Protein AF-A0A962IDZ0-F1 (afdb_monomer)

Solvent-accessible surface area (backbone atoms only — not comparable to full-atom values): 33903 Å² total; per-residue (Å²): 144,82,85,82,88,82,87,82,82,86,80,88,83,82,87,84,87,79,91,77,91,77,86,87,82,84,91,79,94,72,95,72,86,82,79,80,76,78,70,80,76,73,77,50,44,31,42,40,38,37,38,32,39,68,72,47,79,56,89,67,95,55,53,49,39,35,34,40,35,39,35,33,53,33,34,67,37,97,53,77,42,66,61,39,45,39,39,42,41,52,28,91,78,30,26,43,43,61,92,41,74,44,62,25,67,76,51,48,64,31,33,7,67,64,73,59,76,54,75,33,80,59,82,59,87,58,55,32,22,15,40,36,40,38,26,64,43,38,30,48,54,37,37,43,47,45,41,60,40,47,58,41,53,77,53,71,41,72,48,63,69,94,37,30,27,27,22,40,20,61,28,70,85,59,35,40,32,31,43,24,23,48,81,85,66,31,27,37,36,39,36,29,50,93,73,74,37,58,32,89,82,53,48,38,74,78,83,58,64,32,13,81,39,35,31,39,46,43,57,56,49,29,40,33,35,32,31,15,15,46,105,74,37,63,30,13,72,71,15,34,44,36,33,32,28,70,79,77,74,41,78,65,48,50,30,66,72,41,74,84,6,39,29,38,66,43,79,46,94,79,25,35,37,30,39,25,53,88,14,26,41,38,49,26,21,66,88,61,54,29,34,67,34,85,96,65,70,70,38,74,62,86,52,53,45,64,79,64,79,45,84,92,65,48,49,16,24,34,67,35,76,54,83,62,31,39,37,33,33,22,34,83,35,34,37,29,48,34,26,70,84,77,72,38,67,42,84,72,33,92,56,75,58,31,80,50,87,79,73,40,24,39,42,59,46,79,33,37,39,61,79,31,42,76,64,25,33,28,37,23,25,61,53,30,53,24,47,28,24,36,83,48,68,46,82,74,50,76,46,87,39,29,82,22,38,41,37,64,32,30,40,26,33,75,19,74,41,76,57,64,27,28,42,32,28,25,13,68,72,34,30,33,11,23,41,22,42,56,79,71,39,61,33,68,44,90,45,36,57,81,8,26,26,68,83,42,41,26,13,58,7,36,32,65,65,84,39,29,36,33,34,20,2,62,70,30,33,42,38,37,27,23,80,68,39,37,38,72,46,9,63,36,20,22,41,60,46,76,45,51,66,54,45,27,34,44,89,97,56,50,67,85,81,31,32,42,36,34,38,40,58,41,70,70,59,41,46,74,64,67,32,24,68,40,36,31,38,30,32,27,30,71,90,77,60,44,73,78,42,64,78,41,73,39,52,73,50,88,41,64,45,86,40,54,85,49,60,52,86,61,51,43,43,28,40,44,38,43,33,35,34,57,57,82,57,61,48,93,86,73,53,71,32,31,39,33,47,34,39,46,58,99,62,66,27,24,36,27,34,36,28,38,31,76,50,82,92,69,78,90,58,76,50,76,52,77,53,73,40,87,58,84,66,49,74,49,75,71,47,81,133

Structure (mmCIF, N/CA/C/O backbone):
data_AF-A0A962IDZ0-F1
#
_entry.id   AF-A0A962IDZ0-F1
#
loop_
_atom_site.group_PDB
_atom_site.id
_atom_site.type_symbol
_atom_site.label_atom_id
_atom_site.label_alt_id
_atom_site.label_comp_id
_atom_site.label_asym_id
_atom_site.label_entity_id
_atom_site.label_seq_id
_atom_site.pdbx_PDB_ins_code
_atom_site.Cartn_x
_atom_site.Cartn_y
_atom_site.Cartn_z
_atom_site.occupancy
_atom_site.B_iso_or_equiv
_atom_site.auth_seq_id
_atom_site.auth_comp_id
_atom_site.auth_asym_id
_atom_site.auth_atom_id
_atom_site.pdbx_PDB_model_num
ATOM 1 N N . MET A 1 1 ? -12.335 9.899 80.770 1.00 36.56 1 MET A N 1
ATOM 2 C CA . MET A 1 1 ? -11.510 9.443 79.629 1.00 36.56 1 MET A CA 1
ATOM 3 C C . MET A 1 1 ? -12.293 8.391 78.847 1.00 36.56 1 MET A C 1
ATOM 5 O O . MET A 1 1 ? -12.200 7.204 79.108 1.00 36.56 1 MET A O 1
ATOM 9 N N . ARG A 1 2 ? -13.185 8.869 77.982 1.00 32.16 2 ARG A N 1
ATOM 10 C CA . ARG A 1 2 ? -14.013 8.135 77.017 1.00 32.16 2 ARG A CA 1
ATOM 11 C C . ARG A 1 2 ? -14.377 9.209 76.000 1.00 32.16 2 ARG A C 1
ATOM 13 O O . ARG A 1 2 ? -14.981 10.197 76.410 1.00 32.16 2 ARG A O 1
ATOM 20 N N . LEU A 1 3 ? -13.945 9.080 74.747 1.00 24.91 3 LEU A N 1
ATOM 21 C CA . LEU A 1 3 ? -14.359 10.000 73.693 1.00 24.91 3 LEU A CA 1
ATOM 22 C C . LEU A 1 3 ? -15.030 9.230 72.559 1.00 24.91 3 LEU A C 1
ATOM 24 O O . LEU A 1 3 ? -14.532 8.231 72.052 1.00 24.91 3 LEU A O 1
ATOM 28 N N . SER A 1 4 ? -16.213 9.739 72.270 1.00 25.58 4 SER A N 1
ATOM 29 C CA . SER A 1 4 ? -17.273 9.340 71.363 1.00 25.58 4 SER A CA 1
ATOM 30 C C . SER A 1 4 ? -16.932 9.523 69.883 1.00 25.58 4 SER A C 1
ATOM 32 O O . SER A 1 4 ? -16.428 10.572 69.482 1.00 25.58 4 SER A O 1
ATOM 34 N N . ILE A 1 5 ? -17.336 8.540 69.077 1.00 28.73 5 ILE A N 1
ATOM 35 C CA . ILE A 1 5 ? -17.429 8.597 67.614 1.00 28.73 5 ILE A CA 1
ATOM 36 C C . ILE A 1 5 ? -18.664 9.428 67.233 1.00 28.73 5 ILE A C 1
ATOM 38 O O . ILE A 1 5 ? -19.782 9.120 67.649 1.00 28.73 5 ILE A O 1
ATOM 42 N N . TRP A 1 6 ? -18.459 10.485 66.446 1.00 25.59 6 TRP A N 1
ATOM 43 C CA . TRP A 1 6 ? -19.517 11.314 65.867 1.00 25.59 6 TRP A CA 1
ATOM 44 C C . TRP A 1 6 ? -19.981 10.739 64.523 1.00 25.59 6 TRP A C 1
ATOM 46 O O . TRP A 1 6 ? -19.198 10.640 63.581 1.00 25.59 6 TRP A O 1
ATOM 56 N N . LYS A 1 7 ? -21.280 10.436 64.417 1.00 27.72 7 LYS A N 1
ATOM 57 C CA . LYS A 1 7 ? -22.008 10.381 63.140 1.00 27.72 7 LYS A CA 1
ATOM 58 C C . LYS A 1 7 ? -22.236 11.818 62.657 1.00 27.72 7 LYS A C 1
ATOM 60 O O . LYS A 1 7 ? -22.756 12.634 63.416 1.00 27.72 7 LYS A O 1
ATOM 65 N N . LYS A 1 8 ? -21.907 12.120 61.398 1.00 28.48 8 LYS A N 1
ATOM 66 C CA . LYS A 1 8 ? -22.411 13.307 60.691 1.00 28.48 8 LYS A CA 1
ATOM 67 C C . LYS A 1 8 ? -23.214 12.874 59.469 1.00 28.48 8 LYS A C 1
ATOM 69 O O . LYS A 1 8 ? -22.697 12.270 58.540 1.00 28.48 8 LYS A O 1
ATOM 74 N N . THR A 1 9 ? -24.496 13.190 59.549 1.00 28.50 9 THR A N 1
ATOM 75 C CA . THR A 1 9 ? -25.527 13.225 58.513 1.00 28.50 9 THR A CA 1
ATOM 76 C C . THR A 1 9 ? -25.234 14.304 57.468 1.00 28.50 9 THR A C 1
ATOM 78 O O . THR A 1 9 ? -24.898 15.433 57.831 1.00 28.50 9 THR A O 1
ATOM 81 N N . CYS A 1 10 ? -25.424 13.985 56.185 1.00 27.44 10 CYS A N 1
ATOM 82 C CA . CYS A 1 10 ? -25.495 14.967 55.102 1.00 27.44 10 CYS A CA 1
ATOM 83 C C . CYS A 1 10 ? -26.908 15.571 55.029 1.00 27.44 10 CYS A C 1
ATOM 85 O O . CYS A 1 10 ? -27.899 14.848 54.947 1.00 27.44 10 CYS A O 1
ATOM 87 N N . LEU A 1 11 ? -26.976 16.902 55.080 1.00 29.72 11 LEU A N 1
ATOM 88 C CA . LEU A 1 11 ? -28.150 17.733 54.796 1.00 29.72 11 LEU A CA 1
ATOM 89 C C . LEU A 1 11 ? -28.312 17.924 53.274 1.00 29.72 11 LEU A C 1
ATOM 91 O O . LEU A 1 11 ? -27.296 18.052 52.588 1.00 29.72 11 LEU A O 1
ATOM 95 N N . PRO A 1 12 ? -29.543 18.029 52.741 1.00 32.34 12 PRO A N 1
ATOM 96 C CA . PRO A 1 12 ? -29.779 18.479 51.374 1.00 32.34 12 PRO A CA 1
ATOM 97 C C . PRO A 1 12 ? -29.783 20.017 51.281 1.00 32.34 12 PRO A C 1
ATOM 99 O O . PRO A 1 12 ? -30.309 20.710 52.153 1.00 32.34 12 PRO A O 1
ATOM 102 N N . LEU A 1 13 ? -29.196 20.544 50.204 1.00 32.66 13 LEU A N 1
ATOM 103 C CA . LEU A 1 13 ? -29.252 21.956 49.801 1.00 32.66 13 LEU A CA 1
ATOM 104 C C . LEU A 1 13 ? -30.571 22.273 49.049 1.00 32.66 13 LEU A C 1
ATOM 106 O O . LEU A 1 13 ? -31.201 21.358 48.516 1.00 32.66 13 LEU A O 1
ATOM 110 N N . PRO A 1 14 ? -31.017 23.547 49.021 1.00 35.53 14 PRO A N 1
ATOM 111 C CA . PRO A 1 14 ? -32.392 23.939 48.692 1.00 35.53 14 PRO A CA 1
ATOM 112 C C . PRO A 1 14 ? -32.661 24.076 47.179 1.00 35.53 14 PRO A C 1
ATOM 114 O O . PRO A 1 14 ? -31.728 24.315 46.409 1.00 35.53 14 PRO A O 1
ATOM 117 N N . PRO A 1 15 ? -33.933 24.010 46.731 1.00 37.53 15 PRO A N 1
ATOM 118 C CA . PRO A 1 15 ? -34.280 24.239 45.335 1.00 37.53 15 PRO A CA 1
ATOM 119 C C . PRO A 1 15 ? -34.293 25.736 44.999 1.00 37.53 15 PRO A C 1
ATOM 121 O O . PRO A 1 15 ? -34.912 26.555 45.682 1.00 37.53 15 PRO A O 1
ATOM 124 N N . ALA A 1 16 ? -33.623 26.076 43.898 1.00 34.59 16 ALA A N 1
ATOM 125 C CA . ALA A 1 16 ? -33.686 27.385 43.273 1.00 34.59 16 ALA A CA 1
ATOM 126 C C . ALA A 1 16 ? -35.072 27.626 42.655 1.00 34.59 16 ALA A C 1
ATOM 128 O O . ALA A 1 16 ? -35.626 26.804 41.926 1.00 34.59 16 ALA A O 1
ATOM 129 N N . THR A 1 17 ? -35.614 28.798 42.948 1.00 33.16 17 THR A N 1
ATOM 130 C CA . THR A 1 17 ? -36.871 29.337 42.447 1.00 33.16 17 THR A CA 1
ATOM 131 C C . THR A 1 17 ? -36.734 29.812 40.997 1.00 33.16 17 THR A C 1
ATOM 133 O O . THR A 1 17 ? -35.955 30.714 40.697 1.00 33.16 17 THR A O 1
ATOM 136 N N . ARG A 1 18 ? -37.576 29.301 40.091 1.00 31.69 18 ARG A N 1
ATOM 137 C CA . ARG A 1 18 ? -38.022 30.059 38.910 1.00 31.69 18 ARG A CA 1
ATOM 138 C C . ARG A 1 18 ? -39.532 29.938 38.757 1.00 31.69 18 ARG A C 1
ATOM 140 O O . ARG A 1 18 ? -40.083 28.858 38.593 1.00 31.69 18 ARG A O 1
ATOM 147 N N . LYS A 1 19 ? -40.173 31.101 38.864 1.00 29.58 19 LYS A N 1
ATOM 148 C CA . LYS A 1 19 ? -41.597 31.352 38.655 1.00 29.58 19 LYS A CA 1
ATOM 149 C C . LYS A 1 19 ? -41.941 31.144 37.177 1.00 29.58 19 LYS A C 1
ATOM 151 O O . LYS A 1 19 ? -41.340 31.796 36.331 1.00 29.58 19 LYS A O 1
ATOM 156 N N . PHE A 1 20 ? -42.962 30.345 36.897 1.00 29.70 20 PHE A N 1
ATOM 157 C CA . PHE A 1 20 ? -43.835 30.547 35.743 1.00 29.70 20 PHE A CA 1
ATOM 158 C C . PHE A 1 20 ? -45.269 30.602 36.268 1.00 29.70 20 PHE A C 1
ATOM 160 O O . PHE A 1 20 ? -45.749 29.669 36.906 1.00 29.70 20 PHE A O 1
ATOM 167 N N . GLN A 1 21 ? -45.907 31.757 36.081 1.00 31.73 21 GLN A N 1
ATOM 168 C CA . GLN A 1 21 ? -47.325 31.963 36.345 1.00 31.73 21 GLN A CA 1
ATOM 169 C C . GLN A 1 21 ? -48.135 31.235 35.270 1.00 31.73 21 GLN A C 1
ATOM 171 O O . GLN A 1 21 ? -47.882 31.436 34.087 1.00 31.73 21 GLN A O 1
ATOM 176 N N . PHE A 1 22 ? -49.153 30.483 35.677 1.00 29.14 22 PHE A N 1
ATOM 177 C CA . PHE A 1 22 ? -50.320 30.234 34.837 1.00 29.14 22 PHE A CA 1
ATOM 178 C C . PHE A 1 22 ? -51.582 30.557 35.635 1.00 29.14 22 PHE A C 1
ATOM 180 O O . PHE A 1 22 ? -51.768 30.089 36.758 1.00 29.14 22 PHE A O 1
ATOM 187 N N . LEU A 1 23 ? -52.403 31.426 35.041 1.00 29.80 23 LEU A N 1
ATOM 188 C CA . LEU A 1 23 ? -53.758 31.758 35.463 1.00 29.80 23 LEU A CA 1
ATOM 189 C C . LEU A 1 23 ? -54.644 30.505 35.443 1.00 29.80 23 LEU A C 1
ATOM 191 O O . LEU A 1 23 ? -54.619 29.729 34.491 1.00 29.80 23 LEU A O 1
ATOM 195 N N . SER A 1 24 ? -55.500 30.380 36.452 1.00 30.98 24 SER A N 1
ATOM 196 C CA . SER A 1 24 ? -56.694 29.537 36.413 1.00 30.98 24 SER A CA 1
ATOM 197 C C . SER A 1 24 ? -57.831 30.245 35.668 1.00 30.98 24 SER A C 1
ATOM 199 O O . SER A 1 24 ? -58.096 31.401 35.991 1.00 30.98 24 SER A O 1
ATOM 201 N N . LEU A 1 25 ? -58.570 29.542 34.800 1.00 28.34 25 LEU A N 1
ATOM 202 C CA . LEU A 1 25 ? -60.026 29.358 34.953 1.00 28.34 25 LEU A CA 1
ATOM 203 C C . LEU A 1 25 ? -60.622 28.370 33.922 1.00 28.34 25 LEU A C 1
ATOM 205 O O . LEU A 1 25 ? -60.395 28.491 32.727 1.00 28.34 25 LEU A O 1
ATOM 209 N N . ALA A 1 26 ? -61.435 27.452 34.456 1.00 29.75 26 ALA A N 1
ATOM 210 C CA . ALA A 1 26 ? -62.711 26.918 33.957 1.00 29.75 26 ALA A CA 1
ATOM 211 C C . ALA A 1 26 ? -62.863 26.370 32.512 1.00 29.75 26 ALA A C 1
ATOM 213 O O . ALA A 1 26 ? -63.062 27.099 31.551 1.00 29.75 26 ALA A O 1
ATOM 214 N N . GLY A 1 27 ? -62.909 25.031 32.456 1.00 29.27 27 GLY A N 1
ATOM 215 C CA . GLY A 1 27 ? -63.870 24.142 31.778 1.00 29.27 27 GLY A CA 1
ATOM 216 C C . GLY A 1 27 ? -64.719 24.607 30.591 1.00 29.27 27 GLY A C 1
ATOM 217 O O . GLY A 1 27 ? -65.538 25.497 30.747 1.00 29.27 27 GLY A O 1
ATOM 218 N N . VAL A 1 28 ? -64.672 23.821 29.506 1.00 28.12 28 VAL A N 1
ATOM 219 C CA . VAL A 1 28 ? -65.824 23.371 28.694 1.00 28.12 28 VAL A CA 1
ATOM 220 C C . VAL A 1 28 ? -65.434 22.042 28.020 1.00 28.12 28 VAL A C 1
ATOM 222 O O . VAL A 1 28 ? -64.384 21.949 27.388 1.00 28.12 28 VAL A O 1
ATOM 225 N N . LEU A 1 29 ? -66.276 21.010 28.166 1.00 33.88 29 LEU A N 1
ATOM 226 C CA . LEU A 1 29 ? -66.249 19.805 27.332 1.00 33.88 29 LEU A CA 1
ATOM 227 C C . LEU A 1 29 ? -66.607 20.188 25.888 1.00 33.88 29 LEU A C 1
ATOM 229 O O . LEU A 1 29 ? -67.718 20.652 25.651 1.00 33.88 29 LEU A O 1
ATOM 233 N N . CYS A 1 30 ? -65.729 19.898 24.930 1.00 25.94 30 CYS A N 1
ATOM 234 C CA . CYS A 1 30 ? -66.106 19.776 23.523 1.00 25.94 30 CYS A CA 1
ATOM 235 C C . CYS A 1 30 ? -65.363 18.594 22.897 1.00 25.94 30 CYS A C 1
ATOM 237 O O . CYS A 1 30 ? -64.136 18.573 22.831 1.00 25.94 30 CYS A O 1
ATOM 239 N N . ALA A 1 31 ? -66.133 17.605 22.446 1.00 39.38 31 ALA A N 1
ATOM 240 C CA . ALA A 1 31 ? -65.667 16.542 21.573 1.00 39.38 31 ALA A CA 1
ATOM 241 C C . ALA A 1 31 ? -65.277 17.153 20.217 1.00 39.38 31 ALA A C 1
ATOM 243 O O . ALA A 1 31 ? -66.118 17.732 19.532 1.00 39.38 31 ALA A O 1
ATOM 244 N N . GLY A 1 32 ? -64.003 17.038 19.843 1.00 28.06 32 GLY A N 1
ATOM 245 C CA . GLY A 1 32 ? -63.474 17.484 18.557 1.00 28.06 32 GLY A CA 1
ATOM 246 C C . GLY A 1 32 ? -62.513 16.435 18.016 1.00 28.06 32 GLY A C 1
ATOM 247 O O . GLY A 1 32 ? -61.555 16.065 18.690 1.00 28.06 32 GLY A O 1
ATOM 248 N N . ALA A 1 33 ? -62.815 15.919 16.828 1.00 30.72 33 ALA A N 1
ATOM 249 C CA . ALA A 1 33 ? -62.053 14.886 16.143 1.00 30.72 33 ALA A CA 1
ATOM 250 C C . ALA A 1 33 ? -60.566 15.260 16.011 1.00 30.72 33 ALA A C 1
ATOM 252 O O . ALA A 1 33 ? -60.226 16.322 15.489 1.00 30.72 33 ALA A O 1
ATOM 253 N N . ILE A 1 34 ? -59.682 14.358 16.441 1.00 27.69 34 ILE A N 1
ATOM 254 C CA . ILE A 1 34 ? -58.255 14.430 16.129 1.00 27.69 34 ILE A CA 1
ATOM 255 C C . ILE A 1 34 ? -58.105 14.027 14.659 1.00 27.69 34 ILE A C 1
ATOM 257 O O . ILE A 1 34 ? -58.150 12.848 14.313 1.00 27.69 34 ILE A O 1
ATOM 261 N N . LEU A 1 35 ? -57.936 15.019 13.785 1.00 29.17 35 LEU A N 1
ATOM 262 C CA . LEU A 1 35 ? -57.281 14.817 12.498 1.00 29.17 35 LEU A CA 1
ATOM 263 C C . LEU A 1 35 ? -55.819 14.447 12.784 1.00 29.17 35 LEU A C 1
ATOM 265 O O . LEU A 1 35 ? -54.997 15.314 13.080 1.00 29.17 35 LEU A O 1
ATOM 269 N N . CYS A 1 36 ? -55.491 13.157 12.705 1.00 26.30 36 CYS A N 1
ATOM 270 C CA . CYS A 1 36 ? -54.108 12.713 12.563 1.00 26.30 36 CYS A CA 1
ATOM 271 C C . CYS A 1 36 ? -53.600 13.175 11.194 1.00 26.30 36 CYS A C 1
ATOM 273 O O . CYS A 1 36 ? -53.750 12.479 10.194 1.00 26.30 36 CYS A O 1
ATOM 275 N N . VAL A 1 37 ? -52.987 14.356 11.144 1.00 29.91 37 VAL A N 1
ATOM 276 C CA . VAL A 1 37 ? -52.068 14.692 10.059 1.00 29.91 37 VAL A CA 1
ATOM 277 C C . VAL A 1 37 ? -50.808 13.867 10.305 1.00 29.91 37 VAL A C 1
ATOM 279 O O . VAL A 1 37 ? -49.945 14.247 11.091 1.00 29.91 37 VAL A O 1
ATOM 282 N N . THR A 1 38 ? -50.717 12.699 9.672 1.00 30.41 38 THR A N 1
ATOM 283 C CA . THR A 1 38 ? -49.446 11.989 9.519 1.00 30.41 38 THR A CA 1
ATOM 284 C C . THR A 1 38 ? -48.569 12.830 8.600 1.00 30.41 38 THR A C 1
ATOM 286 O O . THR A 1 38 ? -48.665 12.727 7.378 1.00 30.41 38 THR A O 1
ATOM 289 N N . GLN A 1 39 ? -47.744 13.710 9.166 1.00 30.30 39 GLN A N 1
ATOM 290 C CA . GLN A 1 39 ? -46.589 14.194 8.420 1.00 30.30 39 GLN A CA 1
ATOM 291 C C . GLN A 1 39 ? -45.681 12.980 8.177 1.00 30.30 39 GLN A C 1
ATOM 293 O O . GLN A 1 39 ? -45.411 12.247 9.133 1.00 30.30 39 GLN A O 1
ATOM 298 N N . PRO A 1 40 ? -45.245 12.706 6.935 1.00 33.94 40 PRO A N 1
ATOM 299 C CA . PRO A 1 40 ? -44.250 11.672 6.710 1.00 33.94 40 PRO A CA 1
ATOM 300 C C . PRO A 1 40 ? -42.994 12.077 7.486 1.00 33.94 40 PRO A C 1
ATOM 302 O O . PRO A 1 40 ? -42.404 13.121 7.206 1.00 33.94 40 PRO A O 1
ATOM 305 N N . LEU A 1 41 ? -42.604 11.283 8.489 1.00 37.06 41 LEU A N 1
ATOM 306 C CA . LEU A 1 41 ? -41.241 11.349 9.003 1.00 37.06 41 LEU A CA 1
ATOM 307 C C . LEU A 1 41 ? -40.337 11.044 7.807 1.00 37.06 41 LEU A C 1
ATOM 309 O O . LEU A 1 41 ? -40.338 9.919 7.308 1.00 37.06 41 LEU A O 1
ATOM 313 N N . LEU A 1 42 ? -39.608 12.049 7.323 1.00 41.75 42 LEU A N 1
ATOM 314 C CA . LEU A 1 42 ? -38.470 11.806 6.446 1.00 41.75 42 LEU A CA 1
ATOM 315 C C . LEU A 1 42 ? -37.557 10.813 7.175 1.00 41.75 42 LEU A C 1
ATOM 317 O O . LEU A 1 42 ? -37.247 11.009 8.354 1.00 41.75 42 LEU A O 1
ATOM 321 N N . ALA A 1 43 ? -37.208 9.709 6.512 1.00 54.88 43 ALA A N 1
ATOM 322 C CA . ALA A 1 43 ? -36.284 8.732 7.071 1.00 54.88 43 ALA A CA 1
ATOM 323 C C . ALA A 1 43 ? -34.962 9.440 7.397 1.00 54.88 43 ALA A C 1
ATOM 325 O O . ALA A 1 43 ? -34.473 10.227 6.592 1.00 54.88 43 ALA A O 1
ATOM 326 N N . ALA A 1 44 ? -34.414 9.202 8.589 1.00 65.69 44 ALA A N 1
ATOM 327 C CA . ALA A 1 44 ? -33.138 9.788 8.976 1.00 65.69 44 ALA A CA 1
ATOM 328 C C . ALA A 1 44 ? -32.027 9.291 8.037 1.00 65.69 44 ALA A C 1
ATOM 330 O O . ALA A 1 44 ? -31.906 8.080 7.829 1.00 65.69 44 ALA A O 1
ATOM 331 N N . ASP A 1 45 ? -31.206 10.211 7.521 1.00 80.69 45 ASP A N 1
ATOM 332 C CA . ASP A 1 45 ? -30.059 9.899 6.653 1.00 80.69 45 ASP A CA 1
ATOM 333 C C . ASP A 1 45 ? -29.034 8.996 7.353 1.00 80.69 45 ASP A C 1
ATOM 335 O O . ASP A 1 45 ? -28.279 8.285 6.697 1.00 80.69 45 ASP A O 1
ATOM 339 N N . GLU A 1 46 ? -29.033 8.987 8.686 1.00 84.56 46 GLU A N 1
ATOM 340 C CA . GLU A 1 46 ? -28.138 8.205 9.527 1.00 84.56 46 GLU A CA 1
ATOM 341 C C . GLU A 1 46 ? -28.923 7.451 10.609 1.00 84.56 46 GLU A C 1
ATOM 343 O O . GLU A 1 46 ? -29.899 7.954 11.180 1.00 84.56 46 GLU A O 1
ATOM 348 N N . SER A 1 47 ? -28.475 6.244 10.947 1.00 86.38 47 SER A N 1
ATOM 349 C CA . SER A 1 47 ? -28.913 5.563 12.165 1.00 86.38 47 SER A CA 1
ATOM 350 C C . SER A 1 47 ? -27.734 5.037 12.968 1.00 86.38 47 SER A C 1
ATOM 352 O O . SER A 1 47 ? -26.791 4.477 12.411 1.00 86.38 47 SER A O 1
ATOM 354 N N . LEU A 1 48 ? -27.814 5.203 14.287 1.00 88.25 48 LEU A N 1
ATOM 355 C CA . LEU A 1 48 ? -26.789 4.779 15.226 1.00 88.25 48 LEU A CA 1
ATOM 356 C C . LEU A 1 48 ? -27.441 4.020 16.390 1.00 88.25 48 LEU A C 1
ATOM 358 O O . LEU A 1 48 ? -28.408 4.468 17.014 1.00 88.25 48 LEU A O 1
ATOM 362 N N . LEU A 1 49 ? -26.925 2.831 16.668 1.00 89.12 49 LEU A N 1
ATOM 363 C CA . LEU A 1 49 ? -27.407 1.926 17.703 1.00 89.12 49 LEU A CA 1
ATOM 364 C C . LEU A 1 49 ? -26.218 1.465 18.537 1.00 89.12 49 LEU A C 1
ATOM 366 O O . LEU A 1 49 ? -25.215 1.044 17.980 1.00 89.12 49 LEU A O 1
ATOM 370 N N . LYS A 1 50 ? -26.338 1.497 19.861 1.00 88.94 50 LYS A N 1
ATOM 371 C CA . LYS A 1 50 ? -25.366 0.905 20.780 1.00 88.94 50 LYS A CA 1
ATOM 372 C C . LYS A 1 50 ? -26.082 -0.052 21.721 1.00 88.94 50 LYS A C 1
ATOM 374 O O . LYS A 1 50 ? -27.085 0.316 22.330 1.00 88.94 50 LYS A O 1
ATOM 379 N N . GLN A 1 51 ? -25.573 -1.270 21.829 1.00 88.94 51 GLN A N 1
ATOM 380 C CA . GLN A 1 51 ? -26.124 -2.338 22.656 1.00 88.94 51 GLN A CA 1
ATOM 381 C C . GLN A 1 51 ? -25.033 -2.921 23.545 1.00 88.94 51 GLN A C 1
ATOM 383 O O . GLN A 1 51 ? -23.937 -3.185 23.065 1.00 88.94 51 GLN A O 1
ATOM 388 N N . GLY A 1 52 ? -25.328 -3.106 24.828 1.00 87.44 52 GLY A N 1
ATOM 389 C CA . GLY A 1 52 ? -24.450 -3.737 25.807 1.00 87.44 52 GLY A CA 1
ATOM 390 C C . GLY A 1 52 ? -25.079 -5.015 26.344 1.00 87.44 52 GLY A C 1
ATOM 391 O O . GLY A 1 52 ? -26.247 -5.001 26.736 1.00 87.44 52 GLY A O 1
ATOM 392 N N . THR A 1 53 ? -24.309 -6.101 26.377 1.00 85.12 53 THR A N 1
ATOM 393 C CA . THR A 1 53 ? -24.709 -7.388 26.962 1.00 85.12 53 THR A CA 1
ATOM 394 C C . THR A 1 53 ? -23.737 -7.768 28.071 1.00 85.12 53 THR A C 1
ATOM 396 O O . THR A 1 53 ? -22.525 -7.684 27.893 1.00 85.12 53 THR A O 1
ATOM 399 N N . LEU A 1 54 ? -24.254 -8.191 29.223 1.00 82.00 54 LEU A N 1
ATOM 400 C CA . LEU A 1 54 ? -23.425 -8.680 30.323 1.00 82.00 54 LEU A CA 1
ATOM 401 C C . LEU A 1 54 ? -22.777 -10.024 29.933 1.00 82.00 54 LEU A C 1
ATOM 403 O O . LEU A 1 54 ? -23.481 -11.012 29.742 1.00 82.00 54 LEU A O 1
ATOM 407 N N . ALA A 1 55 ? -21.449 -10.049 29.812 1.00 72.19 55 ALA A N 1
ATOM 408 C CA . ALA A 1 55 ? -20.681 -11.184 29.290 1.00 72.19 55 ALA A CA 1
ATOM 409 C C . ALA A 1 55 ? -20.351 -12.238 30.360 1.00 72.19 55 ALA A C 1
ATOM 411 O O . ALA A 1 55 ? -20.288 -13.434 30.080 1.00 72.19 55 ALA A O 1
ATOM 412 N N . SER A 1 56 ? -20.151 -11.801 31.606 1.00 63.00 56 SER A N 1
ATOM 413 C CA . SER A 1 56 ? -19.882 -12.677 32.747 1.00 63.00 56 SER A CA 1
ATOM 414 C C . SER A 1 56 ? -20.242 -11.984 34.058 1.00 63.00 56 SER A C 1
ATOM 416 O O . SER A 1 56 ? -19.856 -10.832 34.273 1.00 63.00 56 SER A O 1
ATOM 418 N N . THR A 1 57 ? -20.928 -12.701 34.947 1.00 55.31 57 THR A N 1
ATOM 419 C CA . THR A 1 57 ? -21.036 -12.352 36.371 1.00 55.31 57 THR A CA 1
ATOM 420 C C . THR A 1 57 ? -19.795 -12.882 37.096 1.00 55.31 57 THR A C 1
ATOM 422 O O . THR A 1 57 ? -19.345 -13.987 36.779 1.00 55.31 57 THR A O 1
ATOM 425 N N . PRO A 1 58 ? -19.206 -12.128 38.036 1.00 50.75 58 PRO A N 1
ATOM 426 C CA . PRO A 1 58 ? -18.016 -12.581 38.741 1.00 50.75 58 PRO A CA 1
ATOM 427 C C . PRO A 1 58 ? -18.257 -13.874 39.531 1.00 50.75 58 PRO A C 1
ATOM 429 O O . PRO A 1 58 ? -19.317 -14.080 40.123 1.00 50.75 58 PRO A O 1
ATOM 432 N N . VAL A 1 59 ? -17.241 -14.740 39.551 1.00 45.22 59 VAL A N 1
ATOM 433 C CA . VAL A 1 59 ? -17.158 -15.909 40.436 1.00 45.22 59 VAL A CA 1
ATOM 434 C C . VAL A 1 59 ? -16.157 -15.564 41.541 1.00 45.22 59 VAL A C 1
ATOM 436 O O . VAL A 1 59 ? -14.953 -15.618 41.312 1.00 45.22 59 VAL A O 1
ATOM 439 N N . GLY A 1 60 ? -16.647 -15.178 42.723 1.00 50.31 60 GLY A N 1
ATOM 440 C CA . GLY A 1 60 ? -15.824 -14.778 43.878 1.00 50.31 60 GLY A CA 1
ATOM 441 C C . GLY A 1 60 ? -16.061 -13.334 44.342 1.00 50.31 60 GLY A C 1
ATOM 442 O O . GLY A 1 60 ? -16.976 -12.672 43.864 1.00 50.31 60 GLY A O 1
ATOM 443 N N . ASP A 1 61 ? -15.233 -12.852 45.276 1.00 49.88 61 ASP A N 1
ATOM 444 C CA . ASP A 1 61 ? -15.367 -11.550 45.967 1.00 49.88 61 ASP A CA 1
ATOM 445 C C . ASP A 1 61 ? -15.059 -10.306 45.094 1.00 49.88 61 ASP A C 1
ATOM 447 O O . ASP A 1 61 ? -15.059 -9.174 45.585 1.00 49.88 61 ASP A O 1
ATOM 451 N N . GLU A 1 62 ? -14.790 -10.473 43.797 1.00 55.56 62 GLU A N 1
ATOM 452 C CA . GLU A 1 62 ? -14.514 -9.358 42.887 1.00 55.56 62 GLU A CA 1
ATOM 453 C C . GLU A 1 62 ? -15.812 -8.868 42.231 1.00 55.56 62 GLU A C 1
ATOM 455 O O . GLU A 1 62 ? -16.303 -9.473 41.291 1.00 55.56 62 GLU A O 1
ATOM 460 N N . ASN A 1 63 ? -16.375 -7.745 42.691 1.00 66.94 63 ASN A N 1
ATOM 461 C CA . ASN A 1 63 ? -17.578 -7.106 42.120 1.00 66.94 63 ASN A CA 1
ATOM 462 C C . ASN A 1 63 ? -17.331 -6.452 40.735 1.00 66.94 63 ASN A C 1
ATOM 464 O O . ASN A 1 63 ? -17.699 -5.295 40.525 1.00 66.94 63 ASN A O 1
ATOM 468 N N . ILE A 1 64 ? -16.661 -7.141 39.806 1.00 74.25 64 ILE A N 1
ATOM 469 C CA . ILE A 1 64 ? -16.333 -6.634 38.467 1.00 74.25 64 ILE A CA 1
ATOM 470 C C . ILE A 1 64 ? -17.235 -7.307 37.434 1.00 74.25 64 ILE A C 1
ATOM 472 O O . ILE A 1 64 ? -17.150 -8.510 37.193 1.00 74.25 64 ILE A O 1
ATOM 476 N N . ASN A 1 65 ? -18.076 -6.508 36.782 1.00 80.12 65 ASN A N 1
ATOM 477 C CA . ASN A 1 65 ? -18.932 -6.948 35.686 1.00 80.12 65 ASN A CA 1
ATOM 478 C C . ASN A 1 65 ? -18.289 -6.592 34.344 1.00 80.12 65 ASN A C 1
ATOM 480 O O . ASN A 1 65 ? -17.842 -5.458 34.161 1.00 80.12 65 ASN A O 1
ATOM 484 N N . THR A 1 66 ? -18.273 -7.540 33.402 1.00 86.88 66 THR A N 1
ATOM 485 C CA . THR A 1 66 ? -17.837 -7.290 32.017 1.00 86.88 66 THR A CA 1
ATOM 486 C C . THR A 1 66 ? -19.053 -7.126 31.113 1.00 86.88 66 THR A C 1
ATOM 488 O O . THR A 1 66 ? -19.928 -7.991 31.094 1.00 86.88 66 THR A O 1
ATOM 491 N N . ILE A 1 67 ? -19.101 -6.031 30.357 1.00 88.00 67 ILE A N 1
ATOM 492 C CA . ILE A 1 67 ? -20.146 -5.742 29.370 1.00 88.00 67 ILE A CA 1
ATOM 493 C C . ILE A 1 67 ? -19.514 -5.736 27.983 1.00 88.00 67 ILE A C 1
ATOM 495 O O . ILE A 1 67 ? -18.592 -4.953 27.740 1.00 88.00 67 ILE A O 1
ATOM 499 N N . ASP A 1 68 ? -20.048 -6.560 27.088 1.00 90.62 68 ASP A N 1
ATOM 500 C CA . ASP A 1 68 ? -19.717 -6.562 25.668 1.00 90.62 68 ASP A CA 1
ATOM 501 C C . ASP A 1 68 ? -20.631 -5.589 24.928 1.00 90.62 68 ASP A C 1
ATOM 503 O O . ASP A 1 68 ? -21.859 -5.686 24.990 1.00 90.62 68 ASP A O 1
ATOM 507 N N . TRP A 1 69 ? -20.019 -4.635 24.236 1.00 92.69 69 TRP A N 1
ATOM 508 C CA . TRP A 1 69 ? -20.688 -3.590 23.483 1.00 92.69 69 TRP A CA 1
ATOM 509 C C . TRP A 1 69 ? -20.642 -3.876 21.992 1.00 92.69 69 TRP A C 1
ATOM 511 O O . TRP A 1 69 ? -19.604 -4.243 21.445 1.00 92.69 69 TRP A O 1
ATOM 521 N N . VAL A 1 70 ? -21.768 -3.619 21.337 1.00 93.00 70 VAL A N 1
ATOM 522 C CA . VAL A 1 70 ? -21.903 -3.551 19.886 1.00 93.00 70 VAL A CA 1
ATOM 523 C C . VAL A 1 70 ? -22.455 -2.179 19.537 1.00 93.00 70 VAL A C 1
ATOM 525 O O . VAL A 1 70 ? -23.557 -1.822 19.953 1.00 93.00 70 VAL A O 1
ATOM 528 N N . VAL A 1 71 ? -21.699 -1.403 18.769 1.00 93.06 71 VAL A N 1
ATOM 529 C CA . VAL A 1 71 ? -22.181 -0.180 18.123 1.00 93.06 71 VAL A CA 1
ATOM 530 C C . VAL A 1 71 ? -22.439 -0.500 16.654 1.00 93.06 71 VAL A C 1
ATOM 532 O O . VAL A 1 71 ? -21.640 -1.178 16.018 1.00 93.06 71 VAL A O 1
ATOM 535 N N . SER A 1 72 ? -23.539 -0.015 16.098 1.00 91.56 72 SER A N 1
ATOM 536 C CA . SER A 1 72 ? -23.872 -0.111 14.681 1.00 91.56 72 SER A CA 1
ATOM 537 C C . SER A 1 72 ? -24.243 1.260 14.157 1.00 91.56 72 SER A C 1
ATOM 539 O O . SER A 1 72 ? -25.108 1.927 14.714 1.00 91.56 72 SER A O 1
ATOM 541 N N . HIS A 1 73 ? -23.599 1.654 13.069 1.00 90.38 73 HIS A N 1
ATOM 542 C CA . HIS A 1 73 ? -23.848 2.900 12.357 1.00 90.38 73 HIS A CA 1
ATOM 543 C C . HIS A 1 73 ? -24.283 2.545 10.933 1.00 90.38 73 HIS A C 1
ATOM 545 O O . HIS A 1 73 ? -23.666 1.665 10.329 1.00 90.38 73 HIS A O 1
ATOM 551 N N . VAL A 1 74 ? -25.297 3.215 10.380 1.00 90.25 74 VAL A N 1
ATOM 552 C CA . VAL A 1 74 ? -25.793 3.009 9.002 1.00 90.25 74 VAL A CA 1
ATOM 553 C C . VAL A 1 74 ? -26.053 4.357 8.328 1.00 90.25 74 VAL A C 1
ATOM 555 O O . VAL A 1 74 ? -26.834 5.151 8.847 1.00 90.25 74 VAL A O 1
ATOM 558 N N . ASN A 1 75 ? -25.436 4.590 7.168 1.00 91.81 75 ASN A N 1
ATOM 559 C CA . ASN A 1 75 ? -25.775 5.650 6.221 1.00 91.81 75 ASN A CA 1
ATOM 560 C C . ASN A 1 75 ? -26.973 5.175 5.392 1.00 91.81 75 ASN A C 1
ATOM 562 O O . ASN A 1 75 ? -26.841 4.296 4.540 1.00 91.81 75 ASN A O 1
ATOM 566 N N . ASN A 1 76 ? -28.144 5.734 5.668 1.00 89.25 76 ASN A N 1
ATOM 567 C CA . ASN A 1 76 ? -29.383 5.454 4.947 1.00 89.25 76 ASN A CA 1
ATOM 568 C C . ASN A 1 76 ? -29.545 6.338 3.698 1.00 89.25 76 ASN A C 1
ATOM 570 O O . ASN A 1 76 ? -30.515 6.169 2.961 1.00 89.25 76 ASN A O 1
ATOM 574 N N . SER A 1 77 ? -28.629 7.285 3.463 1.00 87.81 77 SER A N 1
ATOM 575 C CA . SER A 1 77 ? -28.639 8.119 2.262 1.00 87.81 77 SER A CA 1
ATOM 576 C C . SER A 1 77 ? -28.114 7.356 1.041 1.00 87.81 77 SER A C 1
ATOM 578 O O . SER A 1 77 ? -27.420 6.344 1.147 1.00 87.81 77 SER A O 1
ATOM 580 N N . THR A 1 78 ? -28.406 7.876 -0.150 1.00 85.69 78 THR A N 1
ATOM 581 C CA . THR A 1 78 ? -27.869 7.362 -1.421 1.00 85.69 78 THR A CA 1
ATOM 582 C C . THR A 1 78 ? -26.484 7.923 -1.763 1.00 85.69 78 THR A C 1
ATOM 584 O O . THR A 1 78 ? -25.922 7.578 -2.803 1.00 85.69 78 THR A O 1
ATOM 587 N N . SER A 1 79 ? -25.951 8.819 -0.929 1.00 88.50 79 SER A N 1
ATOM 588 C CA . SER A 1 79 ? -24.680 9.521 -1.125 1.00 88.50 79 SER A CA 1
ATOM 589 C C . SER A 1 79 ? -23.600 9.031 -0.164 1.00 88.50 79 SER A C 1
ATOM 591 O O . SER A 1 79 ? -23.894 8.492 0.902 1.00 88.50 79 SER A O 1
ATOM 593 N N . LEU A 1 80 ? -22.335 9.270 -0.513 1.00 90.00 80 LEU A N 1
ATOM 594 C CA . LEU A 1 80 ? -21.232 9.136 0.433 1.00 90.00 80 LEU A CA 1
ATOM 595 C C . LEU A 1 80 ? -21.399 10.129 1.589 1.00 90.00 80 LEU A C 1
ATOM 597 O O . LEU A 1 80 ? -21.615 11.321 1.374 1.00 90.00 80 LEU A O 1
ATOM 601 N N . MET A 1 81 ? -21.250 9.643 2.818 1.00 89.69 81 MET A N 1
ATOM 602 C CA . MET A 1 81 ? -21.031 10.505 3.974 1.00 89.69 81 MET A CA 1
ATOM 603 C C . MET A 1 81 ? -19.531 10.699 4.173 1.00 89.69 81 MET A C 1
ATOM 605 O O . MET A 1 81 ? -18.777 9.729 4.241 1.00 89.69 81 MET A O 1
ATOM 609 N N . GLU A 1 82 ? -19.097 11.949 4.281 1.00 86.25 82 GLU A N 1
ATOM 610 C CA . GLU A 1 82 ? -17.683 12.294 4.424 1.00 86.25 82 GLU A CA 1
ATOM 611 C C . GLU A 1 82 ? -17.343 12.722 5.848 1.00 86.25 82 GLU A C 1
ATOM 613 O O . GLU A 1 82 ? -18.103 13.463 6.474 1.00 86.25 82 GLU A O 1
ATOM 618 N N . ASN A 1 83 ? -16.161 12.312 6.315 1.00 82.81 83 ASN A N 1
ATOM 619 C CA . ASN A 1 83 ? -15.590 12.694 7.610 1.00 82.81 83 ASN A CA 1
ATOM 620 C C . ASN A 1 83 ? -16.529 12.419 8.796 1.00 82.81 83 ASN A C 1
ATOM 622 O O . ASN A 1 83 ? -16.718 13.272 9.666 1.00 82.81 83 ASN A O 1
ATOM 626 N N . VAL A 1 84 ? -17.122 11.224 8.836 1.00 86.88 84 VAL A N 1
ATOM 627 C CA . VAL A 1 84 ? -18.008 10.820 9.931 1.00 86.88 84 VAL A CA 1
ATOM 628 C C . VAL A 1 84 ? -17.190 10.625 11.200 1.00 86.88 84 VAL A C 1
ATOM 630 O O . VAL A 1 84 ? -16.167 9.938 11.187 1.00 86.88 84 VAL A O 1
ATOM 633 N N . ILE A 1 85 ? -17.657 11.220 12.299 1.00 86.69 85 ILE A N 1
ATOM 634 C CA . ILE A 1 85 ? -17.058 11.112 13.630 1.00 86.69 85 ILE A CA 1
ATOM 635 C C . ILE A 1 85 ? -18.150 10.703 14.618 1.00 86.69 85 ILE A C 1
ATOM 637 O O . ILE A 1 85 ? -19.147 11.406 14.787 1.00 86.69 85 ILE A O 1
ATOM 641 N N . LEU A 1 86 ? -17.934 9.582 15.299 1.00 89.38 86 LEU A N 1
ATOM 642 C CA . LEU A 1 86 ? -18.785 9.067 16.365 1.00 89.38 86 LEU A CA 1
ATOM 643 C C . LEU A 1 86 ? -18.027 9.193 17.682 1.00 89.38 86 LEU A C 1
ATOM 645 O O . LEU A 1 86 ? -16.873 8.787 17.770 1.00 89.38 86 LEU A O 1
ATOM 649 N N . THR A 1 87 ? -18.659 9.746 18.712 1.00 89.12 87 THR A N 1
ATOM 650 C CA . THR A 1 87 ? -18.060 9.813 20.055 1.00 89.12 87 THR A CA 1
ATOM 651 C C . THR A 1 87 ? -18.830 8.916 21.003 1.00 89.12 87 THR A C 1
ATOM 653 O O . THR A 1 87 ? -20.042 9.074 21.132 1.00 89.12 87 THR A O 1
ATOM 656 N N . ASP A 1 88 ? -18.120 8.027 21.690 1.00 91.06 88 ASP A N 1
ATOM 657 C CA . ASP A 1 88 ? -18.656 7.139 22.710 1.00 91.06 88 ASP A CA 1
ATOM 658 C C . ASP A 1 88 ? -18.073 7.470 24.087 1.00 91.06 88 ASP A C 1
ATOM 660 O O . ASP A 1 88 ? -16.865 7.386 24.288 1.00 91.06 88 ASP A O 1
ATOM 664 N N . ARG A 1 89 ? -18.917 7.851 25.049 1.00 90.50 89 ARG A N 1
ATOM 665 C CA . ARG A 1 89 ? -18.501 8.100 26.437 1.00 90.50 89 ARG A CA 1
ATOM 666 C C . ARG A 1 89 ? -19.040 6.993 27.334 1.00 90.50 89 ARG A C 1
ATOM 668 O O . ARG A 1 89 ? -20.253 6.785 27.409 1.00 90.50 89 ARG A O 1
ATOM 675 N N . LEU A 1 90 ? -18.136 6.302 28.024 1.00 88.50 90 LEU A N 1
ATOM 676 C CA . LEU A 1 90 ? -18.497 5.273 28.994 1.00 88.50 90 LEU A CA 1
ATOM 677 C C . LEU A 1 90 ? -19.076 5.911 30.261 1.00 88.50 90 LEU A C 1
ATOM 679 O O . LEU A 1 90 ? -18.823 7.080 30.565 1.00 88.50 90 LEU A O 1
ATOM 683 N N . GLY A 1 91 ? -19.888 5.139 30.983 1.00 83.44 91 GLY A N 1
ATOM 684 C CA . GLY A 1 91 ? -20.499 5.602 32.224 1.00 83.44 91 GLY A CA 1
ATOM 685 C C . GLY A 1 91 ? -19.464 5.855 33.330 1.00 83.44 91 GLY A C 1
ATOM 686 O O . GLY A 1 91 ? -18.335 5.359 33.262 1.00 83.44 91 GLY A O 1
ATOM 687 N N . PRO A 1 92 ? -19.818 6.601 34.390 1.00 82.12 92 PRO A N 1
ATOM 688 C CA . PRO A 1 92 ? -18.934 6.791 35.538 1.00 82.12 92 PRO A CA 1
ATOM 689 C C . PRO A 1 92 ? -18.455 5.452 36.124 1.00 82.12 92 PRO A C 1
ATOM 691 O O . PRO A 1 92 ? -19.259 4.562 36.386 1.00 82.12 92 PRO A O 1
ATOM 694 N N . GLY A 1 93 ? -17.143 5.310 36.341 1.00 83.12 93 GLY A N 1
ATOM 695 C CA . GLY A 1 93 ? -16.539 4.082 36.884 1.00 83.12 93 GLY A CA 1
ATOM 696 C C . GLY A 1 93 ? -16.438 2.914 35.894 1.00 83.12 93 GLY A C 1
ATOM 697 O O . GLY A 1 93 ? -15.956 1.847 36.270 1.00 83.12 93 GLY A O 1
ATOM 698 N N . GLN A 1 94 ? -16.862 3.108 34.644 1.00 88.81 94 GLN A N 1
ATOM 699 C CA . GLN A 1 94 ? -16.723 2.137 33.567 1.00 88.81 94 GLN A CA 1
ATOM 700 C C . GLN A 1 94 ? -15.471 2.439 32.739 1.00 88.81 94 GLN A C 1
ATOM 702 O O . GLN A 1 94 ? -15.221 3.588 32.370 1.00 88.81 94 GLN A O 1
ATOM 707 N N . VAL A 1 95 ? -14.700 1.402 32.414 1.00 93.06 95 VAL A N 1
ATOM 708 C CA . VAL A 1 95 ? -13.517 1.515 31.548 1.00 93.06 95 VAL A CA 1
ATOM 709 C C . VAL A 1 95 ? -13.518 0.420 30.488 1.00 93.06 95 VAL A C 1
ATOM 711 O O . VAL A 1 95 ? -13.964 -0.697 30.741 1.00 93.06 95 VAL A O 1
ATOM 714 N N . MET A 1 96 ? -13.032 0.723 29.288 1.00 94.00 96 MET A N 1
ATOM 715 C CA . MET A 1 96 ? -12.842 -0.273 28.236 1.00 94.00 96 MET A CA 1
ATOM 716 C C . MET A 1 96 ? -11.765 -1.278 28.665 1.00 94.00 96 MET A C 1
ATOM 718 O O . MET A 1 96 ? -10.752 -0.906 29.261 1.00 94.00 96 MET A O 1
ATOM 722 N N . LYS A 1 97 ? -11.968 -2.555 28.343 1.00 91.06 97 LYS A N 1
ATOM 723 C CA . LYS A 1 97 ? -10.936 -3.582 28.463 1.00 91.06 97 LYS A CA 1
ATOM 724 C C . LYS A 1 97 ? -9.916 -3.368 27.346 1.00 91.06 97 LYS A C 1
ATOM 726 O O . LYS A 1 97 ? -10.291 -3.400 26.173 1.00 91.06 97 LYS A O 1
ATOM 731 N N . SER A 1 98 ? -8.653 -3.164 27.713 1.00 86.56 98 SER A N 1
ATOM 732 C CA . SER A 1 98 ? -7.582 -2.934 26.740 1.00 86.56 98 SER A CA 1
ATOM 733 C C . SER A 1 98 ? -7.467 -4.096 25.742 1.00 86.56 98 SER A C 1
ATOM 735 O O . SER A 1 98 ? -7.621 -5.263 26.121 1.00 86.56 98 SER A O 1
ATOM 737 N N . GLY A 1 99 ? -7.265 -3.774 24.465 1.00 82.25 99 GLY A N 1
ATOM 738 C CA . GLY A 1 99 ? -7.138 -4.711 23.349 1.00 82.25 99 GLY A CA 1
ATOM 739 C C . GLY A 1 99 ? -8.444 -5.383 22.915 1.00 82.25 99 GLY A C 1
ATOM 740 O O . GLY A 1 99 ? -8.402 -6.346 22.152 1.00 82.25 99 GLY A O 1
ATOM 741 N N . SER A 1 100 ? -9.605 -4.935 23.410 1.00 90.56 100 SER A N 1
ATOM 742 C CA . SER A 1 100 ? -10.902 -5.549 23.070 1.00 90.56 100 SER A CA 1
ATOM 743 C C . SER A 1 100 ? -11.601 -4.937 21.853 1.00 90.56 100 SER A C 1
ATOM 745 O O . SER A 1 100 ? -12.567 -5.523 21.369 1.00 90.56 100 SER A O 1
ATOM 747 N N . LEU A 1 101 ? -11.147 -3.775 21.368 1.00 92.50 101 LEU A N 1
ATOM 748 C CA . LEU A 1 101 ? -11.809 -3.053 20.285 1.00 92.50 101 LEU A CA 1
ATOM 749 C C . LEU A 1 101 ? -11.584 -3.725 18.922 1.00 92.50 101 LEU A C 1
ATOM 751 O O . LEU A 1 101 ? -10.456 -3.918 18.478 1.00 92.50 101 LEU A O 1
ATOM 755 N N . ILE A 1 102 ? -12.684 -3.996 18.229 1.00 90.00 102 ILE A N 1
ATOM 756 C CA . ILE A 1 102 ? -12.758 -4.447 16.841 1.00 90.00 102 ILE A CA 1
ATOM 757 C C . ILE A 1 102 ? -13.535 -3.386 16.060 1.00 90.00 102 ILE A C 1
ATOM 759 O O . ILE A 1 102 ? -14.625 -2.975 16.470 1.00 90.00 102 ILE A O 1
ATOM 763 N N . LEU A 1 103 ? -12.970 -2.936 14.941 1.00 90.88 103 LEU A N 1
ATOM 764 C CA . LEU A 1 103 ? -13.539 -1.893 14.090 1.00 90.88 103 LEU A CA 1
ATOM 765 C C . LEU A 1 103 ? -13.878 -2.452 12.707 1.00 90.88 103 LEU A C 1
ATOM 767 O O . LEU A 1 103 ? -13.070 -3.209 12.169 1.00 90.88 103 LEU A O 1
ATOM 771 N N . PRO A 1 104 ? -14.992 -2.013 12.091 1.00 92.06 104 PRO A N 1
ATOM 772 C CA . PRO A 1 104 ? -15.224 -2.245 10.676 1.00 92.06 104 PRO A CA 1
ATOM 773 C C . PRO A 1 104 ? -14.102 -1.648 9.822 1.00 92.06 104 PRO A C 1
ATOM 775 O O . PRO A 1 104 ? -13.567 -0.580 10.142 1.00 92.06 104 PRO A O 1
ATOM 778 N N . GLN A 1 105 ? -13.786 -2.288 8.698 1.00 86.25 105 GLN A N 1
ATOM 779 C CA . GLN A 1 105 ? -12.763 -1.788 7.781 1.00 86.25 105 GLN A CA 1
ATOM 780 C C . GLN A 1 105 ? -13.022 -0.321 7.367 1.00 86.25 105 GLN A C 1
ATOM 782 O O . GLN A 1 105 ? -14.151 0.093 7.099 1.00 86.25 105 GLN A O 1
ATOM 787 N N . GLY A 1 106 ? -11.955 0.484 7.317 1.00 82.44 106 GLY A N 1
ATOM 788 C CA . GLY A 1 106 ? -12.016 1.914 6.979 1.00 82.44 106 GLY A CA 1
ATOM 789 C C . GLY A 1 106 ? -12.297 2.849 8.162 1.00 82.44 106 GLY A C 1
ATOM 790 O O . GLY A 1 106 ? -12.174 4.063 8.006 1.00 82.44 106 GLY A O 1
ATOM 791 N N . TRP A 1 107 ? -12.616 2.312 9.343 1.00 88.31 107 TRP A N 1
ATOM 792 C CA . TRP A 1 107 ? -12.739 3.095 10.572 1.00 88.31 107 TRP A CA 1
ATOM 793 C C . TRP A 1 107 ? -11.427 3.148 11.356 1.00 88.31 107 TRP A C 1
ATOM 795 O O . TRP A 1 107 ? -10.647 2.199 11.379 1.00 88.31 107 TRP A O 1
ATOM 805 N N . SER A 1 108 ? -11.206 4.266 12.041 1.00 84.94 108 SER A N 1
ATOM 806 C CA . SER A 1 108 ? -10.112 4.453 12.995 1.00 84.94 108 SER A CA 1
ATOM 807 C C . SER A 1 108 ? -10.654 4.848 14.365 1.00 84.94 108 SER A C 1
ATOM 809 O O . SER A 1 108 ? -11.771 5.360 14.456 1.00 84.94 108 SER A O 1
ATOM 811 N N . ALA A 1 109 ? -9.873 4.609 15.422 1.00 88.06 109 ALA A N 1
ATOM 812 C CA . ALA A 1 109 ? -10.243 4.962 16.787 1.00 88.06 109 ALA A CA 1
ATOM 813 C C . ALA A 1 109 ? -9.248 5.921 17.447 1.00 88.06 109 ALA A C 1
ATOM 815 O O . ALA A 1 109 ? -8.046 5.895 17.173 1.00 88.06 109 ALA A O 1
ATOM 816 N N . GLN A 1 110 ? -9.768 6.743 18.354 1.00 87.19 110 GLN A N 1
ATOM 817 C CA . GLN A 1 110 ? -8.994 7.489 19.338 1.00 87.19 110 GLN A CA 1
ATOM 818 C C . GLN A 1 110 ? -9.553 7.222 20.736 1.00 87.19 110 GLN A C 1
ATOM 820 O O . GLN A 1 110 ? -10.753 7.012 20.905 1.00 87.19 110 GLN A O 1
ATOM 825 N N . TYR A 1 111 ? -8.686 7.272 21.739 1.00 92.06 111 TYR A N 1
ATOM 826 C CA . TYR A 1 111 ? -8.953 6.834 23.104 1.00 92.06 111 TYR A CA 1
ATOM 827 C C . TYR A 1 111 ? -8.709 7.974 24.085 1.00 92.06 111 TYR A C 1
ATOM 829 O O . TYR A 1 111 ? -7.751 8.731 23.936 1.00 92.06 111 TYR A O 1
ATOM 837 N N . SER A 1 112 ? -9.546 8.071 25.111 1.00 94.69 112 SER A N 1
ATOM 838 C CA . SER A 1 112 ? -9.426 9.051 26.186 1.00 94.69 112 SER A CA 1
ATOM 839 C C . SER A 1 112 ? -9.529 8.366 27.544 1.00 94.69 112 SER A C 1
ATOM 841 O O . SER A 1 112 ? -10.362 7.477 27.732 1.00 94.69 112 SER A O 1
ATOM 843 N N . THR A 1 113 ? -8.694 8.799 28.489 1.00 95.00 113 THR A N 1
ATOM 844 C CA . THR A 1 113 ? -8.727 8.382 29.901 1.00 95.00 113 THR A CA 1
ATOM 845 C C . THR A 1 113 ? -9.244 9.484 30.831 1.00 95.00 113 THR A C 1
ATOM 847 O O . THR A 1 113 ? -9.373 9.275 32.037 1.00 95.00 113 THR A O 1
ATOM 850 N N . ASP A 1 114 ? -9.590 10.654 30.290 1.00 91.75 114 ASP A N 1
ATOM 851 C CA . ASP A 1 114 ? -9.959 11.869 31.027 1.00 91.75 114 ASP A CA 1
ATOM 852 C C . ASP A 1 114 ? -11.395 12.345 30.724 1.00 91.75 114 ASP A C 1
ATOM 854 O O . ASP A 1 114 ? -11.707 13.539 30.771 1.00 91.75 114 ASP A O 1
ATOM 858 N N . GLY A 1 115 ? -12.286 11.403 30.404 1.00 86.94 115 GLY A N 1
ATOM 859 C CA . GLY A 1 115 ? -13.705 11.659 30.149 1.00 86.94 115 GLY A CA 1
ATOM 860 C C . GLY A 1 115 ? -13.984 12.308 28.791 1.00 86.94 115 GLY A C 1
ATOM 861 O O . GLY A 1 115 ? -15.028 12.942 28.610 1.00 86.94 115 GLY A O 1
ATOM 862 N N . GLY A 1 116 ? -13.058 12.172 27.839 1.00 90.31 116 GLY A N 1
ATOM 863 C CA . GLY A 1 116 ? -13.134 12.774 26.511 1.00 90.31 116 GLY A CA 1
ATOM 864 C C . GLY A 1 116 ? -12.658 14.225 26.462 1.00 90.31 116 GLY A C 1
ATOM 865 O O . GLY A 1 116 ? -13.145 14.981 25.621 1.00 90.31 116 GLY A O 1
ATOM 866 N N . THR A 1 117 ? -11.764 14.633 27.370 1.00 89.69 117 THR A N 1
ATOM 867 C CA . THR A 1 117 ? -11.140 15.967 27.346 1.00 89.69 117 THR A CA 1
ATOM 868 C C . THR A 1 117 ? -9.977 15.997 26.355 1.00 89.69 117 THR A C 1
ATOM 870 O O . THR A 1 117 ? -9.828 16.958 25.600 1.00 89.69 117 THR A O 1
ATOM 873 N N . SER A 1 118 ? -9.187 14.926 26.308 1.00 88.06 118 SER A N 1
ATOM 874 C CA . SER A 1 118 ? -8.125 14.712 25.330 1.00 88.06 118 SER A CA 1
ATOM 875 C C . SER A 1 118 ? -8.185 13.296 24.757 1.00 88.06 118 SER A C 1
ATOM 877 O O . SER A 1 118 ? -8.655 12.367 25.413 1.00 88.06 118 SER A O 1
ATOM 879 N N . PHE A 1 119 ? -7.734 13.143 23.509 1.00 87.19 119 PHE A N 1
ATOM 880 C CA . PHE A 1 119 ? -7.754 11.875 22.783 1.00 87.19 119 PHE A CA 1
ATOM 881 C C . PHE A 1 119 ? -6.373 11.533 22.217 1.00 87.19 119 PHE A C 1
ATOM 883 O O . PHE A 1 119 ? -5.629 12.407 21.769 1.00 87.19 119 PHE A O 1
ATOM 890 N N . SER A 1 120 ? -6.054 10.242 22.228 1.00 82.44 120 SER A N 1
ATOM 891 C CA . SER A 1 120 ? -4.837 9.640 21.684 1.00 82.44 120 SER A CA 1
ATOM 892 C C . SER A 1 120 ? -5.199 8.639 20.588 1.00 82.44 120 SER A C 1
ATOM 894 O O . SER A 1 120 ? -6.152 7.883 20.738 1.00 82.44 120 SER A O 1
ATOM 896 N N . THR A 1 121 ? -4.427 8.576 19.503 1.00 77.06 121 THR A N 1
ATOM 897 C CA . THR A 1 121 ? -4.555 7.530 18.462 1.00 77.06 121 THR A CA 1
ATOM 898 C C . THR A 1 121 ? -3.920 6.196 18.874 1.00 77.06 121 THR A C 1
ATOM 900 O O . THR A 1 121 ? -3.978 5.215 18.134 1.00 77.06 121 THR A O 1
ATOM 903 N N . ILE A 1 122 ? -3.294 6.167 20.050 1.00 74.81 122 ILE A N 1
ATOM 904 C CA . ILE A 1 122 ? -2.676 4.998 20.668 1.00 74.81 122 ILE A CA 1
ATOM 905 C C . ILE A 1 122 ? -3.549 4.575 21.846 1.00 74.81 122 ILE A C 1
ATOM 907 O O . ILE A 1 122 ? -3.834 5.407 22.712 1.00 74.81 122 ILE A O 1
ATOM 911 N N . GLU A 1 123 ? -3.955 3.305 21.867 1.00 83.62 123 GLU A N 1
ATOM 912 C CA . GLU A 1 123 ? -4.732 2.721 22.960 1.00 83.62 123 GLU A CA 1
ATOM 913 C C . GLU A 1 123 ? -3.888 2.648 24.249 1.00 83.62 123 GLU A C 1
ATOM 915 O O . GLU A 1 123 ? -2.817 2.037 24.236 1.00 83.62 123 GLU A O 1
ATOM 920 N N . PRO A 1 124 ? -4.336 3.263 25.358 1.00 82.25 124 PRO A N 1
ATOM 921 C CA . PRO A 1 124 ? -3.721 3.101 26.672 1.00 82.25 124 PRO A CA 1
ATOM 922 C C . PRO A 1 124 ? -3.915 1.690 27.247 1.00 82.25 124 PRO A C 1
ATOM 924 O O . PRO A 1 124 ? -4.968 1.078 27.065 1.00 82.25 124 PRO A O 1
ATOM 927 N N . ASP A 1 125 ? -2.958 1.231 28.059 1.00 81.06 125 ASP A N 1
ATOM 928 C CA . ASP A 1 125 ? -3.027 -0.077 28.738 1.00 81.06 125 ASP A CA 1
ATOM 929 C C . ASP A 1 125 ? -4.229 -0.205 29.697 1.00 81.06 125 ASP A C 1
ATOM 931 O O . ASP A 1 125 ? -4.659 -1.307 30.034 1.00 81.06 125 ASP A O 1
ATOM 935 N N . SER A 1 126 ? -4.776 0.918 30.182 1.00 87.94 126 SER A N 1
ATOM 936 C CA . SER A 1 126 ? -5.971 0.942 31.034 1.00 87.94 126 SER A CA 1
ATOM 937 C C . SER A 1 126 ? -6.633 2.324 31.092 1.00 87.94 126 SER A C 1
ATOM 939 O O . SER A 1 126 ? -6.076 3.329 30.649 1.00 87.94 126 SER A O 1
ATOM 941 N N . GLY A 1 127 ? -7.835 2.380 31.676 1.00 91.56 127 GLY A N 1
ATOM 942 C CA . GLY A 1 127 ? -8.495 3.637 32.049 1.00 91.56 127 GLY A CA 1
ATOM 943 C C . GLY A 1 127 ? -9.265 4.335 30.929 1.00 91.56 127 GLY A C 1
ATOM 944 O O . GLY A 1 127 ? -9.765 5.436 31.147 1.00 91.56 127 GLY A O 1
ATOM 945 N N . VAL A 1 128 ? -9.377 3.722 29.748 1.00 95.44 128 VAL A N 1
ATOM 946 C CA . VAL A 1 128 ? -10.123 4.292 28.619 1.00 95.44 128 VAL A CA 1
ATOM 947 C C . VAL A 1 128 ? -11.598 4.430 28.992 1.00 95.44 128 VAL A C 1
ATOM 949 O O . VAL A 1 128 ? -12.271 3.432 29.230 1.00 95.44 128 VAL A O 1
ATOM 952 N N . ASN A 1 129 ? -12.100 5.661 29.033 1.00 94.25 129 ASN A N 1
ATOM 953 C CA . ASN A 1 129 ? -13.472 6.006 29.420 1.00 94.25 129 ASN A CA 1
ATOM 954 C C . ASN A 1 129 ? -14.215 6.835 28.359 1.00 94.25 129 ASN A C 1
ATOM 956 O O . ASN A 1 129 ? -15.410 7.094 28.507 1.00 94.25 129 ASN A O 1
ATOM 960 N N . ALA A 1 130 ? -13.551 7.200 27.262 1.00 94.88 130 ALA A N 1
ATOM 961 C CA . ALA A 1 130 ? -14.210 7.662 26.050 1.00 94.88 130 ALA A CA 1
ATOM 962 C C . ALA A 1 130 ? -13.440 7.240 24.790 1.00 94.88 130 ALA A C 1
ATOM 964 O O . ALA A 1 130 ? -12.217 7.087 24.806 1.00 94.88 130 ALA A O 1
ATOM 965 N N . LEU A 1 131 ? -14.179 7.069 23.698 1.00 94.56 131 LEU A N 1
ATOM 966 C CA . LEU A 1 131 ? -13.703 6.665 22.383 1.00 94.56 131 LEU A CA 1
ATOM 967 C C . LEU A 1 131 ? -14.210 7.656 21.332 1.00 94.56 131 LEU A C 1
ATOM 969 O O . LEU A 1 131 ? -15.329 8.162 21.422 1.00 94.56 131 LEU A O 1
ATOM 973 N N . ILE A 1 132 ? -13.398 7.902 20.312 1.00 91.25 132 ILE A N 1
ATOM 974 C CA . ILE A 1 132 ? -13.835 8.494 19.049 1.00 91.25 132 ILE A CA 1
ATOM 975 C C . ILE A 1 132 ? -13.628 7.451 17.965 1.00 91.25 132 ILE A C 1
ATOM 977 O O . ILE A 1 132 ? -12.533 6.911 17.856 1.00 91.25 132 ILE A O 1
ATOM 981 N N . PHE A 1 133 ? -14.642 7.218 17.140 1.00 91.12 133 PHE A N 1
ATOM 982 C CA . PHE A 1 133 ? -14.518 6.480 15.891 1.00 91.12 133 PHE A CA 1
ATOM 983 C C . PHE A 1 133 ? -14.624 7.452 14.725 1.00 91.12 133 PHE A C 1
ATOM 985 O O . PHE A 1 133 ? -15.504 8.312 14.725 1.00 91.12 133 PHE A O 1
ATOM 992 N N . SER A 1 134 ? -13.762 7.325 13.723 1.00 86.25 134 SER A N 1
ATOM 993 C CA . SER A 1 134 ? -13.834 8.166 12.529 1.00 86.25 134 SER A CA 1
ATOM 994 C C . SER A 1 134 ? -13.646 7.378 11.243 1.00 86.25 134 SER A C 1
ATOM 996 O O . SER A 1 134 ? -12.876 6.417 11.201 1.00 86.25 134 SER A O 1
ATOM 998 N N . ASN A 1 135 ? -14.342 7.804 10.190 1.00 85.50 135 ASN A N 1
ATOM 999 C CA . ASN A 1 135 ? -14.206 7.257 8.846 1.00 85.50 135 ASN A CA 1
ATOM 1000 C C . ASN A 1 135 ? -14.314 8.388 7.805 1.00 85.50 135 ASN A C 1
ATOM 1002 O O . ASN A 1 135 ? -15.286 9.150 7.832 1.00 85.50 135 ASN A O 1
ATOM 1006 N N . PRO A 1 136 ? -13.326 8.529 6.899 1.00 81.06 136 PRO A N 1
ATOM 1007 C CA . PRO A 1 136 ? -13.334 9.580 5.885 1.00 81.06 136 PRO A CA 1
ATOM 1008 C C . PRO A 1 136 ? -14.458 9.413 4.858 1.00 81.06 136 PRO A C 1
ATOM 1010 O O . PRO A 1 136 ? -14.968 10.422 4.383 1.00 81.06 136 PRO A O 1
ATOM 1013 N N . PHE A 1 137 ? -14.865 8.175 4.549 1.00 88.25 137 PHE A N 1
ATOM 1014 C CA . PHE A 1 137 ? -15.897 7.854 3.564 1.00 88.25 137 PHE A CA 1
ATOM 1015 C C . PHE A 1 137 ? -16.776 6.700 4.042 1.00 88.25 137 PHE A C 1
ATOM 1017 O O . PHE A 1 137 ? -16.412 5.524 3.977 1.00 88.25 137 PHE A O 1
ATOM 1024 N N . VAL A 1 138 ? -17.985 7.042 4.458 1.00 90.50 138 VAL A N 1
ATOM 1025 C CA . VAL A 1 138 ? -19.002 6.085 4.859 1.00 90.50 138 VAL A CA 1
ATOM 1026 C C . VAL A 1 138 ? -19.970 5.873 3.691 1.00 90.50 138 VAL A C 1
ATOM 1028 O O . VAL A 1 138 ? -20.770 6.747 3.343 1.00 90.50 138 VAL A O 1
ATOM 1031 N N . VAL A 1 139 ? -19.855 4.706 3.052 1.00 93.25 139 VAL A N 1
ATOM 1032 C CA . VAL A 1 139 ? -20.665 4.311 1.886 1.00 93.25 139 VAL A CA 1
ATOM 1033 C C . VAL A 1 139 ? -22.142 4.128 2.254 1.00 93.25 139 VAL A C 1
ATOM 1035 O O . VAL A 1 139 ? -22.426 3.839 3.415 1.00 93.25 139 VAL A O 1
ATOM 1038 N N . PRO A 1 140 ? -23.094 4.252 1.309 1.00 90.69 140 PRO A N 1
ATOM 1039 C CA . PRO A 1 140 ? -24.484 3.862 1.549 1.00 90.69 140 PRO A CA 1
ATOM 1040 C C . PRO A 1 140 ? -24.578 2.459 2.164 1.00 90.69 140 PRO A C 1
ATOM 1042 O O . PRO A 1 140 ? -23.880 1.542 1.738 1.00 90.69 140 PRO A O 1
ATOM 1045 N N . THR A 1 141 ? -25.413 2.292 3.190 1.00 83.31 141 THR A N 1
ATOM 1046 C CA . THR A 1 141 ? -25.544 1.091 4.048 1.00 83.31 141 THR A CA 1
ATOM 1047 C C . THR A 1 141 ? -24.324 0.729 4.913 1.00 83.31 141 THR A C 1
ATOM 1049 O O . THR A 1 141 ? -24.416 -0.163 5.754 1.00 83.31 141 THR A O 1
ATOM 1052 N N . ASN A 1 142 ? -23.212 1.460 4.784 1.00 79.94 142 ASN A N 1
ATOM 1053 C CA . ASN A 1 142 ? -21.943 1.312 5.514 1.00 79.94 142 ASN A CA 1
ATOM 1054 C C . ASN A 1 142 ? -21.208 -0.019 5.323 1.00 79.94 142 ASN A C 1
ATOM 1056 O O . ASN A 1 142 ? -20.340 -0.366 6.127 1.00 79.94 142 ASN A O 1
ATOM 1060 N N . LEU A 1 143 ? -21.534 -0.758 4.269 1.00 93.56 143 LEU A N 1
ATOM 1061 C CA . LEU A 1 143 ? -20.907 -2.032 3.947 1.00 93.56 143 LEU A CA 1
ATOM 1062 C C . LEU A 1 143 ? -20.080 -1.879 2.678 1.00 93.56 143 LEU A C 1
ATOM 1064 O O . LEU A 1 143 ? -20.597 -1.762 1.566 1.00 93.56 143 LEU A O 1
ATOM 1068 N N . GLY A 1 144 ? -18.768 -1.829 2.874 1.00 93.88 144 GLY A N 1
ATOM 1069 C CA . GLY A 1 144 ? -17.809 -1.508 1.830 1.00 93.88 144 GLY A CA 1
ATOM 1070 C C . GLY A 1 144 ? -16.942 -0.309 2.180 1.00 93.88 144 GLY A C 1
ATOM 1071 O O . GLY A 1 144 ? -16.984 0.232 3.291 1.00 93.88 144 GLY A O 1
ATOM 1072 N N . ARG A 1 145 ? -16.098 0.079 1.230 1.00 92.25 145 ARG A N 1
ATOM 1073 C CA . ARG A 1 145 ? -15.065 1.094 1.431 1.00 92.25 145 ARG A CA 1
ATOM 1074 C C . ARG A 1 145 ? -15.081 2.079 0.275 1.00 92.25 145 ARG A C 1
ATOM 1076 O O . ARG A 1 145 ? -15.241 1.692 -0.881 1.00 92.25 145 ARG A O 1
ATOM 1083 N N . GLY A 1 146 ? -14.926 3.354 0.615 1.00 89.94 146 GLY A N 1
ATOM 1084 C CA . GLY A 1 146 ? -14.752 4.443 -0.336 1.00 89.94 146 GLY A CA 1
ATOM 1085 C C . GLY A 1 146 ? -13.355 5.038 -0.254 1.00 89.94 146 GLY A C 1
ATOM 1086 O O . GLY A 1 146 ? -12.707 4.981 0.794 1.00 89.94 146 GLY A O 1
ATOM 1087 N N . ARG A 1 147 ? -12.896 5.617 -1.362 1.00 86.69 147 ARG A N 1
ATOM 1088 C CA . ARG A 1 147 ? -11.656 6.388 -1.422 1.00 86.69 147 ARG A CA 1
ATOM 1089 C C . ARG A 1 147 ? -11.723 7.433 -2.525 1.00 86.69 147 ARG A C 1
ATOM 1091 O O . ARG A 1 147 ? -12.368 7.226 -3.545 1.00 86.69 147 ARG A O 1
ATOM 1098 N N . THR A 1 148 ? -10.995 8.520 -2.335 1.00 86.38 148 THR A N 1
ATOM 1099 C CA . THR A 1 148 ? -10.633 9.460 -3.394 1.00 86.38 148 THR A CA 1
ATOM 1100 C C . THR A 1 148 ? -9.657 8.830 -4.394 1.00 86.38 148 THR A C 1
ATOM 1102 O O . THR A 1 148 ? -8.741 8.112 -3.985 1.00 86.38 148 THR A O 1
ATOM 1105 N N . LEU A 1 149 ? -9.828 9.113 -5.688 1.00 85.00 149 LEU A N 1
ATOM 1106 C CA . LEU A 1 149 ? -8.839 8.782 -6.714 1.00 85.00 149 LEU A CA 1
ATOM 1107 C C . LEU A 1 149 ? -7.564 9.612 -6.519 1.00 85.00 149 LEU A C 1
ATOM 1109 O O . LEU A 1 149 ? -7.617 10.797 -6.185 1.00 85.00 149 LEU A O 1
ATOM 1113 N N . THR A 1 150 ? -6.405 8.997 -6.735 1.00 80.12 150 THR A N 1
ATOM 1114 C CA . THR A 1 150 ? -5.112 9.670 -6.666 1.00 80.12 150 THR A CA 1
ATOM 1115 C C . THR A 1 150 ? -5.028 10.741 -7.743 1.00 80.12 150 THR A C 1
ATOM 1117 O O . THR A 1 150 ? -5.380 10.518 -8.902 1.00 80.12 150 THR A O 1
ATOM 1120 N N . LEU A 1 151 ? -4.556 11.925 -7.345 1.00 79.38 151 LEU A N 1
ATOM 1121 C CA . LEU A 1 151 ? -4.196 12.965 -8.294 1.00 79.38 151 LEU A CA 1
ATOM 1122 C C . LEU A 1 151 ? -2.878 12.549 -8.967 1.00 79.38 151 LEU A C 1
ATOM 1124 O O . LEU A 1 151 ? -1.878 12.395 -8.255 1.00 79.38 151 LEU A O 1
ATOM 1128 N N . PRO A 1 152 ? -2.834 12.385 -10.298 1.00 78.81 152 PRO A N 1
ATOM 1129 C CA . PRO A 1 152 ? -1.570 12.215 -10.994 1.00 78.81 152 PRO A CA 1
ATOM 1130 C C . PRO A 1 152 ? -0.685 13.447 -10.764 1.00 78.81 152 PRO A C 1
ATOM 1132 O O . PRO A 1 152 ? -1.168 14.579 -10.781 1.00 78.81 152 PRO A O 1
ATOM 1135 N N . MET A 1 153 ? 0.622 13.255 -10.570 1.00 85.94 153 MET A N 1
ATOM 1136 C CA . MET A 1 153 ? 1.541 14.394 -10.460 1.00 85.94 153 MET A CA 1
ATOM 1137 C C . MET A 1 153 ? 1.606 15.146 -11.799 1.00 85.94 153 MET A C 1
ATOM 1139 O O . MET A 1 153 ? 1.803 14.523 -12.832 1.00 85.94 153 MET A O 1
ATOM 1143 N N . SER A 1 154 ? 1.527 16.479 -11.806 1.00 84.81 154 SER A N 1
ATOM 1144 C CA . SER A 1 154 ? 1.667 17.277 -13.042 1.00 84.81 154 SER A CA 1
ATOM 1145 C C . SER A 1 154 ? 3.123 17.500 -13.479 1.00 84.81 154 SER A C 1
ATOM 1147 O O . SER A 1 154 ? 3.381 17.927 -14.606 1.00 84.81 154 SER A O 1
ATOM 1149 N N . LYS A 1 155 ? 4.088 17.258 -12.582 1.00 89.25 155 LYS A N 1
ATOM 1150 C CA . LYS A 1 155 ? 5.535 17.419 -12.797 1.00 89.25 155 LYS A CA 1
ATOM 1151 C C . LYS A 1 155 ? 6.325 16.787 -11.652 1.00 89.25 155 LYS A C 1
ATOM 1153 O O . LYS A 1 155 ? 5.771 16.525 -10.588 1.00 89.25 155 LYS A O 1
ATOM 1158 N N . GLY A 1 156 ? 7.636 16.631 -11.837 1.00 90.38 156 GLY A N 1
ATOM 1159 C CA . GLY A 1 156 ? 8.540 16.304 -10.733 1.00 90.38 156 GLY A CA 1
ATOM 1160 C C . GLY A 1 156 ? 8.568 17.415 -9.675 1.00 90.38 156 GLY A C 1
ATOM 1161 O O . GLY A 1 156 ? 8.539 18.604 -10.009 1.00 90.38 156 GLY A O 1
ATOM 1162 N N . VAL A 1 157 ? 8.625 17.037 -8.396 1.00 91.69 157 VAL A N 1
ATOM 1163 C CA . VAL A 1 157 ? 8.556 17.987 -7.274 1.00 91.69 157 VAL A CA 1
ATOM 1164 C C . VAL A 1 157 ? 9.787 17.863 -6.383 1.00 91.69 157 VAL A C 1
ATOM 1166 O O . VAL A 1 157 ? 10.106 16.788 -5.883 1.00 91.69 157 VAL A O 1
ATOM 1169 N N . GLN A 1 158 ? 10.470 18.989 -6.165 1.00 90.56 158 GLN A N 1
ATOM 1170 C CA . GLN A 1 158 ? 11.606 19.095 -5.247 1.00 90.56 158 GLN A CA 1
ATOM 1171 C C . GLN A 1 158 ? 11.115 19.032 -3.798 1.00 90.56 158 GLN A C 1
ATOM 1173 O O . GLN A 1 158 ? 10.418 19.940 -3.340 1.00 90.56 158 GLN A O 1
ATOM 1178 N N . MET A 1 159 ? 11.493 17.988 -3.063 1.00 87.94 159 MET A N 1
ATOM 1179 C CA . MET A 1 159 ? 11.073 17.816 -1.665 1.00 87.94 159 MET A CA 1
ATOM 1180 C C . MET A 1 159 ? 11.918 18.653 -0.689 1.00 87.94 159 MET A C 1
ATOM 1182 O O . MET A 1 159 ? 11.450 19.030 0.388 1.00 87.94 159 MET A O 1
ATOM 1186 N N . GLY A 1 160 ? 13.142 19.020 -1.087 1.00 75.94 160 GLY A N 1
ATOM 1187 C CA . GLY A 1 160 ? 14.089 19.748 -0.242 1.00 75.94 160 GLY A CA 1
ATOM 1188 C C . GLY A 1 160 ? 14.640 18.896 0.910 1.00 75.94 160 GLY A C 1
ATOM 1189 O O . GLY A 1 160 ? 14.361 17.709 1.031 1.00 75.94 160 GLY A O 1
ATOM 1190 N N . GLY A 1 161 ? 15.464 19.496 1.775 1.00 65.62 161 GLY A N 1
ATOM 1191 C CA . GLY A 1 161 ? 16.045 18.792 2.930 1.00 65.62 161 GLY A CA 1
ATOM 1192 C C . GLY A 1 161 ? 17.407 18.139 2.689 1.00 65.62 161 GLY A C 1
ATOM 1193 O O . GLY A 1 161 ? 17.912 17.507 3.614 1.00 65.62 161 GLY A O 1
ATOM 1194 N N . GLY A 1 162 ? 17.997 18.334 1.501 1.00 59.25 162 GLY A N 1
ATOM 1195 C CA . GLY A 1 162 ? 19.428 18.147 1.217 1.00 59.25 162 GLY A CA 1
ATOM 1196 C C . GLY A 1 162 ? 19.994 16.751 1.480 1.00 59.25 162 GLY A C 1
ATOM 1197 O O . GLY A 1 162 ? 21.188 16.644 1.734 1.00 59.25 162 GLY A O 1
ATOM 1198 N N . GLY A 1 163 ? 19.149 15.722 1.488 1.00 63.19 163 GLY A N 1
ATOM 1199 C CA . GLY A 1 163 ? 19.568 14.335 1.652 1.00 63.19 163 GLY A CA 1
ATOM 1200 C C . GLY A 1 163 ? 19.033 13.492 0.509 1.00 63.19 163 GLY A C 1
ATOM 1201 O O . GLY A 1 163 ? 18.010 13.843 -0.087 1.00 63.19 163 GLY A O 1
ATOM 1202 N N . ASP A 1 164 ? 19.732 12.403 0.231 1.00 73.44 164 ASP A N 1
ATOM 1203 C CA . ASP A 1 164 ? 19.438 11.541 -0.899 1.00 73.44 164 ASP A CA 1
ATOM 1204 C C . ASP A 1 164 ? 18.219 10.671 -0.535 1.00 73.44 164 ASP A C 1
ATOM 1206 O O . ASP A 1 164 ? 18.067 10.164 0.578 1.00 73.44 164 ASP A O 1
ATOM 1210 N N . GLY A 1 165 ? 17.224 10.633 -1.402 1.00 72.94 165 GLY A N 1
ATOM 1211 C CA . GLY A 1 165 ? 15.970 9.954 -1.118 1.00 72.94 165 GLY A CA 1
ATOM 1212 C C . GLY A 1 165 ? 16.045 8.450 -1.263 1.00 72.94 165 GLY A C 1
ATOM 1213 O O . GLY A 1 165 ? 16.569 8.027 -2.277 1.00 72.94 165 GLY A O 1
ATOM 1214 N N . TYR A 1 166 ? 15.477 7.648 -0.351 1.00 77.81 166 TYR A N 1
ATOM 1215 C CA . TYR A 1 166 ? 15.455 6.189 -0.540 1.00 77.81 166 TYR A CA 1
ATOM 1216 C C . TYR A 1 166 ? 14.198 5.681 -1.266 1.00 77.81 166 TYR A C 1
ATOM 1218 O O . TYR A 1 166 ? 14.138 5.733 -2.492 1.00 77.81 166 TYR A O 1
ATOM 1226 N N . ASN A 1 167 ? 13.175 5.216 -0.540 1.00 83.81 167 ASN A N 1
ATOM 1227 C CA . ASN A 1 167 ? 11.935 4.724 -1.137 1.00 83.81 167 ASN A CA 1
ATOM 1228 C C . ASN A 1 167 ? 10.722 5.593 -0.739 1.00 83.81 167 ASN A C 1
ATOM 1230 O O . ASN A 1 167 ? 10.578 5.963 0.432 1.00 83.81 167 ASN A O 1
ATOM 1234 N N . PRO A 1 168 ? 9.835 5.932 -1.689 1.00 90.31 168 PRO A N 1
ATOM 1235 C CA . PRO A 1 168 ? 8.526 6.493 -1.375 1.00 90.31 168 PRO A CA 1
ATOM 1236 C C . PRO A 1 168 ? 7.593 5.459 -0.729 1.00 90.31 168 PRO A C 1
ATOM 1238 O O . PRO A 1 168 ? 7.666 4.268 -1.023 1.00 90.31 168 PRO A O 1
ATOM 1241 N N . ALA A 1 169 ? 6.664 5.931 0.095 1.00 91.50 169 ALA A N 1
ATOM 1242 C CA . ALA A 1 169 ? 5.577 5.165 0.687 1.00 91.50 169 ALA A CA 1
ATOM 1243 C C . ALA A 1 169 ? 4.257 5.932 0.535 1.00 91.50 169 ALA A C 1
ATOM 1245 O O . ALA A 1 169 ? 4.193 7.133 0.809 1.00 91.50 169 ALA A O 1
ATOM 1246 N N . LEU A 1 170 ? 3.200 5.237 0.112 1.00 88.62 170 LEU A N 1
ATOM 1247 C CA . LEU A 1 170 ? 1.866 5.813 -0.041 1.00 88.62 170 LEU A CA 1
ATOM 1248 C C . LEU A 1 170 ? 1.036 5.589 1.220 1.00 88.62 170 LEU A C 1
ATOM 1250 O O . LEU A 1 170 ? 1.005 4.483 1.757 1.00 88.62 170 LEU A O 1
ATOM 1254 N N . LEU A 1 171 ? 0.342 6.634 1.664 1.00 87.88 171 LEU A N 1
ATOM 1255 C CA . LEU A 1 171 ? -0.556 6.591 2.815 1.00 87.88 171 LEU A CA 1
ATOM 1256 C C . LEU A 1 171 ? -2.032 6.602 2.393 1.00 87.88 171 LEU A C 1
ATOM 1258 O O . LEU A 1 171 ? -2.392 7.027 1.292 1.00 87.88 171 LEU A O 1
ATOM 1262 N N . ASP A 1 172 ? -2.916 6.167 3.292 1.00 79.56 172 ASP A N 1
ATOM 1263 C CA . ASP A 1 172 ? -4.358 6.091 3.040 1.00 79.56 172 ASP A CA 1
ATOM 1264 C C . ASP A 1 172 ? -4.982 7.459 2.736 1.00 79.56 172 ASP A C 1
ATOM 1266 O O . ASP A 1 172 ? -5.830 7.559 1.847 1.00 79.56 172 ASP A O 1
ATOM 1270 N N . ASN A 1 173 ? -4.477 8.516 3.378 1.00 75.12 173 ASN A N 1
ATOM 1271 C CA . ASN A 1 173 ? -4.836 9.914 3.130 1.00 75.12 173 ASN A CA 1
ATOM 1272 C C . ASN A 1 173 ? -4.284 10.496 1.812 1.00 75.12 173 ASN A C 1
ATOM 1274 O O . ASN A 1 173 ? -4.432 11.692 1.569 1.00 75.12 173 ASN A O 1
ATOM 1278 N N . GLY A 1 174 ? -3.635 9.680 0.977 1.00 79.12 174 GLY A N 1
ATOM 1279 C CA . GLY A 1 174 ? -3.116 10.062 -0.336 1.00 79.12 174 GLY A CA 1
ATOM 1280 C C . GLY A 1 174 ? -1.728 10.701 -0.310 1.00 79.12 174 GLY A C 1
ATOM 1281 O O . GLY A 1 174 ? -1.125 10.867 -1.366 1.00 79.12 174 GLY A O 1
ATOM 1282 N N . ARG A 1 175 ? -1.176 11.033 0.865 1.00 88.50 175 ARG A N 1
ATOM 1283 C CA . ARG A 1 175 ? 0.188 11.572 0.951 1.00 88.50 175 ARG A CA 1
ATOM 1284 C C . ARG A 1 175 ? 1.207 10.530 0.503 1.00 88.50 175 ARG A C 1
ATOM 1286 O O . ARG A 1 175 ? 1.083 9.348 0.822 1.00 88.50 175 ARG A O 1
ATOM 1293 N N . ILE A 1 176 ? 2.250 11.004 -0.171 1.00 92.12 176 ILE A N 1
ATOM 1294 C CA . ILE A 1 176 ? 3.438 10.205 -0.481 1.00 92.12 176 ILE A CA 1
ATOM 1295 C C . ILE A 1 176 ? 4.554 10.701 0.426 1.00 92.12 176 ILE A C 1
ATOM 1297 O O . ILE A 1 176 ? 4.892 11.883 0.413 1.00 92.12 176 ILE A O 1
ATOM 1301 N N . MET A 1 177 ? 5.103 9.820 1.250 1.00 93.25 177 MET A N 1
ATOM 1302 C CA . MET A 1 177 ? 6.107 10.170 2.250 1.00 93.25 177 MET A CA 1
ATOM 1303 C C . MET A 1 177 ? 7.315 9.251 2.151 1.00 93.25 177 MET A C 1
ATOM 1305 O O . MET A 1 177 ? 7.249 8.175 1.570 1.00 93.25 177 MET A O 1
ATOM 1309 N N . GLY A 1 178 ? 8.416 9.656 2.764 1.00 91.00 178 GLY A N 1
ATOM 1310 C CA . GLY A 1 178 ? 9.589 8.809 2.916 1.00 91.00 178 GLY A CA 1
ATOM 1311 C C . GLY A 1 178 ? 10.628 9.492 3.783 1.00 91.00 178 GLY A C 1
ATOM 1312 O O . GLY A 1 178 ? 10.356 10.522 4.406 1.00 91.00 178 GLY A O 1
ATOM 1313 N N . ILE A 1 179 ? 11.825 8.920 3.830 1.00 87.06 179 ILE A N 1
ATOM 1314 C CA . ILE A 1 179 ? 12.947 9.459 4.595 1.00 87.06 179 ILE A CA 1
ATOM 1315 C C . ILE A 1 179 ? 14.187 9.575 3.708 1.00 87.06 179 ILE A C 1
ATOM 1317 O O . ILE A 1 179 ? 14.396 8.766 2.803 1.00 87.06 179 ILE A O 1
ATOM 1321 N N . ASN A 1 180 ? 14.992 10.609 3.941 1.00 82.75 180 ASN A N 1
ATOM 1322 C CA . ASN A 1 180 ? 16.297 10.738 3.294 1.00 82.75 180 ASN A CA 1
ATOM 1323 C C . ASN A 1 180 ? 17.326 9.808 3.965 1.00 82.75 180 ASN A C 1
ATOM 1325 O O . ASN A 1 180 ? 17.339 9.677 5.195 1.00 82.75 180 ASN A O 1
ATOM 1329 N N . HIS A 1 181 ? 18.213 9.220 3.165 1.00 74.88 181 HIS A N 1
ATOM 1330 C CA . HIS A 1 181 ? 19.412 8.511 3.608 1.00 74.88 181 HIS A CA 1
ATOM 1331 C C . HIS A 1 181 ? 20.649 9.432 3.549 1.00 74.88 181 HIS A C 1
ATOM 1333 O O . HIS A 1 181 ? 20.611 10.497 2.936 1.00 74.88 181 HIS A O 1
ATOM 1339 N N . HIS A 1 182 ? 21.723 9.055 4.243 1.00 67.44 182 HIS A N 1
ATOM 1340 C CA . HIS A 1 182 ? 22.907 9.852 4.609 1.00 67.44 182 HIS A CA 1
ATOM 1341 C C . HIS A 1 182 ? 22.829 10.685 5.907 1.00 67.44 182 HIS A C 1
ATOM 1343 O O . HIS A 1 182 ? 21.841 11.273 6.341 1.00 67.44 182 HIS A O 1
ATOM 1349 N N . ASN A 1 183 ? 23.987 10.721 6.559 1.00 52.59 183 ASN A N 1
ATOM 1350 C CA . ASN A 1 183 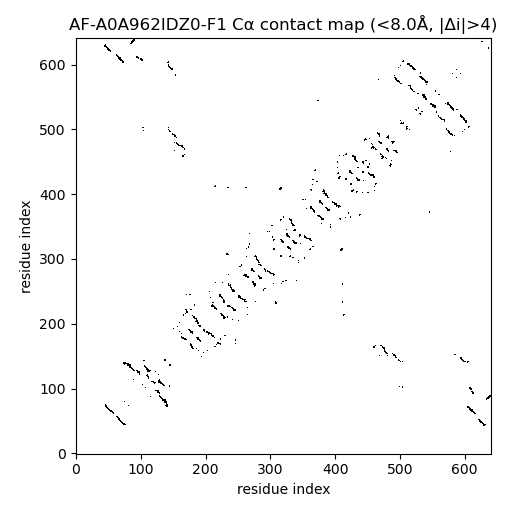? 24.224 10.390 7.966 1.00 52.59 183 ASN A CA 1
ATOM 1351 C C . ASN A 1 183 ? 24.341 11.596 8.915 1.00 52.59 183 ASN A C 1
ATOM 1353 O O . ASN A 1 183 ? 24.849 11.458 10.027 1.00 52.59 183 ASN A O 1
ATOM 1357 N N . ARG A 1 184 ? 23.899 12.794 8.508 1.00 56.69 184 ARG A N 1
ATOM 1358 C CA . ARG A 1 184 ? 24.038 13.999 9.356 1.00 56.69 184 ARG A CA 1
ATOM 1359 C C . ARG A 1 184 ? 22.728 14.644 9.802 1.00 56.69 184 ARG A C 1
ATOM 1361 O O . ARG A 1 184 ? 22.763 15.419 10.755 1.00 56.69 184 ARG A O 1
ATOM 1368 N N . SER A 1 185 ? 21.588 14.346 9.174 1.00 61.72 185 SER A N 1
ATOM 1369 C CA . SER A 1 185 ? 20.245 14.771 9.621 1.00 61.72 185 SER A CA 1
ATOM 1370 C C . SER A 1 185 ? 19.178 14.178 8.693 1.00 61.72 185 SER A C 1
ATOM 1372 O O . SER A 1 185 ? 18.736 14.878 7.779 1.00 61.72 185 SER A O 1
ATOM 1374 N N . PRO A 1 186 ? 18.764 12.917 8.882 1.00 76.00 186 PRO A N 1
ATOM 1375 C CA . PRO A 1 186 ? 17.712 12.373 8.049 1.00 76.00 186 PRO A CA 1
ATOM 1376 C C . PRO A 1 186 ? 16.402 13.093 8.306 1.00 76.00 186 PRO A C 1
ATOM 1378 O O . PRO A 1 186 ? 16.049 13.445 9.435 1.00 76.00 186 PRO A O 1
ATOM 1381 N N . ASN A 1 187 ? 15.713 13.346 7.208 1.00 86.56 187 ASN A N 1
ATOM 1382 C CA . ASN A 1 187 ? 14.514 14.144 7.173 1.00 86.56 187 ASN A CA 1
ATOM 1383 C C . ASN A 1 187 ? 13.396 13.295 6.591 1.00 86.56 187 ASN A C 1
ATOM 1385 O O . ASN A 1 187 ? 13.576 12.693 5.532 1.00 86.56 187 ASN A O 1
ATOM 1389 N N . ILE A 1 188 ? 12.246 13.290 7.258 1.00 90.44 188 ILE A N 1
ATOM 1390 C CA . ILE A 1 188 ? 11.017 12.830 6.625 1.00 90.44 188 ILE A CA 1
ATOM 1391 C C . ILE A 1 188 ? 10.611 13.909 5.633 1.00 90.44 188 ILE A C 1
ATOM 1393 O O . ILE A 1 188 ? 10.554 15.095 5.978 1.00 90.44 188 ILE A O 1
ATOM 1397 N N . TRP A 1 189 ? 10.335 13.495 4.407 1.00 92.25 189 TRP A N 1
ATOM 1398 C CA . TRP A 1 189 ? 9.737 14.322 3.371 1.00 92.25 189 TRP A CA 1
ATOM 1399 C C . TRP A 1 189 ? 8.305 13.852 3.110 1.00 92.25 189 TRP A C 1
ATOM 1401 O O . TRP A 1 189 ? 7.915 12.738 3.461 1.00 92.25 189 TRP A O 1
ATOM 1411 N N . CYS A 1 190 ? 7.496 14.742 2.548 1.00 93.88 190 CYS A N 1
ATOM 1412 C CA . CYS A 1 190 ? 6.075 14.510 2.342 1.00 93.88 190 CYS A CA 1
ATOM 1413 C C . CYS A 1 190 ? 5.609 15.312 1.135 1.00 93.88 190 CYS A C 1
ATOM 1415 O O . CYS A 1 190 ? 5.866 16.516 1.062 1.00 93.88 190 CYS A O 1
ATOM 1417 N N . TYR A 1 191 ? 4.911 14.646 0.228 1.00 93.38 191 TYR A N 1
ATOM 1418 C CA . TYR A 1 191 ? 4.210 15.212 -0.909 1.00 93.38 191 TYR A CA 1
ATOM 1419 C C . TYR A 1 191 ? 2.702 15.133 -0.666 1.00 93.38 191 TYR A C 1
ATOM 1421 O O . TYR A 1 191 ? 2.168 14.081 -0.303 1.00 93.38 191 TYR A O 1
ATOM 1429 N N . ASP A 1 192 ? 2.037 16.267 -0.860 1.00 90.50 192 ASP A N 1
ATOM 1430 C CA . ASP A 1 192 ? 0.590 16.401 -0.811 1.00 90.50 192 ASP A CA 1
ATOM 1431 C C . ASP A 1 192 ? 0.070 16.449 -2.255 1.00 90.50 192 ASP A C 1
ATOM 1433 O O . ASP A 1 192 ? 0.274 17.468 -2.932 1.00 90.50 192 ASP A O 1
ATOM 1437 N N . PRO A 1 193 ? -0.575 15.375 -2.750 1.00 83.56 193 PRO A N 1
ATOM 1438 C CA . PRO A 1 193 ? -1.071 15.347 -4.120 1.00 83.56 193 PRO A CA 1
ATOM 1439 C C . PRO A 1 193 ? -2.081 16.462 -4.379 1.00 83.56 193 PRO A C 1
ATOM 1441 O O . PRO A 1 193 ? -2.036 17.063 -5.440 1.00 83.56 193 PRO A O 1
ATOM 1444 N N . PHE A 1 194 ? -2.915 16.841 -3.408 1.00 80.50 194 PHE A N 1
ATOM 1445 C CA . PHE A 1 194 ? -3.954 17.858 -3.613 1.00 80.50 194 PHE A CA 1
ATOM 1446 C C . PHE A 1 194 ? -3.393 19.269 -3.799 1.00 80.50 194 PHE A C 1
ATOM 1448 O O . PHE A 1 194 ? -4.029 20.119 -4.419 1.00 80.50 194 PHE A O 1
ATOM 1455 N N . LYS A 1 195 ? -2.197 19.530 -3.265 1.00 86.31 195 LYS A N 1
ATOM 1456 C CA . LYS A 1 195 ? -1.473 20.795 -3.464 1.00 86.31 195 LYS A CA 1
ATOM 1457 C C . LYS A 1 195 ? -0.459 20.727 -4.601 1.00 86.31 195 LYS A C 1
ATOM 1459 O O . LYS A 1 195 ? 0.160 21.745 -4.912 1.00 86.31 195 LYS A O 1
ATOM 1464 N N . GLU A 1 196 ? -0.227 19.534 -5.141 1.00 86.44 196 GLU A N 1
ATOM 1465 C CA . GLU A 1 196 ? 0.880 19.215 -6.038 1.00 86.44 196 GLU A CA 1
ATOM 1466 C C . GLU A 1 196 ? 2.234 19.751 -5.535 1.00 86.44 196 GLU A C 1
ATOM 1468 O O . GLU A 1 196 ? 3.075 20.232 -6.299 1.00 86.44 196 GLU A O 1
ATOM 1473 N N . ASN A 1 197 ? 2.456 19.695 -4.220 1.00 90.31 197 ASN A N 1
ATOM 1474 C CA . ASN A 1 197 ? 3.634 20.285 -3.593 1.00 90.31 197 ASN A CA 1
ATOM 1475 C C . ASN A 1 197 ? 4.026 19.529 -2.320 1.00 90.31 197 ASN A C 1
ATOM 1477 O O . ASN A 1 197 ? 3.307 18.652 -1.844 1.00 90.31 197 ASN A O 1
ATOM 1481 N N . LYS A 1 198 ? 5.179 19.879 -1.747 1.00 92.12 198 LYS A N 1
ATOM 1482 C CA . LYS A 1 198 ? 5.566 19.390 -0.425 1.00 92.12 198 LYS A CA 1
ATOM 1483 C C . LYS A 1 198 ? 4.497 19.739 0.617 1.00 92.12 198 LYS A C 1
ATOM 1485 O O . LYS A 1 198 ? 3.922 20.828 0.586 1.00 92.12 198 LYS A O 1
ATOM 1490 N N . CYS A 1 199 ? 4.270 18.834 1.560 1.00 93.12 199 CYS A N 1
ATOM 1491 C CA . CYS A 1 199 ? 3.365 19.065 2.679 1.00 93.12 199 CYS A CA 1
ATOM 1492 C C . CYS A 1 199 ? 3.849 20.252 3.532 1.00 93.12 199 CYS A C 1
ATOM 1494 O O . CYS A 1 199 ? 5.053 20.440 3.741 1.00 93.12 199 CYS A O 1
ATOM 1496 N N . ASP A 1 200 ? 2.913 21.035 4.072 1.00 91.56 200 ASP A N 1
ATOM 1497 C CA . ASP A 1 200 ? 3.245 22.171 4.938 1.00 91.56 200 ASP A CA 1
ATOM 1498 C C . ASP A 1 200 ? 4.046 21.698 6.162 1.00 91.56 200 ASP A C 1
ATOM 1500 O O . ASP A 1 200 ? 3.705 20.703 6.805 1.00 91.56 200 ASP A O 1
ATOM 1504 N N . GLY A 1 201 ? 5.123 22.415 6.488 1.00 90.94 201 GLY A N 1
ATOM 1505 C CA . GLY A 1 201 ? 6.002 22.086 7.615 1.00 90.94 201 GLY A CA 1
ATOM 1506 C C . GLY A 1 201 ? 7.068 21.022 7.331 1.00 90.94 201 GLY A C 1
ATOM 1507 O O . GLY A 1 201 ? 7.908 20.796 8.195 1.00 90.94 201 GLY A O 1
ATOM 1508 N N . TYR A 1 202 ? 7.090 20.412 6.141 1.00 91.94 202 TYR A N 1
ATOM 1509 C CA . TYR A 1 202 ? 8.133 19.463 5.739 1.00 91.94 202 TYR A CA 1
ATOM 1510 C C . TYR A 1 202 ? 9.297 20.149 4.987 1.00 91.94 202 TYR A C 1
ATOM 1512 O O . TYR A 1 202 ? 9.096 21.186 4.333 1.00 91.94 202 TYR A O 1
ATOM 1520 N N . PRO A 1 203 ? 10.521 19.580 5.028 1.00 89.81 203 PRO A N 1
ATOM 1521 C CA . PRO A 1 203 ? 10.925 18.345 5.720 1.00 89.81 203 PRO A CA 1
ATOM 1522 C C . PRO A 1 203 ? 10.950 18.448 7.254 1.00 89.81 203 PRO A C 1
ATOM 1524 O O . PRO A 1 203 ? 11.238 19.509 7.804 1.00 89.81 203 PRO A O 1
ATOM 1527 N N . LEU A 1 204 ? 10.711 17.325 7.938 1.00 88.62 204 LEU A N 1
ATOM 1528 C CA . LEU A 1 204 ? 10.757 17.220 9.402 1.00 88.62 204 LEU A CA 1
ATOM 1529 C C . LEU A 1 204 ? 11.920 16.342 9.861 1.00 88.62 204 LEU A C 1
ATOM 1531 O O . LEU A 1 204 ? 12.214 15.326 9.240 1.00 88.62 204 LEU A O 1
ATOM 1535 N N . LYS A 1 205 ? 12.545 16.710 10.985 1.00 85.94 205 LYS A N 1
ATOM 1536 C CA . LYS A 1 205 ? 13.577 15.907 11.654 1.00 85.94 205 LYS A CA 1
ATOM 1537 C C . LYS A 1 205 ? 12.918 15.005 12.697 1.00 85.94 205 LYS A C 1
ATOM 1539 O O . LYS A 1 205 ? 12.584 15.502 13.772 1.00 85.94 205 LYS A O 1
ATOM 1544 N N . PRO A 1 206 ? 12.738 13.701 12.435 1.00 77.94 206 PRO A N 1
ATOM 1545 C CA . PRO A 1 206 ? 12.008 12.832 13.353 1.00 77.94 206 PRO A CA 1
ATOM 1546 C C . PRO A 1 206 ? 12.849 12.365 14.553 1.00 77.94 206 PRO A C 1
ATOM 1548 O O . PRO A 1 206 ? 12.329 11.680 15.426 1.00 77.94 206 PRO A O 1
ATOM 1551 N N . GLY A 1 207 ? 14.152 12.678 14.594 1.00 77.31 207 GLY A N 1
ATOM 1552 C CA . GLY A 1 207 ? 15.077 12.117 15.590 1.00 77.31 207 GLY A CA 1
ATOM 1553 C C . GLY A 1 207 ? 15.356 10.621 15.392 1.00 77.31 207 GLY A C 1
ATOM 1554 O O . GLY A 1 207 ? 15.901 9.975 16.281 1.00 77.31 207 GLY A O 1
ATOM 1555 N N . ILE A 1 208 ? 14.981 10.078 14.234 1.00 76.25 208 ILE A N 1
ATOM 1556 C CA . ILE A 1 208 ? 15.257 8.705 13.818 1.00 76.25 208 ILE A CA 1
ATOM 1557 C C . ILE A 1 208 ? 16.659 8.694 13.223 1.00 76.25 208 ILE A C 1
ATOM 1559 O O . ILE A 1 208 ? 16.920 9.482 12.311 1.00 76.25 208 ILE A O 1
ATOM 1563 N N . PRO A 1 209 ? 17.578 7.862 13.718 1.00 72.75 209 PRO A N 1
ATOM 1564 C CA . PRO A 1 209 ? 18.847 7.699 13.051 1.00 72.75 209 PRO A CA 1
ATOM 1565 C C . PRO A 1 209 ? 18.604 6.844 11.802 1.00 72.75 209 PRO A C 1
ATOM 1567 O O . PRO A 1 209 ? 18.035 5.761 11.883 1.00 72.75 209 PRO A O 1
ATOM 1570 N N . THR A 1 210 ? 19.021 7.338 10.643 1.00 70.88 210 THR A N 1
ATOM 1571 C CA . THR A 1 210 ? 19.095 6.531 9.423 1.00 70.88 210 THR A CA 1
ATOM 1572 C C . THR A 1 210 ? 20.522 6.519 8.902 1.00 70.88 210 THR A C 1
ATOM 1574 O O . THR A 1 210 ? 21.348 7.385 9.222 1.00 70.88 210 THR A O 1
ATOM 1577 N N . GLY A 1 211 ? 20.828 5.472 8.157 1.00 68.19 211 GLY A N 1
ATOM 1578 C CA . GLY A 1 211 ? 22.104 5.189 7.543 1.00 68.19 211 GLY A CA 1
ATOM 1579 C C . GLY A 1 211 ? 22.026 5.326 6.031 1.00 68.19 211 GLY A C 1
ATOM 1580 O O . GLY A 1 211 ? 21.833 6.422 5.506 1.00 68.19 211 GLY A O 1
ATOM 1581 N N . MET A 1 212 ? 22.296 4.222 5.343 1.00 70.44 212 MET A N 1
ATOM 1582 C CA . MET A 1 212 ? 22.548 4.156 3.905 1.00 70.44 212 MET A CA 1
ATOM 1583 C C . MET A 1 212 ? 21.413 3.526 3.089 1.00 70.44 212 MET A C 1
ATOM 1585 O O . MET A 1 212 ? 21.397 3.685 1.877 1.00 70.44 212 MET A O 1
ATOM 1589 N N . THR A 1 213 ? 20.488 2.792 3.693 1.00 73.75 213 THR A N 1
ATOM 1590 C CA . THR A 1 213 ? 19.370 2.107 3.029 1.00 73.75 213 THR A CA 1
ATOM 1591 C C . THR A 1 213 ? 18.119 2.116 3.923 1.00 73.75 213 THR A C 1
ATOM 1593 O O . THR A 1 213 ? 17.638 1.051 4.291 1.00 73.75 213 THR A O 1
ATOM 1596 N N . PRO A 1 214 ? 17.601 3.270 4.370 1.00 76.88 214 PRO A N 1
ATOM 1597 C CA . PRO A 1 214 ? 16.419 3.300 5.214 1.00 76.88 214 PRO A CA 1
ATOM 1598 C C . PRO A 1 214 ? 15.190 2.890 4.411 1.00 76.88 214 PRO A C 1
ATOM 1600 O O . PRO A 1 214 ? 14.929 3.440 3.344 1.00 76.88 214 PRO A O 1
ATOM 1603 N N . LEU A 1 215 ? 14.405 1.972 4.963 1.00 80.75 215 LEU A N 1
ATOM 1604 C CA . LEU A 1 215 ? 13.145 1.547 4.368 1.00 80.75 215 LEU A CA 1
ATOM 1605 C C . LEU A 1 215 ? 11.976 2.340 4.949 1.00 80.75 215 LEU A C 1
ATOM 1607 O O . LEU A 1 215 ? 11.921 2.574 6.157 1.00 80.75 215 LEU A O 1
ATOM 1611 N N . ALA A 1 216 ? 11.021 2.690 4.096 1.00 88.38 216 ALA A N 1
ATOM 1612 C CA . ALA A 1 216 ? 9.763 3.333 4.432 1.00 88.38 216 ALA A CA 1
ATOM 1613 C C . ALA A 1 216 ? 8.568 2.486 3.966 1.00 88.38 216 ALA A C 1
ATOM 1615 O O . ALA A 1 216 ? 8.454 2.152 2.794 1.00 88.38 216 ALA A O 1
ATOM 1616 N N . ILE A 1 217 ? 7.638 2.148 4.856 1.00 90.12 217 ILE A N 1
ATOM 1617 C CA . ILE A 1 217 ? 6.439 1.367 4.515 1.00 90.12 217 ILE A CA 1
ATOM 1618 C C . ILE A 1 217 ? 5.200 2.121 4.991 1.00 90.12 217 ILE A C 1
ATOM 1620 O O . ILE A 1 217 ? 5.110 2.500 6.156 1.00 90.12 217 ILE A O 1
ATOM 1624 N N . GLY A 1 218 ? 4.236 2.342 4.098 1.00 89.56 218 GLY A N 1
ATOM 1625 C CA . GLY A 1 218 ? 2.952 2.958 4.433 1.00 89.56 218 GLY A CA 1
ATOM 1626 C C . GLY A 1 218 ? 1.921 1.907 4.840 1.00 89.56 218 GLY A C 1
ATOM 1627 O O . GLY A 1 218 ? 1.690 0.962 4.090 1.00 89.56 218 GLY A O 1
ATOM 1628 N N . ILE A 1 219 ? 1.292 2.065 6.008 1.00 85.62 219 ILE A N 1
ATOM 1629 C CA . ILE A 1 219 ? 0.122 1.271 6.424 1.00 85.62 219 ILE A CA 1
ATOM 1630 C C . ILE A 1 219 ? -0.915 2.229 7.005 1.00 85.62 219 ILE A C 1
ATOM 1632 O O . ILE A 1 219 ? -0.670 2.901 8.013 1.00 85.62 219 ILE A O 1
ATOM 1636 N N . GLY A 1 220 ? -2.084 2.313 6.370 1.00 81.50 220 GLY A N 1
ATOM 1637 C CA . GLY A 1 220 ? -3.062 3.339 6.717 1.00 81.50 220 GLY A CA 1
ATOM 1638 C C . GLY A 1 220 ? -2.449 4.737 6.574 1.00 81.50 220 GLY A C 1
ATOM 1639 O O . GLY A 1 220 ? -1.769 5.034 5.596 1.00 81.50 220 GLY A O 1
ATOM 1640 N N . ASN A 1 221 ? -2.633 5.593 7.579 1.00 83.31 221 ASN A N 1
ATOM 1641 C CA . ASN A 1 221 ? -2.032 6.936 7.622 1.00 83.31 221 ASN A CA 1
ATOM 1642 C C . ASN A 1 221 ? -0.653 6.980 8.304 1.00 83.31 221 ASN A C 1
ATOM 1644 O O . ASN A 1 221 ? -0.173 8.061 8.648 1.00 83.31 221 ASN A O 1
ATOM 1648 N N . LYS A 1 222 ? -0.022 5.826 8.547 1.00 89.06 222 LYS A N 1
ATOM 1649 C CA . LYS A 1 222 ? 1.249 5.725 9.270 1.00 89.06 222 LYS A CA 1
ATOM 1650 C C . LYS A 1 222 ? 2.376 5.310 8.328 1.00 89.06 222 LYS A C 1
ATOM 1652 O O . LYS A 1 222 ? 2.219 4.416 7.501 1.00 89.06 222 LYS A O 1
ATOM 1657 N N . LEU A 1 223 ? 3.518 5.961 8.499 1.00 93.00 223 LEU A N 1
ATOM 1658 C CA . LEU A 1 223 ? 4.790 5.671 7.858 1.00 93.00 223 LEU A CA 1
ATOM 1659 C C . LEU A 1 223 ? 5.668 4.899 8.846 1.00 93.00 223 LEU A C 1
ATOM 1661 O O . LEU A 1 223 ? 6.006 5.409 9.913 1.00 93.00 223 LEU A O 1
ATOM 1665 N N . TYR A 1 224 ? 6.047 3.682 8.489 1.00 92.44 224 TYR A N 1
ATOM 1666 C CA . TYR A 1 224 ? 6.944 2.839 9.266 1.00 92.44 224 TYR A CA 1
ATOM 1667 C C . TYR A 1 224 ? 8.344 2.899 8.678 1.00 92.44 224 TYR A C 1
ATOM 1669 O O . TYR A 1 224 ? 8.502 2.810 7.464 1.00 92.44 224 TYR A O 1
ATOM 1677 N N . LEU A 1 225 ? 9.343 3.083 9.533 1.00 89.06 225 LEU A N 1
ATOM 1678 C CA . LEU A 1 225 ? 10.720 3.336 9.128 1.00 89.06 225 LEU A CA 1
ATOM 1679 C C . LEU A 1 225 ? 11.657 2.316 9.770 1.00 89.06 225 LEU A C 1
ATOM 1681 O O . LEU A 1 225 ? 11.595 2.098 10.983 1.00 89.06 225 LEU A O 1
ATOM 1685 N N . GLY A 1 226 ? 12.519 1.707 8.959 1.00 83.19 226 GLY A N 1
ATOM 1686 C CA . GLY A 1 226 ? 13.574 0.818 9.440 1.00 83.19 226 GLY A CA 1
ATOM 1687 C C . GLY A 1 226 ? 14.806 1.590 9.918 1.00 83.19 226 GLY A C 1
ATOM 1688 O O . GLY A 1 226 ? 15.240 2.530 9.254 1.00 83.19 226 GLY A O 1
ATOM 1689 N N . ASP A 1 227 ? 15.370 1.197 11.061 1.00 78.69 227 ASP A N 1
ATOM 1690 C CA . ASP A 1 227 ? 16.699 1.624 11.500 1.00 78.69 227 ASP A CA 1
ATOM 1691 C C . ASP A 1 227 ? 17.784 0.911 10.700 1.00 78.69 227 ASP A C 1
ATOM 1693 O O . ASP A 1 227 ? 17.965 -0.301 10.794 1.00 78.69 227 ASP A O 1
ATOM 1697 N N . ASP A 1 228 ? 18.569 1.692 9.985 1.00 71.00 228 ASP A N 1
ATOM 1698 C CA . ASP A 1 228 ? 19.760 1.255 9.271 1.00 71.00 228 ASP A CA 1
ATOM 1699 C C . ASP A 1 228 ? 20.995 2.094 9.662 1.00 71.00 228 ASP A C 1
ATOM 1701 O O . ASP A 1 228 ? 22.029 2.072 8.993 1.00 71.00 228 ASP A O 1
ATOM 1705 N N . SER A 1 229 ? 20.899 2.869 10.747 1.00 65.56 229 SER A N 1
ATOM 1706 C CA . SER A 1 229 ? 21.943 3.787 11.186 1.00 65.56 229 SER A CA 1
ATOM 1707 C C . SER A 1 229 ? 23.259 3.095 11.539 1.00 65.56 229 SER A C 1
ATOM 1709 O O . SER A 1 229 ? 23.293 2.070 12.209 1.00 65.56 229 SER A O 1
ATOM 1711 N N . GLY A 1 230 ? 24.386 3.698 11.148 1.00 55.75 230 GLY A N 1
ATOM 1712 C CA . GLY A 1 230 ? 25.688 3.331 11.690 1.00 55.75 230 GLY A CA 1
ATOM 1713 C C . GLY A 1 230 ? 26.883 3.817 10.884 1.00 55.75 230 GLY A C 1
ATOM 1714 O O . GLY A 1 230 ? 26.970 3.610 9.680 1.00 55.75 230 GLY A O 1
ATOM 1715 N N . ALA A 1 231 ? 27.864 4.410 11.569 1.00 46.66 231 ALA A N 1
ATOM 1716 C CA . ALA A 1 231 ? 29.072 5.008 10.984 1.00 46.66 231 ALA A CA 1
ATOM 1717 C C . ALA A 1 231 ? 30.099 3.999 10.414 1.00 46.66 231 ALA A C 1
ATOM 1719 O O . ALA A 1 231 ? 31.285 4.289 10.482 1.00 46.66 231 ALA A O 1
ATOM 1720 N N . ASN A 1 232 ? 29.640 2.822 9.959 1.00 49.00 232 ASN A N 1
ATOM 1721 C CA . ASN A 1 232 ? 30.331 1.676 9.321 1.00 49.00 232 ASN A CA 1
ATOM 1722 C C . ASN A 1 232 ? 29.576 0.350 9.612 1.00 49.00 232 ASN A C 1
ATOM 1724 O O . ASN A 1 232 ? 30.169 -0.727 9.595 1.00 49.00 232 ASN A O 1
ATOM 1728 N N . LYS A 1 233 ? 28.285 0.404 9.980 1.00 51.34 233 LYS A N 1
ATOM 1729 C CA . LYS A 1 233 ? 27.487 -0.767 10.380 1.00 51.34 233 LYS A CA 1
ATOM 1730 C C . LYS A 1 233 ? 26.127 -0.684 9.696 1.00 51.34 233 LYS A C 1
ATOM 1732 O O . LYS A 1 233 ? 25.359 0.214 9.994 1.00 51.34 233 LYS A O 1
ATOM 1737 N N . ILE A 1 234 ? 25.886 -1.606 8.772 1.00 53.31 234 ILE A N 1
ATOM 1738 C CA . ILE A 1 234 ? 24.780 -1.577 7.802 1.00 53.31 234 ILE A CA 1
ATOM 1739 C C . ILE A 1 234 ? 23.467 -2.150 8.406 1.00 53.31 234 ILE A C 1
ATOM 1741 O O . ILE A 1 234 ? 22.409 -2.017 7.814 1.00 53.31 234 ILE A O 1
ATOM 1745 N N . TYR A 1 235 ? 23.510 -2.744 9.607 1.00 55.06 235 TYR A N 1
ATOM 1746 C CA . TYR A 1 235 ? 22.375 -3.440 10.247 1.00 55.06 235 TYR A CA 1
ATOM 1747 C C . TYR A 1 235 ? 21.544 -2.584 11.236 1.00 55.06 235 TYR A C 1
ATOM 1749 O O . TYR A 1 235 ? 20.749 -3.140 11.985 1.00 55.06 235 TYR A O 1
ATOM 1757 N N . GLY A 1 236 ? 21.724 -1.258 11.286 1.00 54.59 236 GLY A N 1
ATOM 1758 C CA . GLY A 1 236 ? 21.055 -0.404 12.281 1.00 54.59 236 GLY A CA 1
ATOM 1759 C C . GLY A 1 236 ? 21.716 -0.471 13.663 1.00 54.59 236 GLY A C 1
ATOM 1760 O O . GLY A 1 236 ? 21.921 -1.539 14.234 1.00 54.59 236 GLY A O 1
ATOM 1761 N N . GLN A 1 237 ? 22.122 0.674 14.211 1.00 53.09 237 GLN A N 1
ATOM 1762 C CA . GLN A 1 237 ? 22.856 0.754 15.477 1.00 53.09 237 GLN A CA 1
ATOM 1763 C C . GLN A 1 237 ? 21.935 0.694 16.692 1.00 53.09 237 GLN A C 1
ATOM 1765 O O . GLN A 1 237 ? 22.392 0.276 17.756 1.00 53.09 237 GLN A O 1
ATOM 1770 N N . LEU A 1 238 ? 20.679 1.128 16.558 1.00 64.44 238 LEU A N 1
ATOM 1771 C CA . LEU A 1 238 ? 19.688 1.062 17.630 1.00 64.44 238 LEU A CA 1
ATOM 1772 C C . LEU A 1 238 ? 18.735 -0.127 17.463 1.00 64.44 238 LEU A C 1
ATOM 1774 O O . LEU A 1 238 ? 18.077 -0.487 18.436 1.00 64.44 238 LEU A O 1
ATOM 1778 N N . GLY A 1 239 ? 18.673 -0.723 16.266 1.00 76.12 239 GLY A N 1
ATOM 1779 C CA . GLY A 1 239 ? 17.916 -1.932 15.964 1.00 76.12 239 GLY A CA 1
ATOM 1780 C C . GLY A 1 239 ? 16.420 -1.736 16.180 1.00 76.12 239 GLY A C 1
ATOM 1781 O O . GLY A 1 239 ? 15.797 -2.534 16.860 1.00 76.12 239 GLY A O 1
ATOM 1782 N N . LYS A 1 240 ? 15.818 -0.652 15.687 1.00 86.69 240 LYS A N 1
ATOM 1783 C CA . LYS A 1 240 ? 14.383 -0.396 15.904 1.00 86.69 240 LYS A CA 1
ATOM 1784 C C . LYS A 1 240 ? 13.600 -0.247 14.614 1.00 86.69 240 LYS A C 1
ATOM 1786 O O . LYS A 1 240 ? 14.137 0.112 13.572 1.00 86.69 240 LYS A O 1
ATOM 1791 N N . LEU A 1 241 ? 12.305 -0.495 14.715 1.00 89.94 241 LEU A N 1
ATOM 1792 C CA . LEU A 1 241 ? 11.295 -0.003 13.793 1.00 89.94 241 LEU A CA 1
ATOM 1793 C C . LEU A 1 241 ? 10.683 1.257 14.400 1.00 89.94 241 LEU A C 1
ATOM 1795 O O . LEU A 1 241 ? 10.400 1.301 15.600 1.00 89.94 241 LEU A O 1
ATOM 1799 N N . TYR A 1 242 ? 10.463 2.275 13.581 1.00 90.69 242 TYR A N 1
ATOM 1800 C CA . TYR A 1 242 ? 9.862 3.540 13.991 1.00 90.69 242 TYR A CA 1
ATOM 1801 C C . TYR A 1 242 ? 8.520 3.740 13.302 1.00 90.69 242 TYR A C 1
ATOM 1803 O O . TYR A 1 242 ? 8.319 3.295 12.178 1.00 90.69 242 TYR A O 1
ATOM 1811 N N . CYS A 1 243 ? 7.614 4.442 13.973 1.00 93.00 243 CYS A N 1
ATOM 1812 C CA . CYS A 1 243 ? 6.304 4.806 13.457 1.00 93.00 243 CYS A CA 1
ATOM 1813 C C . CYS A 1 243 ? 6.188 6.332 13.403 1.00 93.00 243 CYS A C 1
ATOM 1815 O O . CYS A 1 243 ? 6.425 7.012 14.404 1.00 93.00 243 CYS A O 1
ATOM 1817 N N . TRP A 1 244 ? 5.777 6.871 12.260 1.00 92.38 244 TRP A N 1
ATOM 1818 C CA . TRP A 1 244 ? 5.429 8.274 12.072 1.00 92.38 244 TRP A CA 1
ATOM 1819 C C . TRP A 1 244 ? 3.996 8.399 11.557 1.00 92.38 244 TRP A C 1
ATOM 1821 O O . TRP A 1 244 ? 3.646 7.857 10.514 1.00 92.38 244 TRP A O 1
ATOM 1831 N N . ASP A 1 245 ? 3.149 9.118 12.279 1.00 90.06 245 ASP A N 1
ATOM 1832 C CA . ASP A 1 245 ? 1.769 9.359 11.886 1.00 90.06 245 ASP A CA 1
ATOM 1833 C C . ASP A 1 245 ? 1.728 10.530 10.895 1.00 90.06 245 ASP A C 1
ATOM 1835 O O . ASP A 1 245 ? 1.947 11.692 11.252 1.00 90.06 245 ASP A O 1
ATOM 1839 N N . GLY A 1 246 ? 1.456 10.209 9.629 1.00 87.06 246 GLY A N 1
ATOM 1840 C CA . GLY A 1 246 ? 1.383 11.167 8.534 1.00 87.06 246 GLY A CA 1
ATOM 1841 C C . GLY A 1 246 ? 0.162 12.084 8.599 1.00 87.06 246 GLY A C 1
ATOM 1842 O O . GLY A 1 246 ? 0.107 13.042 7.834 1.00 87.06 246 GLY A O 1
ATOM 1843 N N . GLN A 1 247 ? -0.800 11.832 9.493 1.00 82.75 247 GLN A N 1
ATOM 1844 C CA . GLN A 1 247 ? -1.930 12.723 9.754 1.00 82.75 247 GLN A CA 1
ATOM 1845 C C . GLN A 1 247 ? -1.573 13.767 10.815 1.00 82.75 247 GLN A C 1
ATOM 1847 O O . GLN A 1 247 ? -1.792 14.962 10.612 1.00 82.75 247 GLN A O 1
ATOM 1852 N N . THR A 1 248 ? -1.019 13.326 11.948 1.00 83.44 248 THR A N 1
ATOM 1853 C CA . THR A 1 248 ? -0.702 14.209 13.086 1.00 83.44 248 THR A CA 1
ATOM 1854 C C . THR A 1 248 ? 0.694 14.829 13.011 1.00 83.44 248 THR A C 1
ATOM 1856 O O . THR A 1 248 ? 0.993 15.743 13.782 1.00 83.44 248 THR A O 1
ATOM 1859 N N . ASN A 1 249 ? 1.533 14.378 12.069 1.00 87.19 249 ASN A N 1
ATOM 1860 C CA . ASN A 1 249 ? 2.937 14.762 11.912 1.00 87.19 249 ASN A CA 1
ATOM 1861 C C . ASN A 1 249 ? 3.747 14.539 13.202 1.00 87.19 249 ASN A C 1
ATOM 1863 O O . ASN A 1 249 ? 4.492 15.420 13.642 1.00 87.19 249 ASN A O 1
ATOM 1867 N N . ARG A 1 250 ? 3.565 13.380 13.846 1.00 88.19 250 ARG A N 1
ATOM 1868 C CA . ARG A 1 250 ? 4.238 13.010 15.103 1.00 88.19 250 ARG A CA 1
ATOM 1869 C C . ARG A 1 250 ? 4.664 11.546 15.095 1.00 88.19 250 ARG A C 1
ATOM 1871 O O . ARG A 1 250 ? 4.091 10.729 14.383 1.00 88.19 250 ARG A O 1
ATOM 1878 N N . SER A 1 251 ? 5.645 11.206 15.931 1.00 88.12 251 SER A N 1
ATOM 1879 C CA . SER A 1 251 ? 5.981 9.803 16.193 1.00 88.12 251 SER A CA 1
ATOM 1880 C C . SER A 1 251 ? 4.795 9.081 16.841 1.00 88.12 251 SER A C 1
ATOM 1882 O O . SER A 1 251 ? 4.185 9.611 17.771 1.00 88.12 251 SER A O 1
ATOM 1884 N N . CYS A 1 252 ? 4.490 7.878 16.353 1.00 83.50 252 CYS A N 1
ATOM 1885 C CA . CYS A 1 252 ? 3.456 6.987 16.887 1.00 83.50 252 CYS A CA 1
ATOM 1886 C C . CYS A 1 252 ? 4.024 5.763 17.619 1.00 83.50 252 CYS A C 1
ATOM 1888 O O . CYS A 1 252 ? 3.280 4.831 17.913 1.00 83.50 252 CYS A O 1
ATOM 1890 N N . GLY A 1 253 ? 5.326 5.767 17.923 1.00 88.19 253 GLY A N 1
ATOM 1891 C CA . GLY A 1 253 ? 5.983 4.725 18.713 1.00 88.19 253 GLY A CA 1
ATOM 1892 C C . GLY A 1 253 ? 7.188 4.096 18.019 1.00 88.19 253 GLY A C 1
ATOM 1893 O O . GLY A 1 253 ? 7.560 4.463 16.901 1.00 88.19 253 GLY A O 1
ATOM 1894 N N . THR A 1 254 ? 7.812 3.147 18.713 1.00 91.25 254 THR A N 1
ATOM 1895 C CA . THR A 1 254 ? 8.964 2.379 18.225 1.00 91.25 254 THR A CA 1
ATOM 1896 C C . THR A 1 254 ? 8.891 0.948 18.726 1.00 91.25 254 THR A C 1
ATOM 1898 O O . THR A 1 254 ? 8.412 0.731 19.839 1.00 91.25 254 THR A O 1
ATOM 1901 N N . SER A 1 255 ? 9.462 0.002 17.986 1.00 92.25 255 SER A N 1
ATOM 1902 C CA . SER A 1 255 ? 9.650 -1.357 18.493 1.00 92.25 255 SER A CA 1
ATOM 1903 C C . SER A 1 255 ? 10.608 -1.401 19.697 1.00 92.25 255 SER A C 1
ATOM 1905 O O . SER A 1 255 ? 11.398 -0.466 19.920 1.00 92.25 255 SER A O 1
ATOM 1907 N N . PRO A 1 256 ? 10.616 -2.518 20.451 1.00 90.00 256 PRO A N 1
ATOM 1908 C CA . PRO A 1 256 ? 11.780 -2.920 21.235 1.00 90.00 256 PRO A CA 1
ATOM 1909 C C . PRO A 1 256 ? 13.060 -2.943 20.384 1.00 90.00 256 PRO A C 1
ATOM 1911 O O . PRO A 1 256 ? 12.999 -2.990 19.153 1.00 90.00 256 PRO A O 1
ATOM 1914 N N . VAL A 1 257 ? 14.217 -2.914 21.048 1.00 87.50 257 VAL A N 1
ATOM 1915 C CA . VAL A 1 257 ? 15.510 -3.109 20.377 1.00 87.50 257 VAL A CA 1
ATOM 1916 C C . VAL A 1 257 ? 15.569 -4.532 19.811 1.00 87.50 257 VAL A C 1
ATOM 1918 O O . VAL A 1 257 ? 15.281 -5.502 20.509 1.00 87.50 257 VAL A O 1
ATOM 1921 N N . ILE A 1 258 ? 15.914 -4.625 18.534 1.00 85.69 258 ILE A N 1
ATOM 1922 C CA . ILE A 1 258 ? 16.228 -5.827 17.773 1.00 85.69 258 ILE A CA 1
ATOM 1923 C C . ILE A 1 258 ? 17.739 -6.002 17.898 1.00 85.69 258 ILE A C 1
ATOM 1925 O O . ILE A 1 258 ? 18.515 -5.308 17.235 1.00 85.69 258 ILE A O 1
ATOM 1929 N N . ASP A 1 259 ? 18.148 -6.872 18.818 1.00 72.00 259 ASP A N 1
ATOM 1930 C CA . ASP A 1 259 ? 19.556 -7.080 19.149 1.00 72.00 259 ASP A CA 1
ATOM 1931 C C . ASP A 1 259 ? 20.382 -7.465 17.909 1.00 72.00 259 ASP A C 1
ATOM 1933 O O . ASP A 1 259 ? 19.922 -8.186 17.022 1.00 72.00 259 ASP A O 1
ATOM 1937 N N . ASP A 1 260 ? 21.614 -6.951 17.850 1.00 69.50 260 ASP A N 1
ATOM 1938 C CA . ASP A 1 260 ? 22.582 -7.119 16.754 1.00 69.50 260 ASP A CA 1
ATOM 1939 C C . ASP A 1 260 ? 22.192 -6.520 15.388 1.00 69.50 260 ASP A C 1
ATOM 1941 O O . ASP A 1 260 ? 22.987 -6.601 14.440 1.00 69.50 260 ASP A O 1
ATOM 1945 N N . GLY A 1 261 ? 21.038 -5.851 15.305 1.00 76.75 261 GLY A N 1
ATOM 1946 C CA . GLY A 1 261 ? 20.539 -5.228 14.086 1.00 76.75 261 GLY A CA 1
ATOM 1947 C C . GLY A 1 261 ? 19.880 -6.220 13.121 1.00 76.75 261 GLY A C 1
ATOM 1948 O O . GLY A 1 261 ? 19.859 -7.432 13.363 1.00 76.75 261 GLY A O 1
ATOM 1949 N N . TYR A 1 262 ? 19.318 -5.718 12.019 1.00 82.12 262 TYR A N 1
ATOM 1950 C CA . TYR A 1 262 ? 18.497 -6.530 11.116 1.00 82.12 262 TYR A CA 1
ATOM 1951 C C . TYR A 1 262 ? 18.536 -6.097 9.644 1.00 82.12 262 TYR A C 1
ATOM 1953 O O . TYR A 1 262 ? 18.951 -4.987 9.318 1.00 82.12 262 TYR A O 1
ATOM 1961 N N . ALA A 1 263 ? 18.116 -7.023 8.780 1.00 81.62 263 ALA A N 1
ATOM 1962 C CA . ALA A 1 263 ? 17.711 -6.816 7.395 1.00 81.62 263 ALA A CA 1
ATOM 1963 C C . ALA A 1 263 ? 16.168 -6.820 7.288 1.00 81.62 263 ALA A C 1
ATOM 1965 O O . ALA A 1 263 ? 15.493 -7.522 8.053 1.00 81.62 263 ALA A O 1
ATOM 1966 N N . GLY A 1 264 ? 15.611 -6.039 6.361 1.00 81.00 264 GLY A N 1
ATOM 1967 C CA . GLY A 1 264 ? 14.169 -5.782 6.229 1.00 81.00 264 GLY A CA 1
ATOM 1968 C C . GLY A 1 264 ? 13.739 -4.420 6.816 1.00 81.00 264 GLY A C 1
ATOM 1969 O O . GLY A 1 264 ? 14.514 -3.468 6.782 1.00 81.00 264 GLY A O 1
ATOM 1970 N N . PRO A 1 265 ? 12.517 -4.263 7.362 1.00 88.38 265 PRO A N 1
ATOM 1971 C CA . PRO A 1 265 ? 11.447 -5.253 7.480 1.00 88.38 265 PRO A CA 1
ATOM 1972 C C . PRO A 1 265 ? 10.734 -5.544 6.156 1.00 88.38 265 PRO A C 1
ATOM 1974 O O . PRO A 1 265 ? 10.753 -4.740 5.231 1.00 88.38 265 PRO A O 1
ATOM 1977 N N . VAL A 1 266 ? 9.985 -6.641 6.119 1.00 89.75 266 VAL A N 1
ATOM 1978 C CA . VAL A 1 266 ? 8.957 -6.885 5.100 1.00 89.75 266 VAL A CA 1
ATOM 1979 C C . VAL A 1 266 ? 7.586 -7.056 5.738 1.00 89.75 266 VAL A C 1
ATOM 1981 O O . VAL A 1 266 ? 7.477 -7.598 6.836 1.00 89.75 266 VAL A O 1
ATOM 1984 N N . LEU A 1 267 ? 6.536 -6.581 5.067 1.00 90.12 267 LEU A N 1
ATOM 1985 C CA . LEU A 1 267 ? 5.157 -6.676 5.549 1.00 90.12 267 LEU A CA 1
ATOM 1986 C C . LEU A 1 267 ? 4.479 -7.929 4.981 1.00 90.12 267 LEU A C 1
ATOM 1988 O O . LEU A 1 267 ? 4.325 -8.048 3.767 1.00 90.12 267 LEU A O 1
ATOM 1992 N N . VAL A 1 268 ? 4.031 -8.832 5.855 1.00 89.50 268 VAL A N 1
ATOM 1993 C CA . VAL A 1 268 ? 3.274 -10.040 5.487 1.00 89.50 268 VAL A CA 1
ATOM 1994 C C . VAL A 1 268 ? 2.107 -10.211 6.447 1.00 89.50 268 VAL A C 1
ATOM 1996 O O . VAL A 1 268 ? 2.298 -10.150 7.659 1.00 89.50 268 VAL A O 1
ATOM 1999 N N . ALA A 1 269 ? 0.895 -10.410 5.919 1.00 83.31 269 ALA A N 1
ATOM 2000 C CA . ALA A 1 269 ? -0.320 -10.589 6.723 1.00 83.31 269 ALA A CA 1
ATOM 2001 C C . ALA A 1 269 ? -0.484 -9.520 7.833 1.00 83.31 269 ALA A C 1
ATOM 2003 O O . ALA A 1 269 ? -0.818 -9.826 8.976 1.00 83.31 269 ALA A O 1
ATOM 2004 N N . GLY A 1 270 ? -0.182 -8.257 7.503 1.00 83.12 270 GLY A N 1
ATOM 2005 C CA . GLY A 1 270 ? -0.286 -7.123 8.427 1.00 83.12 270 GLY A CA 1
ATOM 2006 C C . GLY A 1 270 ? 0.825 -7.015 9.477 1.00 83.12 270 GLY A C 1
ATOM 2007 O O . GLY A 1 270 ? 0.765 -6.110 10.301 1.00 83.12 270 GLY A O 1
ATOM 2008 N N . ARG A 1 271 ? 1.844 -7.885 9.454 1.00 92.81 271 ARG A N 1
ATOM 2009 C CA . ARG A 1 271 ? 2.961 -7.901 10.412 1.00 92.81 271 ARG A CA 1
ATOM 2010 C C . ARG A 1 271 ? 4.302 -7.674 9.729 1.00 92.81 271 ARG A C 1
ATOM 2012 O O . ARG A 1 271 ? 4.508 -8.098 8.593 1.00 92.81 271 ARG A O 1
ATOM 2019 N N . PHE A 1 272 ? 5.221 -7.025 10.432 1.00 94.81 272 PHE A N 1
ATOM 2020 C CA . PHE A 1 272 ? 6.596 -6.868 9.981 1.00 94.81 272 PHE A CA 1
ATOM 2021 C C . PHE A 1 272 ? 7.432 -8.078 10.362 1.00 94.81 272 PHE A C 1
ATOM 2023 O O . PHE A 1 272 ? 7.419 -8.496 11.515 1.00 94.81 272 PHE A O 1
ATOM 2030 N N . TYR A 1 273 ? 8.213 -8.578 9.413 1.00 94.06 273 TYR A N 1
ATOM 2031 C CA . TYR A 1 273 ? 9.227 -9.596 9.641 1.00 94.06 273 TYR A CA 1
ATO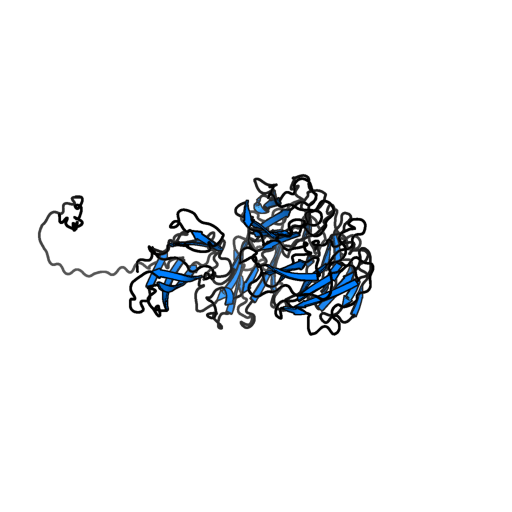M 2032 C C . TYR A 1 273 ? 10.606 -9.025 9.339 1.00 94.06 273 TYR A C 1
ATOM 2034 O O . TYR A 1 273 ? 10.789 -8.351 8.325 1.00 94.06 273 TYR A O 1
ATOM 2042 N N . VAL A 1 274 ? 11.567 -9.295 10.217 1.00 91.19 274 VAL A N 1
ATOM 2043 C CA . VAL A 1 274 ? 12.956 -8.831 10.098 1.00 91.19 274 VAL A CA 1
ATOM 2044 C C . VAL A 1 274 ? 13.904 -10.015 10.223 1.00 91.19 274 VAL A C 1
ATOM 2046 O O . VAL A 1 274 ? 13.662 -10.906 11.038 1.00 91.19 274 VAL A O 1
ATOM 2049 N N . LEU A 1 275 ? 14.987 -10.030 9.447 1.00 88.81 275 LEU A N 1
ATOM 2050 C CA . LEU A 1 275 ? 16.067 -10.999 9.618 1.00 88.81 275 LEU A CA 1
ATOM 2051 C C . LEU A 1 275 ? 17.161 -10.386 10.490 1.00 88.81 275 LEU A C 1
ATOM 2053 O O . LEU A 1 275 ? 17.882 -9.493 10.053 1.00 88.81 275 LEU A O 1
ATOM 2057 N N . THR A 1 276 ? 17.318 -10.877 11.713 1.00 86.50 276 THR A N 1
ATOM 2058 C CA . THR A 1 276 ? 18.395 -10.446 12.604 1.00 86.50 276 THR A CA 1
ATOM 2059 C C . THR A 1 276 ? 19.759 -10.815 12.028 1.00 86.50 276 THR A C 1
ATOM 2061 O O . THR A 1 276 ? 19.923 -11.800 11.298 1.00 86.50 276 THR A O 1
ATOM 2064 N N . LYS A 1 277 ? 20.793 -10.077 12.433 1.00 79.44 277 LYS A N 1
ATOM 2065 C CA . LYS A 1 277 ? 22.183 -10.375 12.064 1.00 79.44 277 LYS A CA 1
ATOM 2066 C C . LYS A 1 277 ? 22.632 -11.792 12.454 1.00 79.44 277 LYS A C 1
ATOM 2068 O O . LYS A 1 277 ? 23.503 -12.364 11.798 1.00 79.44 277 LYS A O 1
ATOM 2073 N N . SER A 1 278 ? 22.036 -12.369 13.498 1.00 82.44 278 SER A N 1
ATOM 2074 C CA . SER A 1 278 ? 22.295 -13.741 13.948 1.00 82.44 278 SER A CA 1
ATOM 2075 C C . SER A 1 278 ? 21.608 -14.819 13.099 1.00 82.44 278 SER A C 1
ATOM 2077 O O . SER A 1 278 ? 21.810 -16.005 13.356 1.00 82.44 278 SER A O 1
ATOM 2079 N N . GLY A 1 279 ? 20.840 -14.445 12.069 1.00 86.75 279 GLY A N 1
ATOM 2080 C CA . GLY A 1 279 ? 20.158 -15.398 11.193 1.00 86.75 279 GLY A CA 1
ATOM 2081 C C . GLY A 1 279 ? 18.823 -15.897 11.749 1.00 86.75 279 GLY A C 1
ATOM 2082 O O . GLY A 1 279 ? 18.425 -17.035 11.482 1.00 86.75 279 GLY A O 1
ATOM 2083 N N . GLN A 1 280 ? 18.155 -15.081 12.569 1.00 91.62 280 GLN A N 1
ATOM 2084 C CA . GLN A 1 280 ? 16.824 -15.371 13.093 1.00 91.62 280 GLN A CA 1
ATOM 2085 C C . GLN A 1 280 ? 15.792 -14.450 12.453 1.00 91.62 280 GLN A C 1
ATOM 2087 O O . GLN A 1 280 ? 16.012 -13.251 12.337 1.00 91.62 280 GLN A O 1
ATOM 2092 N N . LEU A 1 281 ? 14.648 -14.998 12.064 1.00 93.75 281 LEU A N 1
ATOM 2093 C CA . LEU A 1 281 ? 13.503 -14.198 11.666 1.00 93.75 281 LEU A CA 1
ATOM 2094 C C . LEU A 1 281 ? 12.698 -13.825 12.915 1.00 93.75 281 LEU A C 1
ATOM 2096 O O . LEU A 1 281 ? 12.312 -14.716 13.673 1.00 93.75 281 LEU A O 1
ATOM 2100 N N . ASP A 1 282 ? 12.442 -12.536 13.124 1.00 94.06 282 ASP A N 1
ATOM 2101 C CA . ASP A 1 282 ? 11.589 -12.010 14.200 1.00 94.06 282 ASP A CA 1
ATOM 2102 C C . ASP A 1 282 ? 10.365 -11.287 13.610 1.00 94.06 282 ASP A C 1
ATOM 2104 O O . ASP A 1 282 ? 10.353 -10.949 12.425 1.00 94.06 282 ASP A O 1
ATOM 2108 N N . CYS A 1 283 ? 9.329 -11.074 14.423 1.00 95.94 283 CYS A N 1
ATOM 2109 C CA . CYS A 1 283 ? 8.032 -10.543 14.003 1.00 95.94 283 CYS A CA 1
ATOM 2110 C C . CYS A 1 283 ? 7.590 -9.374 14.889 1.00 95.94 283 CYS A C 1
ATOM 2112 O O . CYS A 1 283 ? 7.622 -9.479 16.114 1.00 95.94 283 CYS A O 1
ATOM 2114 N N . TYR A 1 284 ? 7.086 -8.301 14.280 1.00 95.19 284 TYR A N 1
ATOM 2115 C CA . TYR A 1 284 ? 6.575 -7.107 14.954 1.00 95.19 284 TYR A CA 1
ATOM 2116 C C . TYR A 1 284 ? 5.200 -6.706 14.419 1.00 95.19 284 TYR A C 1
ATOM 2118 O O . TYR A 1 284 ? 4.953 -6.760 13.215 1.00 95.19 284 TYR A O 1
ATOM 2126 N N . ASP A 1 285 ? 4.302 -6.285 15.308 1.00 92.69 285 ASP A N 1
ATOM 2127 C CA . ASP A 1 285 ? 2.904 -6.016 14.974 1.00 92.69 285 ASP A CA 1
ATOM 2128 C C . ASP A 1 285 ? 2.598 -4.499 14.969 1.00 92.69 285 ASP A C 1
ATOM 2130 O O . ASP A 1 285 ? 2.581 -3.861 16.027 1.00 92.69 285 ASP A O 1
ATOM 2134 N N . PRO A 1 286 ? 2.339 -3.891 13.795 1.00 86.75 286 PRO A N 1
ATOM 2135 C CA . PRO A 1 286 ? 1.941 -2.489 13.668 1.00 86.75 286 PRO A CA 1
ATOM 2136 C C . PRO A 1 286 ? 0.668 -2.124 14.440 1.00 86.75 286 PRO A C 1
ATOM 2138 O O . PRO A 1 286 ? 0.553 -0.984 14.905 1.00 86.75 286 PRO A O 1
ATOM 2141 N N . ALA A 1 287 ? -0.280 -3.059 14.566 1.00 79.56 287 ALA A N 1
ATOM 2142 C CA . ALA A 1 287 ? -1.529 -2.861 15.294 1.00 79.56 287 ALA A CA 1
ATOM 2143 C C . ALA A 1 287 ? -1.298 -2.885 16.811 1.00 79.56 287 ALA A C 1
ATOM 2145 O O . ALA A 1 287 ? -1.942 -2.134 17.540 1.00 79.56 287 ALA A O 1
ATOM 2146 N N . ALA A 1 288 ? -0.309 -3.650 17.280 1.00 80.75 288 ALA A N 1
ATOM 2147 C CA . ALA A 1 288 ? 0.125 -3.674 18.676 1.00 80.75 288 ALA A CA 1
ATOM 2148 C C . ALA A 1 288 ? 1.319 -2.737 18.940 1.00 80.75 288 ALA A C 1
ATOM 2150 O O . ALA A 1 288 ? 2.248 -3.100 19.652 1.00 80.75 288 ALA A O 1
ATOM 2151 N N . GLN A 1 289 ? 1.329 -1.533 18.355 1.00 81.44 289 GLN A N 1
ATOM 2152 C CA . GLN A 1 289 ? 2.355 -0.502 18.605 1.00 81.44 289 GLN A CA 1
ATOM 2153 C C . GLN A 1 289 ? 3.804 -0.969 18.363 1.00 81.44 289 GLN A C 1
ATOM 2155 O O . GLN A 1 289 ? 4.717 -0.585 19.094 1.00 81.44 289 GLN A O 1
ATOM 2160 N N . LEU A 1 290 ? 4.026 -1.801 17.341 1.00 91.25 290 LEU A N 1
ATOM 2161 C CA . LEU A 1 290 ? 5.326 -2.406 17.029 1.00 91.25 290 LEU A CA 1
ATOM 2162 C C . LEU A 1 290 ? 5.897 -3.276 18.160 1.00 91.25 290 LEU A C 1
ATOM 2164 O O . LEU A 1 290 ? 7.109 -3.483 18.226 1.00 91.25 290 LEU A O 1
ATOM 2168 N N . GLN A 1 291 ? 5.055 -3.817 19.043 1.00 91.69 291 GLN A N 1
ATOM 2169 C CA . GLN A 1 291 ? 5.483 -4.887 19.939 1.00 91.69 291 GLN A CA 1
ATOM 2170 C C . GLN A 1 291 ? 5.811 -6.150 19.138 1.00 91.69 291 GLN A C 1
ATOM 2172 O O . GLN A 1 291 ? 5.278 -6.368 18.045 1.00 91.69 291 GLN A O 1
ATOM 2177 N N . ARG A 1 292 ? 6.698 -6.992 19.685 1.00 93.25 292 ARG A N 1
ATOM 2178 C CA . ARG A 1 292 ? 6.961 -8.317 19.108 1.00 93.25 292 ARG A CA 1
ATOM 2179 C C . ARG A 1 292 ? 5.637 -9.082 19.017 1.00 93.25 292 ARG A C 1
ATOM 2181 O O . ARG A 1 292 ? 4.847 -9.053 19.961 1.00 93.25 292 ARG A O 1
ATOM 2188 N N . CYS A 1 293 ? 5.395 -9.751 17.894 1.00 93.88 293 CYS A N 1
ATOM 2189 C CA . CYS A 1 293 ? 4.151 -10.476 17.652 1.00 93.88 293 CYS A CA 1
ATOM 2190 C C . CYS A 1 293 ? 3.864 -11.470 18.786 1.00 93.88 293 CYS A C 1
ATOM 2192 O O . CYS A 1 293 ? 4.714 -12.288 19.147 1.00 93.88 293 CYS A O 1
ATOM 2194 N N . ALA A 1 294 ? 2.652 -11.414 19.342 1.00 87.62 294 ALA A N 1
ATOM 2195 C CA . ALA A 1 294 ? 2.256 -12.284 20.442 1.00 87.62 294 ALA A CA 1
ATOM 2196 C C . ALA A 1 294 ? 2.380 -13.767 20.049 1.00 87.62 294 ALA A C 1
ATOM 2198 O O . ALA A 1 294 ? 1.896 -14.187 18.998 1.00 87.62 294 ALA A O 1
ATOM 2199 N N . GLY A 1 295 ? 3.040 -14.562 20.897 1.00 88.25 295 GLY A N 1
ATOM 2200 C CA . GLY A 1 295 ? 3.268 -15.991 20.652 1.00 88.25 295 GLY A CA 1
ATOM 2201 C C . GLY A 1 295 ? 4.324 -16.309 19.587 1.00 88.25 295 GLY A C 1
ATOM 2202 O O . GLY A 1 295 ? 4.553 -17.485 19.308 1.00 88.25 295 GLY A O 1
ATOM 2203 N N . PHE A 1 296 ? 4.991 -15.305 19.010 1.00 92.00 296 PHE A N 1
ATOM 2204 C CA . PHE A 1 296 ? 6.078 -15.514 18.060 1.00 92.00 296 PHE A CA 1
ATOM 2205 C C . PHE A 1 296 ? 7.426 -15.519 18.788 1.00 92.00 296 PHE A C 1
ATOM 2207 O O . PHE A 1 296 ? 7.772 -14.577 19.500 1.00 92.00 296 PHE A O 1
ATOM 2214 N N . THR A 1 297 ? 8.194 -16.591 18.608 1.00 91.94 297 THR A N 1
ATOM 2215 C CA . THR A 1 297 ? 9.584 -16.682 19.077 1.00 91.94 297 THR A CA 1
ATOM 2216 C C . THR A 1 297 ? 10.500 -16.598 17.861 1.00 91.94 297 THR A C 1
ATOM 2218 O O . THR A 1 297 ? 10.182 -17.258 16.871 1.00 91.94 297 THR A O 1
ATOM 2221 N N . PRO A 1 298 ? 11.611 -15.836 17.908 1.00 93.19 298 PRO A N 1
ATOM 2222 C CA . PRO A 1 298 ? 12.539 -15.744 16.786 1.00 93.19 298 PRO A CA 1
ATOM 2223 C C . PRO A 1 298 ? 12.952 -17.121 16.256 1.00 93.19 298 PRO A C 1
ATOM 2225 O O . PRO A 1 298 ? 13.343 -18.002 17.026 1.00 93.19 298 PRO A O 1
ATOM 2228 N N . VAL A 1 299 ? 12.860 -17.308 14.939 1.00 95.12 299 VAL A N 1
ATOM 2229 C CA . VAL A 1 299 ? 13.080 -18.605 14.286 1.00 95.12 299 VAL A CA 1
ATOM 2230 C C . VAL A 1 299 ? 14.401 -18.582 13.535 1.00 95.12 299 VAL A C 1
ATOM 2232 O O . VAL A 1 299 ? 14.598 -17.743 12.662 1.00 95.12 299 VAL A O 1
ATOM 2235 N N . SER A 1 300 ? 15.310 -19.513 13.833 1.00 93.75 300 SER A N 1
ATOM 2236 C CA . SER A 1 300 ? 16.516 -19.673 13.015 1.00 93.75 300 SER A CA 1
ATOM 2237 C C . SER A 1 300 ? 16.139 -20.189 11.632 1.00 93.75 300 SER A C 1
ATOM 2239 O O . SER A 1 300 ? 15.491 -21.227 11.507 1.00 93.75 300 SER A O 1
ATOM 2241 N N . ILE A 1 301 ? 16.572 -19.475 10.596 1.00 92.88 301 ILE A N 1
ATOM 2242 C CA . ILE A 1 301 ? 16.258 -19.820 9.206 1.00 92.88 301 ILE A CA 1
ATOM 2243 C C . ILE A 1 301 ? 17.383 -20.603 8.512 1.00 92.88 301 ILE A C 1
ATOM 2245 O O . ILE A 1 301 ? 17.353 -20.798 7.302 1.00 92.88 301 ILE A O 1
ATOM 2249 N N . GLY A 1 302 ? 18.394 -21.051 9.266 1.00 89.19 302 GLY A N 1
ATOM 2250 C CA . GLY A 1 302 ? 19.505 -21.845 8.729 1.00 89.19 302 GLY A CA 1
ATOM 2251 C C . GLY A 1 302 ? 20.494 -21.058 7.865 1.00 89.19 302 GLY A C 1
ATOM 2252 O O . GLY A 1 302 ? 21.333 -21.661 7.197 1.00 89.19 302 GLY A O 1
ATOM 2253 N N . MET A 1 303 ? 20.423 -19.726 7.885 1.00 86.62 303 MET A N 1
ATOM 2254 C CA . MET A 1 303 ? 21.375 -18.852 7.207 1.00 86.62 303 MET A CA 1
ATOM 2255 C C . MET A 1 303 ? 21.559 -17.536 7.957 1.00 86.62 303 MET A C 1
ATOM 2257 O O . MET A 1 303 ? 20.674 -17.103 8.693 1.00 86.62 303 MET A O 1
ATOM 2261 N N . THR A 1 304 ? 22.701 -16.887 7.748 1.00 78.69 304 THR A N 1
ATOM 2262 C CA . THR A 1 304 ? 22.953 -15.528 8.236 1.00 78.69 304 THR A CA 1
ATOM 2263 C C . THR A 1 304 ? 22.869 -14.531 7.078 1.00 78.69 304 THR A C 1
ATOM 2265 O O . THR A 1 304 ? 23.171 -14.892 5.936 1.00 78.69 304 THR A O 1
ATOM 2268 N N . PRO A 1 305 ? 22.476 -13.275 7.345 1.00 70.44 305 PRO A N 1
ATOM 2269 C CA . PRO A 1 305 ? 22.337 -12.254 6.305 1.00 70.44 305 PRO A CA 1
ATOM 2270 C C . PRO A 1 305 ? 23.668 -11.827 5.635 1.00 70.44 305 PRO A C 1
ATOM 2272 O O . PRO A 1 305 ? 23.670 -11.276 4.533 1.00 70.44 305 PRO A O 1
ATOM 2275 N N . GLY A 1 306 ? 24.824 -12.135 6.243 1.00 66.31 306 GLY A N 1
ATOM 2276 C CA . GLY A 1 306 ? 26.164 -11.873 5.686 1.00 66.31 306 GLY A CA 1
ATOM 2277 C C . GLY A 1 306 ? 26.988 -10.827 6.455 1.00 66.31 306 GLY A C 1
ATOM 2278 O O . GLY A 1 306 ? 26.547 -10.278 7.469 1.00 66.31 306 GLY A O 1
ATOM 2279 N N . ASN A 1 307 ? 28.225 -10.562 6.005 1.00 55.91 307 ASN A N 1
ATOM 2280 C CA . ASN A 1 307 ? 29.195 -9.715 6.721 1.00 55.91 307 ASN A CA 1
ATOM 2281 C C . ASN A 1 307 ? 28.947 -8.205 6.501 1.00 55.91 307 ASN A C 1
ATOM 2283 O O . ASN A 1 307 ? 28.670 -7.748 5.396 1.00 55.91 307 ASN A O 1
ATOM 2287 N N . SER A 1 308 ? 29.118 -7.423 7.571 1.00 48.31 308 SER A N 1
ATOM 2288 C CA . SER A 1 308 ? 28.774 -6.006 7.737 1.00 48.31 308 SER A CA 1
ATOM 2289 C C . SER A 1 308 ? 29.741 -4.978 7.123 1.00 48.31 308 SER A C 1
ATOM 2291 O O . SER A 1 308 ? 29.624 -3.801 7.455 1.00 48.31 308 SER A O 1
ATOM 2293 N N . VAL A 1 309 ? 30.737 -5.377 6.321 1.00 44.22 309 VAL A N 1
ATOM 2294 C CA . VAL A 1 309 ? 31.918 -4.520 6.051 1.00 44.22 309 VAL A CA 1
ATOM 2295 C C . VAL A 1 309 ? 31.935 -3.820 4.685 1.00 44.22 309 VAL A C 1
ATOM 2297 O O . VAL A 1 309 ? 32.645 -2.831 4.550 1.00 44.22 309 VAL A O 1
ATOM 2300 N N . ALA A 1 310 ? 31.166 -4.225 3.675 1.00 41.91 310 ALA A N 1
ATOM 2301 C CA . ALA A 1 310 ? 31.438 -3.737 2.320 1.00 41.91 310 ALA A CA 1
ATOM 2302 C C . ALA A 1 310 ? 30.241 -3.064 1.636 1.00 41.91 310 ALA A C 1
ATOM 2304 O O . ALA A 1 310 ? 29.612 -3.621 0.742 1.00 41.91 310 ALA A O 1
ATOM 2305 N N . TRP A 1 311 ? 30.014 -1.790 1.970 1.00 43.28 311 TRP A N 1
ATOM 2306 C CA . TRP A 1 311 ? 29.344 -0.883 1.028 1.00 43.28 311 TRP A CA 1
ATOM 2307 C C . TRP A 1 311 ? 30.168 -0.737 -0.267 1.00 43.28 311 TRP A C 1
ATOM 2309 O O . TRP A 1 311 ? 29.609 -0.546 -1.338 1.00 43.28 311 TRP A O 1
ATOM 2319 N N . SER A 1 312 ? 31.494 -0.941 -0.210 1.00 45.47 312 SER A N 1
ATOM 2320 C CA . SER A 1 312 ? 32.361 -0.943 -1.397 1.00 45.47 312 SER A CA 1
ATOM 2321 C C . SER A 1 312 ? 32.170 -2.149 -2.323 1.00 45.47 312 SER A C 1
ATOM 2323 O O . SER A 1 312 ? 32.846 -2.212 -3.347 1.00 45.47 312 SER A O 1
ATOM 2325 N N . SER A 1 313 ? 31.322 -3.123 -1.973 1.00 44.91 313 SER A N 1
ATOM 2326 C CA . SER A 1 313 ? 31.097 -4.296 -2.821 1.00 44.91 313 SER A CA 1
ATOM 2327 C C . SER A 1 313 ? 29.632 -4.699 -3.000 1.00 44.91 313 SER A C 1
ATOM 2329 O O . SER A 1 313 ? 29.391 -5.738 -3.585 1.00 44.91 313 SER A O 1
ATOM 2331 N N . HIS A 1 314 ? 28.647 -3.888 -2.602 1.00 51.97 314 HIS A N 1
ATOM 2332 C CA . HIS A 1 314 ? 27.248 -4.095 -3.015 1.00 51.97 314 HIS A CA 1
ATOM 2333 C C . HIS A 1 314 ? 26.631 -5.480 -2.695 1.00 51.97 314 HIS A C 1
ATOM 2335 O O . HIS A 1 314 ? 25.859 -6.020 -3.488 1.00 51.97 314 HIS A O 1
ATOM 2341 N N . HIS A 1 315 ? 26.974 -6.087 -1.558 1.00 55.31 315 HIS A N 1
ATOM 2342 C CA . HIS A 1 315 ? 26.523 -7.434 -1.188 1.00 55.31 315 HIS A CA 1
ATOM 2343 C C . HIS A 1 315 ? 25.523 -7.334 -0.025 1.00 55.31 315 HIS A C 1
ATOM 2345 O O . HIS A 1 315 ? 25.886 -6.862 1.053 1.00 55.31 315 HIS A O 1
ATOM 2351 N N . GLY A 1 316 ? 24.271 -7.748 -0.223 1.00 63.38 316 GLY A N 1
ATOM 2352 C CA . GLY A 1 316 ? 23.183 -7.588 0.750 1.00 63.38 316 GLY A CA 1
ATOM 2353 C C . GLY A 1 316 ? 22.382 -8.865 0.997 1.00 63.38 316 GLY A C 1
ATOM 2354 O O . GLY A 1 316 ? 22.637 -9.908 0.397 1.00 63.38 316 GLY A O 1
ATOM 2355 N N . THR A 1 317 ? 21.438 -8.761 1.928 1.00 78.69 317 THR A N 1
ATOM 2356 C CA . THR A 1 317 ? 20.351 -9.718 2.123 1.00 78.69 317 THR A CA 1
ATOM 2357 C C . THR A 1 317 ? 19.157 -9.223 1.354 1.00 78.69 317 THR A C 1
ATOM 2359 O O . THR A 1 317 ? 18.827 -8.045 1.473 1.00 78.69 317 THR A O 1
ATOM 2362 N N . ASP A 1 318 ? 18.508 -10.161 0.675 1.00 83.19 318 ASP A N 1
ATOM 2363 C CA . ASP A 1 318 ? 17.171 -9.985 0.149 1.00 83.19 318 ASP A CA 1
ATOM 2364 C C . ASP A 1 318 ? 16.155 -10.901 0.947 1.00 83.19 318 ASP A C 1
ATOM 2366 O O . ASP A 1 318 ? 16.567 -11.695 1.769 1.00 83.19 318 ASP A O 1
ATOM 2370 N N . MET A 1 319 ? 14.841 -10.792 0.767 1.00 88.06 319 MET A N 1
ATOM 2371 C CA . MET A 1 319 ? 13.585 -10.881 1.551 1.00 88.06 319 MET A CA 1
ATOM 2372 C C . MET A 1 319 ? 12.387 -10.478 0.622 1.00 88.06 319 MET A C 1
ATOM 2374 O O . MET A 1 319 ? 11.742 -9.445 0.781 1.00 88.06 319 MET A O 1
ATOM 2378 N N . LEU A 1 320 ? 12.080 -11.263 -0.403 1.00 89.19 320 LEU A N 1
ATOM 2379 C CA . LEU A 1 320 ? 10.915 -11.064 -1.260 1.00 89.19 320 LEU A CA 1
ATOM 2380 C C . LEU A 1 320 ? 9.668 -11.676 -0.611 1.00 89.19 320 LEU A C 1
ATOM 2382 O O . LEU A 1 320 ? 9.671 -12.837 -0.208 1.00 89.19 320 LEU A O 1
ATOM 2386 N N . VAL A 1 321 ? 8.566 -10.929 -0.564 1.00 89.44 321 VAL A N 1
ATOM 2387 C CA . VAL A 1 321 ? 7.275 -11.445 -0.075 1.00 89.44 321 VAL A CA 1
ATOM 2388 C C . VAL A 1 321 ? 6.436 -11.993 -1.222 1.00 89.44 321 VAL A C 1
ATOM 2390 O O . VAL A 1 321 ? 6.271 -11.331 -2.253 1.00 89.44 321 VAL A O 1
ATOM 2393 N N . TRP A 1 322 ? 5.824 -13.155 -1.006 1.00 86.12 322 TRP A N 1
ATOM 2394 C CA . TRP A 1 322 ? 4.763 -13.701 -1.849 1.00 86.12 322 TRP A CA 1
ATOM 2395 C C . TRP A 1 322 ? 3.733 -14.435 -0.983 1.00 86.12 322 TRP A C 1
ATOM 2397 O O . TRP A 1 322 ? 4.078 -15.383 -0.283 1.00 86.12 322 TRP A O 1
ATOM 2407 N N . GLU A 1 323 ? 2.475 -13.985 -1.016 1.00 84.75 323 GLU A N 1
ATOM 2408 C CA . GLU A 1 323 ? 1.396 -14.488 -0.152 1.00 84.75 323 GLU A CA 1
ATOM 2409 C C . GLU A 1 323 ? 1.822 -14.556 1.328 1.00 84.75 323 GLU A C 1
ATOM 2411 O O . GLU A 1 323 ? 2.153 -13.538 1.929 1.00 84.75 323 GLU A O 1
ATOM 2416 N N . ASN A 1 324 ? 1.842 -15.760 1.910 1.00 89.88 324 ASN A N 1
ATOM 2417 C CA . ASN A 1 324 ? 2.251 -16.037 3.284 1.00 89.88 324 ASN A CA 1
ATOM 2418 C C . ASN A 1 324 ? 3.714 -16.500 3.381 1.00 89.88 324 ASN A C 1
ATOM 2420 O O . ASN A 1 324 ? 4.103 -17.145 4.358 1.00 89.88 324 ASN A O 1
ATOM 2424 N N . ARG A 1 325 ? 4.523 -16.237 2.354 1.00 92.88 325 ARG A N 1
ATOM 2425 C CA . ARG A 1 325 ? 5.922 -16.649 2.286 1.00 92.88 325 ARG A CA 1
ATOM 2426 C C . ARG A 1 325 ? 6.854 -15.456 2.214 1.00 92.88 325 ARG A C 1
ATOM 2428 O O . ARG A 1 325 ? 6.554 -14.434 1.598 1.00 92.88 325 ARG A O 1
ATOM 2435 N N . ILE A 1 326 ? 8.019 -15.646 2.815 1.00 94.69 326 ILE A N 1
ATOM 2436 C CA . ILE A 1 326 ? 9.160 -14.749 2.711 1.00 94.69 326 ILE A CA 1
ATOM 2437 C C . ILE A 1 326 ? 10.300 -15.562 2.106 1.00 94.69 326 ILE A C 1
ATOM 2439 O O . ILE A 1 326 ? 10.722 -16.567 2.683 1.00 94.69 326 ILE A O 1
ATOM 2443 N N . LEU A 1 327 ? 10.766 -15.143 0.934 1.00 93.25 327 LEU A N 1
ATOM 2444 C CA . LEU A 1 327 ? 11.952 -15.675 0.278 1.00 93.25 327 LEU A CA 1
ATOM 2445 C C . LEU A 1 327 ? 13.131 -14.791 0.639 1.00 93.25 327 LEU A C 1
ATOM 2447 O O . LEU A 1 327 ? 13.092 -13.606 0.364 1.00 93.25 327 LEU A O 1
ATOM 2451 N N . ILE A 1 328 ? 14.170 -15.331 1.250 1.00 91.19 328 ILE A N 1
ATOM 2452 C CA . ILE A 1 328 ? 15.258 -14.531 1.802 1.00 91.19 328 ILE A CA 1
ATOM 2453 C C . ILE A 1 328 ? 16.549 -14.965 1.124 1.00 91.19 328 ILE A C 1
ATOM 2455 O O . ILE A 1 328 ? 16.890 -16.140 1.208 1.00 91.19 328 ILE A O 1
ATOM 2459 N N . ALA A 1 329 ? 17.257 -14.052 0.465 1.00 88.50 329 ALA A N 1
ATOM 2460 C CA . ALA A 1 329 ? 18.561 -14.306 -0.137 1.00 88.50 329 ALA A CA 1
ATOM 2461 C C . ALA A 1 329 ? 19.691 -13.749 0.729 1.00 88.50 329 ALA A C 1
ATOM 2463 O O . ALA A 1 329 ? 19.509 -12.757 1.429 1.00 88.50 329 ALA A O 1
ATOM 2464 N N . ASN A 1 330 ? 20.881 -14.341 0.655 1.00 83.19 330 ASN A N 1
ATOM 2465 C CA . ASN A 1 330 ? 22.070 -13.801 1.312 1.00 83.19 330 ASN A CA 1
ATOM 2466 C C . ASN A 1 330 ? 23.297 -13.763 0.389 1.00 83.19 330 ASN A C 1
ATOM 2468 O O . ASN A 1 330 ? 23.309 -14.296 -0.718 1.00 83.19 330 ASN A O 1
ATOM 2472 N N . GLN A 1 331 ? 24.385 -13.186 0.900 1.00 78.19 331 GLN A N 1
ATOM 2473 C CA . GLN A 1 331 ? 25.668 -13.079 0.195 1.00 78.19 331 GLN A CA 1
ATOM 2474 C C . GLN A 1 331 ? 26.363 -14.429 -0.066 1.00 78.19 331 GLN A C 1
ATOM 2476 O O . GLN A 1 331 ? 27.340 -14.471 -0.804 1.00 78.19 331 GLN A O 1
ATOM 2481 N N . SER A 1 332 ? 25.912 -15.514 0.572 1.00 81.56 332 SER A N 1
ATOM 2482 C CA . SER A 1 332 ? 26.470 -16.865 0.401 1.00 81.56 332 SER A CA 1
ATOM 2483 C C . SER A 1 332 ? 25.739 -17.660 -0.678 1.00 81.56 332 SER A C 1
ATOM 2485 O O . SER A 1 332 ? 25.845 -18.884 -0.703 1.00 81.56 332 SER A O 1
ATOM 2487 N N . ASN A 1 333 ? 24.999 -16.977 -1.555 1.00 83.69 333 ASN A N 1
ATOM 2488 C CA . ASN A 1 333 ? 24.275 -17.584 -2.664 1.00 83.69 333 ASN A CA 1
ATOM 2489 C C . ASN A 1 333 ? 23.160 -18.535 -2.206 1.00 83.69 333 ASN A C 1
ATOM 2491 O O . ASN A 1 333 ? 22.849 -19.519 -2.879 1.00 83.69 333 ASN A O 1
ATOM 2495 N N . GLN 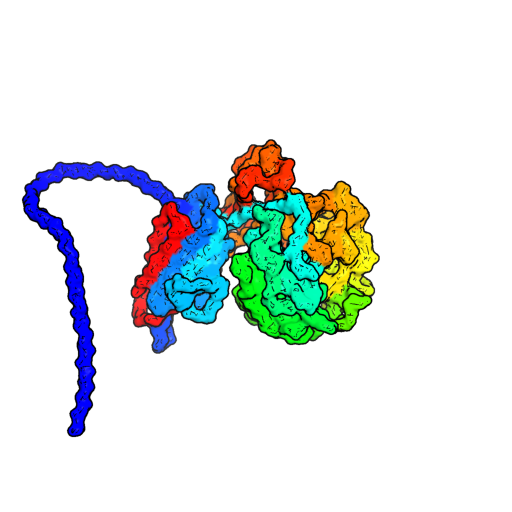A 1 334 ? 22.556 -18.243 -1.053 1.00 88.94 334 GLN A N 1
ATOM 2496 C CA . GLN A 1 334 ? 21.473 -19.038 -0.486 1.00 88.94 334 GLN A CA 1
ATOM 2497 C C . GLN A 1 334 ? 20.152 -18.297 -0.609 1.00 88.94 334 GLN A C 1
ATOM 2499 O O . GLN A 1 334 ? 20.118 -17.093 -0.373 1.00 88.94 334 GLN A O 1
ATOM 2504 N N . VAL A 1 335 ? 19.077 -19.025 -0.907 1.00 92.25 335 VAL A N 1
ATOM 2505 C CA . VAL A 1 335 ? 17.698 -18.548 -0.783 1.00 92.25 335 VAL A CA 1
ATOM 2506 C C . VAL A 1 335 ? 16.940 -19.450 0.183 1.00 92.25 335 VAL A C 1
ATOM 2508 O O . VAL A 1 335 ? 16.898 -20.665 0.006 1.00 92.25 335 VAL A O 1
ATOM 2511 N N . VAL A 1 336 ? 16.325 -18.865 1.203 1.00 94.94 336 VAL A N 1
ATOM 2512 C CA . VAL A 1 336 ? 15.453 -19.555 2.156 1.00 94.94 336 VAL A CA 1
ATOM 2513 C C . VAL A 1 336 ? 14.006 -19.199 1.889 1.00 94.94 336 VAL A C 1
ATOM 2515 O O . VAL A 1 336 ? 13.689 -18.036 1.692 1.00 94.94 336 VAL A O 1
ATOM 2518 N N . CYS A 1 337 ? 13.117 -20.184 1.970 1.00 96.81 337 CYS A N 1
ATOM 2519 C CA . CYS A 1 337 ? 11.680 -19.948 2.034 1.00 96.81 337 CYS A CA 1
ATOM 2520 C C . CYS A 1 337 ? 11.172 -20.143 3.464 1.00 96.81 337 CYS A C 1
ATOM 2522 O O . CYS A 1 337 ? 11.347 -21.217 4.049 1.00 96.81 337 CYS A O 1
ATOM 2524 N N . PHE A 1 338 ? 10.508 -19.126 4.009 1.00 96.94 338 PHE A N 1
ATOM 2525 C CA . PHE A 1 338 ? 9.824 -19.159 5.301 1.00 96.94 338 PHE A CA 1
ATOM 2526 C C . PHE A 1 338 ? 8.318 -18.960 5.112 1.00 96.94 338 PHE A C 1
ATOM 2528 O O . PHE A 1 338 ? 7.910 -18.066 4.376 1.00 96.94 338 PHE A O 1
ATOM 2535 N N . ASN A 1 339 ? 7.490 -19.758 5.787 1.00 95.62 339 ASN A N 1
ATOM 2536 C CA . ASN A 1 339 ? 6.034 -19.645 5.782 1.00 95.62 339 ASN A CA 1
ATOM 2537 C C . ASN A 1 339 ? 5.545 -19.031 7.105 1.00 95.62 339 ASN A C 1
ATOM 2539 O O . ASN A 1 339 ? 5.744 -19.594 8.187 1.00 95.62 339 ASN A O 1
ATOM 2543 N N . VAL A 1 340 ? 4.874 -17.880 7.011 1.00 93.81 340 VAL A N 1
ATOM 2544 C CA . VAL A 1 340 ? 4.410 -17.114 8.175 1.00 93.81 340 VAL A CA 1
ATOM 2545 C C . VAL A 1 340 ? 3.172 -17.697 8.851 1.00 93.81 340 VAL A C 1
ATOM 2547 O O . VAL A 1 340 ? 2.878 -17.309 9.972 1.00 93.81 340 VAL A O 1
ATOM 2550 N N . GLN A 1 341 ? 2.447 -18.623 8.222 1.00 90.06 341 GLN A N 1
ATOM 2551 C CA . GLN A 1 341 ? 1.317 -19.309 8.860 1.00 90.06 341 GLN A CA 1
ATOM 2552 C C . GLN A 1 341 ? 1.788 -20.457 9.752 1.00 90.06 341 GLN A C 1
ATOM 2554 O O . GLN A 1 341 ? 1.276 -20.637 10.853 1.00 90.06 341 GLN A O 1
ATOM 2559 N N . SER A 1 342 ? 2.773 -21.232 9.291 1.00 92.56 342 SER A N 1
ATOM 2560 C CA . SER A 1 342 ? 3.332 -22.349 10.061 1.00 92.56 342 SER A CA 1
ATOM 2561 C C . SER A 1 342 ? 4.468 -21.936 11.000 1.00 92.56 342 SER A C 1
ATOM 2563 O O . SER A 1 342 ? 4.964 -22.779 11.743 1.00 92.56 342 SER A O 1
ATOM 2565 N N . HIS A 1 343 ? 4.908 -20.673 10.946 1.00 93.25 343 HIS A N 1
ATOM 2566 C CA . HIS A 1 343 ? 6.071 -20.151 11.674 1.00 93.25 343 HIS A CA 1
ATOM 2567 C C . HIS A 1 343 ? 7.345 -20.989 11.449 1.00 93.25 343 HIS A C 1
ATOM 2569 O O . HIS A 1 343 ? 8.103 -21.256 12.381 1.00 93.25 343 HIS A O 1
ATOM 2575 N N . GLY A 1 344 ? 7.584 -21.433 10.213 1.00 95.25 344 GLY A N 1
ATOM 2576 C CA . GLY A 1 344 ? 8.691 -22.338 9.909 1.00 95.25 344 GLY A CA 1
ATOM 2577 C C . GLY A 1 344 ? 9.120 -22.306 8.449 1.00 95.25 344 GLY A C 1
ATOM 2578 O O . GLY A 1 344 ? 8.496 -21.652 7.615 1.00 95.25 344 GLY A O 1
ATOM 2579 N N . LEU A 1 345 ? 10.199 -23.027 8.143 1.00 96.50 345 LEU A N 1
ATOM 2580 C CA . LEU A 1 345 ? 10.672 -23.209 6.771 1.00 96.50 345 LEU A CA 1
ATOM 2581 C C . LEU A 1 345 ? 9.576 -23.835 5.894 1.00 96.50 345 LEU A C 1
ATOM 2583 O O . LEU A 1 345 ? 8.806 -24.678 6.357 1.00 96.50 345 LEU A O 1
ATOM 2587 N N . CYS A 1 346 ? 9.512 -23.432 4.626 1.00 96.44 346 CYS A N 1
ATOM 2588 C CA . CYS A 1 346 ? 8.545 -23.970 3.671 1.00 96.44 346 CYS A CA 1
ATOM 2589 C C . CYS A 1 346 ? 8.752 -25.480 3.490 1.00 96.44 346 CYS A C 1
ATOM 2591 O O . CYS A 1 346 ? 9.782 -25.911 2.973 1.00 96.44 346 CYS A O 1
ATOM 2593 N N . ALA A 1 347 ? 7.774 -26.278 3.926 1.00 95.62 347 ALA A N 1
ATOM 2594 C CA . ALA A 1 347 ? 7.852 -27.740 3.923 1.00 95.62 347 ALA A CA 1
ATOM 2595 C C . ALA A 1 347 ? 7.790 -28.361 2.515 1.00 95.62 347 ALA A C 1
ATOM 2597 O O . ALA A 1 347 ? 8.163 -29.515 2.331 1.00 95.62 347 ALA A O 1
ATOM 2598 N N . ASP A 1 348 ? 7.314 -27.604 1.526 1.00 94.75 348 ASP A N 1
ATOM 2599 C CA . ASP A 1 348 ? 7.234 -28.003 0.120 1.00 94.75 348 ASP A CA 1
ATOM 2600 C C . ASP A 1 348 ? 8.528 -27.736 -0.665 1.00 94.75 348 ASP A C 1
ATOM 2602 O O . ASP A 1 348 ? 8.598 -28.052 -1.850 1.00 94.75 348 ASP A O 1
ATOM 2606 N N . TRP A 1 349 ? 9.557 -27.177 -0.022 1.00 95.44 349 TRP A N 1
ATOM 2607 C CA . TRP A 1 349 ? 10.887 -27.045 -0.609 1.00 95.44 349 TRP A CA 1
ATOM 2608 C C . TRP A 1 349 ? 11.720 -28.287 -0.305 1.00 95.44 349 TRP A C 1
ATOM 2610 O O . TRP A 1 349 ? 12.039 -28.568 0.849 1.00 95.44 349 TRP A O 1
ATOM 2620 N N . ALA A 1 350 ? 12.135 -29.005 -1.351 1.00 92.50 350 ALA A N 1
ATOM 2621 C CA . ALA A 1 350 ? 12.980 -30.194 -1.209 1.00 92.50 350 ALA A CA 1
ATOM 2622 C C . ALA A 1 350 ? 14.361 -29.877 -0.604 1.00 92.50 350 ALA A C 1
ATOM 2624 O O . ALA A 1 350 ? 15.000 -30.737 -0.002 1.00 92.50 350 ALA A O 1
ATOM 2625 N N . THR A 1 351 ? 14.849 -28.647 -0.779 1.00 93.38 351 THR A N 1
ATOM 2626 C CA . THR A 1 351 ? 16.104 -28.154 -0.206 1.00 93.38 351 THR A CA 1
ATOM 2627 C C . THR A 1 351 ? 15.905 -26.718 0.257 1.00 93.38 351 THR A C 1
ATOM 2629 O O . THR A 1 351 ? 15.497 -25.863 -0.524 1.00 93.38 351 THR A O 1
ATOM 2632 N N . ASN A 1 352 ? 16.168 -26.459 1.536 1.00 93.88 352 ASN A N 1
ATOM 2633 C CA . ASN A 1 352 ? 15.983 -25.154 2.160 1.00 93.88 352 ASN A CA 1
ATOM 2634 C C . ASN A 1 352 ? 17.045 -24.986 3.267 1.00 93.88 352 ASN A C 1
ATOM 2636 O O . ASN A 1 352 ? 16.972 -25.721 4.256 1.00 93.88 352 ASN A O 1
ATOM 2640 N N . PRO A 1 353 ? 18.058 -24.109 3.115 1.00 94.12 353 PRO A N 1
ATOM 2641 C CA . PRO A 1 353 ? 18.249 -23.130 2.036 1.00 94.12 353 PRO A CA 1
ATOM 2642 C C . PRO A 1 353 ? 18.592 -23.743 0.666 1.00 94.12 353 PRO A C 1
ATOM 2644 O O . PRO A 1 353 ? 19.395 -24.671 0.580 1.00 94.12 353 PRO A O 1
ATOM 2647 N N . LEU A 1 354 ? 18.042 -23.171 -0.405 1.00 93.25 354 LEU A N 1
ATOM 2648 C CA . LEU A 1 354 ? 18.404 -23.438 -1.800 1.00 93.25 354 LEU A CA 1
ATOM 2649 C C . LEU A 1 354 ? 19.719 -22.730 -2.157 1.00 93.25 354 LEU A C 1
ATOM 2651 O O . LEU A 1 354 ? 19.911 -21.579 -1.781 1.00 93.25 354 LEU A O 1
ATOM 2655 N N . GLN A 1 355 ? 20.601 -23.383 -2.916 1.00 91.44 355 GLN A N 1
ATOM 2656 C CA . GLN A 1 355 ? 21.783 -22.741 -3.508 1.00 91.44 355 GLN A CA 1
ATOM 2657 C C . GLN A 1 355 ? 21.432 -22.171 -4.883 1.00 91.44 355 GLN A C 1
ATOM 2659 O O . GLN A 1 355 ? 20.946 -22.911 -5.739 1.00 91.44 355 GLN A O 1
ATOM 2664 N N . VAL A 1 356 ? 21.705 -20.886 -5.111 1.00 88.12 356 VAL A N 1
ATOM 2665 C CA . VAL A 1 356 ? 21.417 -20.204 -6.380 1.00 88.12 356 VAL A CA 1
ATOM 2666 C C . VAL A 1 356 ? 22.709 -19.775 -7.094 1.00 88.12 356 VAL A C 1
ATOM 2668 O O . VAL A 1 356 ? 23.652 -19.331 -6.444 1.00 88.12 356 VAL A O 1
ATOM 2671 N N . PRO A 1 357 ? 22.815 -19.875 -8.432 1.00 83.31 357 PRO A N 1
ATOM 2672 C CA . PRO A 1 357 ? 23.980 -19.379 -9.161 1.00 83.31 357 PRO A CA 1
ATOM 2673 C C . PRO A 1 357 ? 24.150 -17.864 -8.983 1.00 83.31 357 PRO A C 1
ATOM 2675 O O . PRO A 1 357 ? 23.174 -17.123 -9.057 1.00 83.31 357 PRO A O 1
ATOM 2678 N N . GLY A 1 358 ? 25.377 -17.378 -8.774 1.00 68.88 358 GLY A N 1
ATOM 2679 C CA . GLY A 1 358 ? 25.652 -15.937 -8.774 1.00 68.88 358 GLY A CA 1
ATOM 2680 C C . GLY A 1 358 ? 26.908 -15.507 -8.018 1.00 68.88 358 GLY A C 1
ATOM 2681 O O . GLY A 1 358 ? 27.679 -16.323 -7.512 1.00 68.88 358 GLY A O 1
ATOM 2682 N N . THR A 1 359 ? 27.126 -14.190 -8.010 1.00 59.44 359 THR A N 1
ATOM 2683 C CA . THR A 1 359 ? 28.302 -13.519 -7.446 1.00 59.44 359 THR A CA 1
ATOM 2684 C C . THR A 1 359 ? 27.872 -12.572 -6.324 1.00 59.44 359 THR A C 1
ATOM 2686 O O . THR A 1 359 ? 27.743 -11.377 -6.565 1.00 59.44 359 THR A O 1
ATOM 2689 N N . ASN A 1 360 ? 27.636 -13.096 -5.117 1.00 62.97 360 ASN A N 1
ATOM 2690 C CA . ASN A 1 360 ? 27.557 -12.377 -3.830 1.00 62.97 360 ASN A CA 1
ATOM 2691 C C . ASN A 1 360 ? 26.537 -11.212 -3.687 1.00 62.97 360 ASN A C 1
ATOM 2693 O O . ASN A 1 360 ? 26.451 -10.618 -2.613 1.00 62.97 360 ASN A O 1
ATOM 2697 N N . SER A 1 361 ? 25.756 -10.877 -4.715 1.00 63.53 361 SER A N 1
ATOM 2698 C CA . SER A 1 361 ? 24.721 -9.832 -4.721 1.00 63.53 361 SER A CA 1
ATOM 2699 C C . SER A 1 361 ? 23.465 -10.403 -5.362 1.00 63.53 361 SER A C 1
ATOM 2701 O O . SER A 1 361 ? 23.542 -10.826 -6.515 1.00 63.53 361 SER A O 1
ATOM 2703 N N . TYR A 1 362 ? 22.346 -10.416 -4.635 1.00 72.19 362 TYR A N 1
ATOM 2704 C CA . TYR A 1 362 ? 21.098 -11.001 -5.119 1.00 72.19 362 TYR A CA 1
ATOM 2705 C C . TYR A 1 362 ? 19.945 -10.044 -4.988 1.00 72.19 362 TYR A C 1
ATOM 2707 O O . TYR A 1 362 ? 19.579 -9.710 -3.868 1.00 72.19 362 TYR A O 1
ATOM 2715 N N . ASN A 1 363 ? 19.384 -9.678 -6.134 1.00 81.62 363 ASN A N 1
ATOM 2716 C CA . ASN A 1 363 ? 18.033 -9.173 -6.241 1.00 81.62 363 ASN A CA 1
ATOM 2717 C C . ASN A 1 363 ? 17.087 -10.372 -6.386 1.00 81.62 363 ASN A C 1
ATOM 2719 O O . ASN A 1 363 ? 17.285 -11.232 -7.252 1.00 81.62 363 ASN A O 1
ATOM 2723 N N . LEU A 1 364 ? 16.101 -10.460 -5.501 1.00 88.31 364 LEU A N 1
ATOM 2724 C CA . LEU A 1 364 ? 14.988 -11.386 -5.559 1.00 88.31 364 LEU A CA 1
ATOM 2725 C C . LEU A 1 364 ? 13.763 -10.657 -6.089 1.00 88.31 364 LEU A C 1
ATOM 2727 O O . LEU A 1 364 ? 13.182 -9.799 -5.429 1.00 88.31 364 LEU A O 1
ATOM 2731 N N . PHE A 1 365 ? 13.269 -11.115 -7.231 1.00 90.50 365 PHE A N 1
ATOM 2732 C CA . PHE A 1 365 ? 12.040 -10.589 -7.807 1.00 90.50 365 PHE A CA 1
ATOM 2733 C C . PHE A 1 365 ? 11.093 -11.703 -8.234 1.00 90.50 365 PHE A C 1
ATOM 2735 O O . PHE A 1 365 ? 11.483 -12.850 -8.462 1.00 90.50 365 PHE A O 1
ATOM 2742 N N . ARG A 1 366 ? 9.803 -11.379 -8.299 1.00 92.00 366 ARG A N 1
ATOM 2743 C CA . ARG A 1 366 ? 8.757 -12.331 -8.675 1.00 92.00 366 ARG A CA 1
ATOM 2744 C C . ARG A 1 366 ? 8.882 -12.642 -10.158 1.00 92.00 366 ARG A C 1
ATOM 2746 O O . ARG A 1 366 ? 8.975 -11.733 -10.987 1.00 92.00 366 ARG A O 1
ATOM 2753 N N . ARG A 1 367 ? 8.800 -13.930 -10.479 1.00 93.88 367 ARG A N 1
ATOM 2754 C CA . ARG A 1 367 ? 8.457 -14.367 -11.826 1.00 93.88 367 ARG A CA 1
ATOM 2755 C C . ARG A 1 367 ? 6.943 -14.352 -11.937 1.00 93.88 367 ARG A C 1
ATOM 2757 O O . ARG A 1 367 ? 6.251 -14.860 -11.050 1.00 93.88 367 ARG A O 1
ATOM 2764 N N . THR A 1 368 ? 6.442 -13.732 -12.992 1.00 91.94 368 THR A N 1
ATOM 2765 C CA . THR A 1 368 ? 5.023 -13.767 -13.314 1.00 91.94 368 THR A CA 1
ATOM 2766 C C . THR A 1 368 ? 4.808 -14.433 -14.663 1.00 91.94 368 THR A C 1
ATOM 2768 O O . THR A 1 368 ? 5.707 -14.471 -15.503 1.00 91.94 368 THR A O 1
ATOM 2771 N N . ASP A 1 369 ? 3.613 -14.976 -14.867 1.00 88.56 369 ASP A N 1
ATOM 2772 C CA . ASP A 1 369 ? 3.171 -15.401 -16.187 1.00 88.56 369 ASP A CA 1
ATOM 2773 C C . ASP A 1 369 ? 2.743 -14.191 -17.041 1.00 88.56 369 ASP A C 1
ATOM 2775 O O . ASP A 1 369 ? 2.751 -13.037 -16.601 1.00 88.56 369 ASP A O 1
ATOM 2779 N N . ALA A 1 370 ? 2.334 -14.447 -18.286 1.00 89.25 370 ALA A N 1
ATOM 2780 C CA . ALA A 1 370 ? 1.920 -13.396 -19.217 1.00 89.25 370 ALA A CA 1
ATOM 2781 C C . ALA A 1 370 ? 0.694 -12.584 -18.752 1.00 89.25 370 ALA A C 1
ATOM 2783 O O . ALA A 1 370 ? 0.413 -11.529 -19.315 1.00 89.25 370 ALA A O 1
ATOM 2784 N N . THR A 1 371 ? -0.035 -13.053 -17.735 1.00 81.50 371 THR A N 1
ATOM 2785 C CA . THR A 1 371 ? -1.172 -12.337 -17.140 1.00 81.50 371 THR A CA 1
ATOM 2786 C C . THR A 1 371 ? -0.780 -11.521 -15.905 1.00 81.50 371 THR A C 1
ATOM 2788 O O . THR A 1 371 ? -1.599 -10.771 -15.374 1.00 81.50 371 THR A O 1
ATOM 2791 N N . GLY A 1 372 ? 0.473 -11.634 -15.450 1.00 85.38 372 GLY A N 1
ATOM 2792 C CA . GLY A 1 372 ? 0.966 -10.996 -14.232 1.00 85.38 372 GLY A CA 1
ATOM 2793 C C . GLY A 1 372 ? 0.752 -11.818 -12.961 1.00 85.38 372 GLY A C 1
ATOM 2794 O O . GLY A 1 372 ? 1.062 -11.337 -11.870 1.00 85.38 372 GLY A O 1
ATOM 2795 N N . ARG A 1 373 ? 0.255 -13.056 -13.064 1.00 85.81 373 ARG A N 1
ATOM 2796 C CA . ARG A 1 373 ? 0.121 -13.947 -11.906 1.00 85.81 373 ARG A CA 1
ATOM 2797 C C . ARG A 1 373 ? 1.490 -14.501 -11.533 1.00 85.81 373 ARG A C 1
ATOM 2799 O O . ARG A 1 373 ? 2.231 -14.964 -12.393 1.00 85.81 373 ARG A O 1
ATOM 2806 N N . VAL A 1 374 ? 1.822 -14.462 -10.245 1.00 88.88 374 VAL A N 1
ATOM 2807 C CA . VAL A 1 374 ? 3.097 -14.981 -9.736 1.00 88.88 374 VAL A CA 1
ATOM 2808 C C . VAL A 1 374 ? 3.134 -16.501 -9.889 1.00 88.88 374 VAL A C 1
ATOM 2810 O O . VAL A 1 374 ? 2.252 -17.198 -9.390 1.00 88.88 374 VAL A O 1
ATOM 2813 N N . ASP A 1 375 ? 4.158 -17.014 -10.563 1.00 92.56 375 ASP A N 1
ATOM 2814 C CA . ASP A 1 375 ? 4.348 -18.447 -10.823 1.00 92.56 375 ASP A CA 1
ATOM 2815 C C . ASP A 1 375 ? 5.758 -18.944 -10.446 1.00 92.56 375 ASP A C 1
ATOM 2817 O O . ASP A 1 375 ? 6.128 -20.095 -10.700 1.00 92.56 375 ASP A O 1
ATOM 2821 N N . GLY A 1 376 ? 6.564 -18.071 -9.843 1.00 94.50 376 GLY A N 1
ATOM 2822 C CA . GLY A 1 376 ? 7.926 -18.360 -9.431 1.00 94.50 376 GLY A CA 1
ATOM 2823 C C . GLY A 1 376 ? 8.641 -17.137 -8.872 1.00 94.50 376 GLY A C 1
ATOM 2824 O O . GLY A 1 376 ? 8.048 -16.087 -8.611 1.00 94.50 376 GLY A O 1
ATOM 2825 N N . PHE A 1 377 ? 9.950 -17.268 -8.719 1.00 94.06 377 PHE A N 1
ATOM 2826 C CA . PHE A 1 377 ? 10.842 -16.174 -8.353 1.00 94.06 377 PHE A CA 1
ATOM 2827 C C . PHE A 1 377 ? 12.140 -16.277 -9.144 1.00 94.06 377 PHE A C 1
ATOM 2829 O O . PHE A 1 377 ? 12.497 -17.344 -9.642 1.00 94.06 377 PHE A O 1
ATOM 2836 N N . CYS A 1 378 ? 12.855 -15.171 -9.246 1.00 93.25 378 CYS A N 1
ATOM 2837 C CA . CYS A 1 378 ? 14.149 -15.102 -9.890 1.00 93.25 378 CYS A CA 1
ATOM 2838 C C . CYS A 1 378 ? 15.166 -14.478 -8.943 1.00 93.25 378 CYS A C 1
ATOM 2840 O O . CYS A 1 378 ? 14.828 -13.616 -8.134 1.00 93.25 378 CYS A O 1
ATOM 2842 N N . ALA A 1 379 ? 16.403 -14.947 -9.054 1.00 89.75 379 ALA A N 1
ATOM 2843 C CA . ALA A 1 379 ? 17.559 -14.415 -8.356 1.00 89.75 379 ALA A CA 1
ATOM 2844 C C . ALA A 1 379 ? 18.587 -13.946 -9.390 1.00 89.75 379 ALA A C 1
ATOM 2846 O O . ALA A 1 379 ? 18.986 -14.717 -10.269 1.00 89.75 379 ALA A O 1
ATOM 2847 N N . SER A 1 380 ? 19.025 -12.699 -9.287 1.00 85.94 380 SER A N 1
ATOM 2848 C CA . SER A 1 380 ? 19.974 -12.069 -10.211 1.00 85.94 380 SER A CA 1
ATOM 2849 C C . SER A 1 380 ? 21.024 -11.266 -9.454 1.00 85.94 380 SER A C 1
ATOM 2851 O O . SER A 1 380 ? 20.781 -10.748 -8.369 1.00 85.94 380 SER A O 1
ATOM 2853 N N . GLY A 1 381 ? 22.206 -11.140 -10.051 1.00 79.75 381 GLY A N 1
ATOM 2854 C CA . GLY A 1 381 ? 23.159 -10.104 -9.661 1.00 79.75 381 GLY A CA 1
ATOM 2855 C C . GLY A 1 381 ? 23.020 -8.875 -10.553 1.00 79.75 381 GLY A C 1
ATOM 2856 O O . GLY A 1 381 ? 22.570 -8.987 -11.693 1.00 79.75 381 GLY A O 1
ATOM 2857 N N . ALA A 1 382 ? 23.482 -7.722 -10.069 1.00 80.56 382 ALA A N 1
ATOM 2858 C CA . ALA A 1 382 ? 23.472 -6.480 -10.837 1.00 80.56 382 ALA A CA 1
ATOM 2859 C C . ALA A 1 382 ? 24.148 -6.651 -12.210 1.00 80.56 382 ALA A C 1
ATOM 2861 O O . ALA A 1 382 ? 25.311 -7.064 -12.309 1.00 80.56 382 ALA A O 1
ATOM 2862 N N . GLY A 1 383 ? 23.422 -6.324 -13.279 1.00 84.38 383 GLY A N 1
ATOM 2863 C CA . GLY A 1 383 ? 23.909 -6.435 -14.651 1.00 84.38 383 GLY A CA 1
ATOM 2864 C C . GLY A 1 383 ? 24.149 -7.877 -15.109 1.00 84.38 383 GLY A C 1
ATOM 2865 O O . GLY A 1 383 ? 25.016 -8.115 -15.955 1.00 84.38 383 GLY A O 1
ATOM 2866 N N . LYS A 1 384 ? 23.450 -8.859 -14.525 1.00 87.25 384 LYS A N 1
ATOM 2867 C CA . LYS A 1 384 ? 23.554 -10.287 -14.865 1.00 87.25 384 LYS A CA 1
ATOM 2868 C C . LYS A 1 384 ? 22.207 -10.855 -15.294 1.00 87.25 384 LYS A C 1
ATOM 2870 O O . LYS A 1 384 ? 21.156 -10.291 -15.017 1.00 87.25 384 LYS A O 1
ATOM 2875 N N . ALA A 1 385 ? 22.256 -12.006 -15.957 1.00 91.19 385 ALA A N 1
ATOM 2876 C CA . ALA A 1 385 ? 21.070 -12.821 -16.163 1.00 91.19 385 ALA A CA 1
ATOM 2877 C C . ALA A 1 385 ? 20.536 -13.341 -14.816 1.00 91.19 385 ALA A C 1
ATOM 2879 O O . ALA A 1 385 ? 21.310 -13.610 -13.892 1.00 91.19 385 ALA A O 1
ATOM 2880 N N . ALA A 1 386 ? 19.222 -13.507 -14.727 1.00 91.94 386 ALA A N 1
ATOM 2881 C CA . ALA A 1 386 ? 18.544 -14.053 -13.567 1.00 91.94 386 ALA A CA 1
ATOM 2882 C C . ALA A 1 386 ? 18.383 -15.569 -13.696 1.00 91.94 386 ALA A C 1
ATOM 2884 O O . ALA A 1 386 ? 18.051 -16.077 -14.766 1.00 91.94 386 ALA A O 1
ATOM 2885 N N . SER A 1 387 ? 18.578 -16.291 -12.596 1.00 94.06 387 SER A N 1
ATOM 2886 C CA . SER A 1 387 ? 18.182 -17.696 -12.468 1.00 94.06 387 SER A CA 1
ATOM 2887 C C . SER A 1 387 ? 16.794 -17.758 -11.847 1.00 94.06 387 SER A C 1
ATOM 2889 O O . SER A 1 387 ? 16.594 -17.225 -10.757 1.00 94.06 387 SER A O 1
ATOM 2891 N N . CYS A 1 388 ? 15.847 -18.394 -12.526 1.00 95.12 388 CYS A N 1
ATOM 2892 C CA . CYS A 1 388 ? 14.448 -18.434 -12.129 1.00 95.12 388 CYS A CA 1
ATOM 2893 C C . CYS A 1 388 ? 14.021 -19.831 -11.685 1.00 95.12 388 CYS A C 1
ATOM 2895 O O . CYS A 1 388 ? 14.458 -20.847 -12.231 1.00 95.12 388 CYS A O 1
ATOM 2897 N N . TYR A 1 389 ? 13.139 -19.853 -10.694 1.00 96.06 389 TYR A N 1
ATOM 2898 C CA . TYR A 1 389 ? 12.705 -21.033 -9.968 1.00 96.06 389 TYR A CA 1
ATOM 2899 C C . TYR A 1 389 ? 11.185 -21.044 -9.826 1.00 96.06 389 TYR A C 1
ATOM 2901 O O . TYR A 1 389 ? 10.543 -19.992 -9.759 1.00 96.06 389 TYR A O 1
ATOM 2909 N N . SER A 1 390 ? 10.611 -22.238 -9.724 1.00 95.50 390 SER A N 1
ATOM 2910 C CA . SER A 1 390 ? 9.233 -22.424 -9.279 1.00 95.50 390 SER A CA 1
ATOM 2911 C C . SER A 1 390 ? 9.059 -22.008 -7.819 1.00 95.50 390 SER A C 1
ATOM 2913 O O . SER A 1 390 ? 10.013 -21.846 -7.055 1.00 95.50 390 SER A O 1
ATOM 2915 N N . LEU A 1 391 ? 7.805 -21.887 -7.394 1.00 92.56 391 LEU A N 1
ATOM 2916 C CA . LEU A 1 391 ? 7.434 -21.515 -6.024 1.00 92.56 391 LEU A CA 1
ATOM 2917 C C . LEU A 1 391 ? 7.866 -22.558 -4.974 1.00 92.56 391 LEU A C 1
ATOM 2919 O O . LEU A 1 391 ? 7.962 -22.242 -3.786 1.00 92.56 391 LEU A O 1
ATOM 2923 N N . GLN A 1 392 ? 8.167 -23.782 -5.414 1.00 94.62 392 GLN A N 1
ATOM 2924 C CA . GLN A 1 392 ? 8.710 -24.887 -4.616 1.00 94.62 392 GLN A CA 1
ATOM 2925 C C . GLN A 1 392 ? 10.253 -24.934 -4.623 1.00 94.62 392 GLN A C 1
ATOM 2927 O O . GLN A 1 392 ? 10.844 -25.839 -4.035 1.00 94.62 392 GLN A O 1
ATOM 2932 N N . GLY A 1 393 ? 10.916 -23.980 -5.287 1.00 93.88 393 GLY A N 1
ATOM 2933 C CA . GLY A 1 393 ? 12.378 -23.871 -5.332 1.00 93.88 393 GLY A CA 1
ATOM 2934 C C . GLY A 1 393 ? 13.060 -24.734 -6.401 1.00 93.88 393 GLY A C 1
ATOM 2935 O O . GLY A 1 393 ? 14.283 -24.854 -6.392 1.00 93.88 393 GLY A O 1
ATOM 2936 N N . GLY A 1 394 ? 12.310 -25.341 -7.327 1.00 95.56 394 GLY A N 1
ATOM 2937 C CA . GLY A 1 394 ? 12.889 -26.063 -8.466 1.00 95.56 394 GLY A CA 1
ATOM 2938 C C . GLY A 1 394 ? 13.395 -25.092 -9.533 1.00 95.56 394 GLY A C 1
ATOM 2939 O O . GLY A 1 394 ? 12.679 -24.157 -9.869 1.00 95.56 394 GLY A O 1
ATOM 2940 N N . PHE A 1 395 ? 14.610 -25.287 -10.055 1.00 95.31 395 PHE A N 1
ATOM 2941 C CA . PHE A 1 395 ? 15.141 -24.469 -11.155 1.00 95.31 395 PHE A CA 1
ATOM 2942 C C . PHE A 1 395 ? 14.312 -24.665 -12.426 1.00 95.31 395 PHE A C 1
ATOM 2944 O O . PHE A 1 395 ? 14.005 -25.797 -12.793 1.00 95.31 395 PHE A O 1
ATOM 2951 N N . GLU A 1 396 ? 14.004 -23.566 -13.107 1.00 95.50 396 GLU A N 1
ATOM 2952 C CA . GLU A 1 396 ? 13.172 -23.558 -14.310 1.00 95.50 396 GLU A CA 1
ATOM 2953 C C . GLU A 1 396 ? 13.956 -23.036 -15.515 1.00 95.50 396 GLU A C 1
ATOM 2955 O O . GLU A 1 396 ? 14.036 -23.699 -16.548 1.00 95.50 396 GLU A O 1
ATOM 2960 N N . GLU A 1 397 ? 14.557 -21.848 -15.394 1.00 95.31 397 GLU A N 1
ATOM 2961 C CA . GLU A 1 397 ? 15.201 -21.187 -16.528 1.00 95.31 397 GLU A CA 1
ATOM 2962 C C . GLU A 1 397 ? 16.213 -20.105 -16.133 1.00 95.31 397 GLU A C 1
ATOM 2964 O O . GLU A 1 397 ? 16.300 -19.678 -14.982 1.00 95.31 397 GLU A O 1
ATOM 2969 N N . THR A 1 398 ? 16.968 -19.629 -17.125 1.00 94.81 398 THR A N 1
ATOM 2970 C CA . THR A 1 398 ? 17.793 -18.420 -17.031 1.00 94.81 398 THR A CA 1
ATOM 2971 C C . THR A 1 398 ? 17.245 -17.359 -17.977 1.00 94.81 398 THR A C 1
ATOM 2973 O O . THR A 1 398 ? 17.004 -17.646 -19.149 1.00 94.81 398 THR A O 1
ATOM 2976 N N . VAL A 1 399 ? 17.073 -16.135 -17.480 1.00 93.75 399 VAL A N 1
ATOM 2977 C CA . VAL A 1 399 ? 16.495 -15.008 -18.224 1.00 93.75 399 VAL A CA 1
ATOM 2978 C C . VAL A 1 399 ? 17.494 -13.860 -18.277 1.00 93.75 399 VAL A C 1
ATOM 2980 O O . VAL A 1 399 ? 18.035 -13.455 -17.249 1.00 93.75 399 VAL A O 1
ATOM 2983 N N . ASP A 1 400 ? 17.752 -13.319 -19.466 1.00 92.38 400 ASP A N 1
ATOM 2984 C CA . ASP A 1 400 ? 18.683 -12.201 -19.622 1.00 92.38 400 ASP A CA 1
ATOM 2985 C C . ASP A 1 400 ? 18.027 -10.859 -19.262 1.00 92.38 400 ASP A C 1
ATOM 2987 O O . ASP A 1 400 ? 17.490 -10.154 -20.112 1.00 92.38 400 ASP A O 1
ATOM 2991 N N . VAL A 1 401 ? 18.092 -10.511 -17.976 1.00 90.88 401 VAL A N 1
ATOM 2992 C CA . VAL A 1 401 ? 17.650 -9.216 -17.431 1.00 90.88 401 VAL A CA 1
ATOM 2993 C C . VAL A 1 401 ? 18.800 -8.215 -17.274 1.00 90.88 401 VAL A C 1
ATOM 2995 O O . VAL A 1 401 ? 18.607 -7.135 -16.721 1.00 90.88 401 VAL A O 1
ATOM 2998 N N . SER A 1 402 ? 19.999 -8.538 -17.769 1.00 88.25 402 SER A N 1
ATOM 2999 C CA . SER A 1 402 ? 21.233 -7.798 -17.461 1.00 88.25 402 SER A CA 1
ATOM 3000 C C . SER A 1 402 ? 21.201 -6.315 -17.849 1.00 88.25 402 SER A C 1
ATOM 3002 O O . SER A 1 402 ? 21.872 -5.495 -17.225 1.00 88.25 402 SER A O 1
ATOM 3004 N N . ALA A 1 403 ? 20.410 -5.951 -18.860 1.00 85.31 403 ALA A N 1
ATOM 3005 C CA . ALA A 1 403 ? 20.267 -4.570 -19.314 1.00 85.31 403 ALA A CA 1
ATOM 3006 C C . ALA A 1 403 ? 19.362 -3.710 -18.412 1.00 85.31 403 ALA A C 1
ATOM 3008 O O . ALA A 1 403 ? 19.465 -2.483 -18.439 1.00 85.31 403 ALA A O 1
ATOM 3009 N N . VAL A 1 404 ? 18.469 -4.334 -17.640 1.00 86.62 404 VAL A N 1
ATOM 3010 C CA . VAL A 1 404 ? 17.400 -3.643 -16.900 1.00 86.62 404 VAL A CA 1
ATOM 3011 C C . VAL A 1 404 ? 17.494 -3.847 -15.395 1.00 86.62 404 VAL A C 1
ATOM 3013 O O . VAL A 1 404 ? 17.146 -2.945 -14.639 1.00 86.62 404 VAL A O 1
ATOM 3016 N N . ASP A 1 405 ? 18.048 -4.967 -14.947 1.00 83.00 405 ASP A N 1
ATOM 3017 C CA . ASP A 1 405 ? 18.282 -5.229 -13.537 1.00 83.00 405 ASP A CA 1
ATOM 3018 C C . ASP A 1 405 ? 19.737 -4.938 -13.167 1.00 83.00 405 ASP A C 1
ATOM 3020 O O . ASP A 1 405 ? 20.636 -5.778 -13.244 1.00 83.00 405 ASP A O 1
ATOM 3024 N N . ILE A 1 406 ? 19.971 -3.681 -12.802 1.00 73.50 406 ILE A N 1
ATOM 3025 C CA . ILE A 1 406 ? 21.258 -3.191 -12.297 1.00 73.50 406 ILE A CA 1
ATOM 3026 C C . ILE A 1 406 ? 21.084 -2.678 -10.861 1.00 73.50 406 ILE A C 1
ATOM 3028 O O . ILE A 1 406 ? 21.789 -1.770 -10.411 1.00 73.50 406 ILE A O 1
ATOM 3032 N N . ALA A 1 407 ? 20.097 -3.228 -10.150 1.00 69.69 407 ALA A N 1
ATOM 3033 C CA . ALA A 1 407 ? 19.870 -2.917 -8.754 1.00 69.69 407 ALA A CA 1
ATOM 3034 C C . ALA A 1 407 ? 20.971 -3.552 -7.898 1.00 69.69 407 ALA A C 1
ATOM 3036 O O . ALA A 1 407 ? 21.404 -4.684 -8.124 1.00 69.69 407 ALA A O 1
ATOM 3037 N N . TYR A 1 408 ? 21.417 -2.808 -6.891 1.00 68.06 408 TYR A N 1
ATOM 3038 C CA . TYR A 1 408 ? 22.247 -3.335 -5.818 1.00 68.06 408 TYR A CA 1
ATOM 3039 C C . TYR A 1 408 ? 21.383 -3.382 -4.562 1.00 68.06 408 TYR A C 1
ATOM 3041 O O . TYR A 1 408 ? 21.270 -2.350 -3.891 1.00 68.06 408 TYR A O 1
ATOM 3049 N N . PRO A 1 409 ? 20.752 -4.525 -4.254 1.00 58.31 409 PRO A N 1
ATOM 3050 C CA . PRO A 1 409 ? 19.894 -4.618 -3.087 1.00 58.31 409 PRO A CA 1
ATOM 3051 C C . PRO A 1 409 ? 20.719 -4.323 -1.837 1.00 58.31 409 PRO A C 1
ATOM 3053 O O . PRO A 1 409 ? 21.783 -4.903 -1.581 1.00 58.31 409 PRO A O 1
ATOM 3056 N N . GLY A 1 410 ? 20.254 -3.322 -1.099 1.00 58.34 410 GLY A N 1
ATOM 3057 C CA . GLY A 1 410 ? 20.755 -2.995 0.225 1.00 58.34 410 GLY A CA 1
ATOM 3058 C C . GLY A 1 410 ? 20.161 -3.934 1.270 1.00 58.34 410 GLY A C 1
ATOM 3059 O O . GLY A 1 410 ? 19.154 -4.575 1.012 1.00 58.34 410 GLY A O 1
ATOM 3060 N N . LEU A 1 411 ? 20.713 -3.969 2.489 1.00 57.50 411 LEU A N 1
ATOM 3061 C CA . LEU A 1 411 ? 20.175 -4.820 3.571 1.00 57.50 411 LEU A CA 1
ATOM 3062 C C . LEU A 1 411 ? 18.687 -4.572 3.874 1.00 57.50 411 LEU A C 1
ATOM 3064 O O . LEU A 1 411 ? 17.976 -5.486 4.279 1.00 57.50 411 LEU A O 1
ATOM 3068 N N . ASN A 1 412 ? 18.225 -3.344 3.657 1.00 54.56 412 ASN A N 1
ATOM 3069 C CA . ASN A 1 412 ? 16.838 -2.923 3.854 1.00 54.56 412 ASN A CA 1
ATOM 3070 C C . ASN A 1 412 ? 16.267 -2.340 2.544 1.00 54.56 412 ASN A C 1
ATOM 3072 O O . ASN A 1 412 ? 15.349 -1.526 2.554 1.00 54.56 412 ASN A O 1
ATOM 3076 N N . GLY A 1 413 ? 16.867 -2.717 1.410 1.00 54.69 413 GLY A N 1
ATOM 3077 C CA . GLY A 1 413 ? 16.802 -1.996 0.152 1.00 54.69 413 GLY A CA 1
ATOM 3078 C C . GLY A 1 413 ? 16.035 -2.697 -0.949 1.00 54.69 413 GLY A C 1
ATOM 3079 O O . GLY A 1 413 ? 16.646 -3.182 -1.891 1.00 54.69 413 GLY A O 1
ATOM 3080 N N . TRP A 1 414 ? 14.717 -2.707 -0.807 1.00 64.38 414 TRP A N 1
ATOM 3081 C CA . TRP A 1 414 ? 13.759 -3.327 -1.715 1.00 64.38 414 TRP A CA 1
ATOM 3082 C C . TRP A 1 414 ? 13.121 -2.270 -2.579 1.00 64.38 414 TRP A C 1
ATOM 3084 O O . TRP A 1 414 ? 12.602 -1.291 -2.036 1.00 64.38 414 TRP A O 1
ATOM 3094 N N . GLY A 1 415 ? 13.111 -2.449 -3.893 1.00 68.88 415 GLY A N 1
ATOM 3095 C CA . GLY A 1 415 ? 12.607 -1.398 -4.775 1.00 68.88 415 GLY A CA 1
ATOM 3096 C C . GLY A 1 415 ? 11.837 -1.876 -5.986 1.00 68.88 415 GLY A C 1
ATOM 3097 O O . GLY A 1 415 ? 11.355 -1.031 -6.742 1.00 68.88 415 GLY A O 1
ATOM 3098 N N . GLU A 1 416 ? 11.720 -3.186 -6.174 1.00 85.94 416 GLU A N 1
ATOM 3099 C CA . GLU A 1 416 ? 11.038 -3.782 -7.304 1.00 85.94 416 GLU A CA 1
ATOM 3100 C C . GLU A 1 416 ? 9.543 -3.542 -7.184 1.00 85.94 416 GLU A C 1
ATOM 3102 O O . GLU A 1 416 ? 8.901 -3.887 -6.187 1.00 85.94 416 GLU A O 1
ATOM 3107 N N . ILE A 1 417 ? 8.969 -2.981 -8.239 1.00 88.69 417 ILE A N 1
ATOM 3108 C CA . ILE A 1 417 ? 7.541 -2.720 -8.321 1.00 88.69 417 ILE A CA 1
ATOM 3109 C C . ILE A 1 417 ? 6.961 -3.455 -9.517 1.00 88.69 417 ILE A C 1
ATOM 3111 O O . ILE A 1 417 ? 7.590 -3.564 -10.563 1.00 88.69 417 ILE A O 1
ATOM 3115 N N . TYR A 1 418 ? 5.741 -3.959 -9.358 1.00 88.88 418 TYR A N 1
ATOM 3116 C CA . TYR A 1 418 ? 5.080 -4.794 -10.352 1.00 88.88 418 TYR A CA 1
ATOM 3117 C C . TYR A 1 418 ? 3.852 -4.079 -10.916 1.00 88.88 418 TYR A C 1
ATOM 3119 O O . TYR A 1 418 ? 3.056 -3.517 -10.161 1.00 88.88 418 TYR A O 1
ATOM 3127 N N . HIS A 1 419 ? 3.680 -4.137 -12.236 1.00 88.25 419 HIS A N 1
ATOM 3128 C CA . HIS A 1 419 ? 2.479 -3.677 -12.935 1.00 88.25 419 HIS A CA 1
ATOM 3129 C C . HIS A 1 419 ? 2.111 -4.691 -14.023 1.00 88.25 419 HIS A C 1
ATOM 3131 O O . HIS A 1 419 ? 2.796 -4.798 -15.039 1.00 88.25 419 HIS A O 1
ATOM 3137 N N . GLY A 1 420 ? 1.055 -5.476 -13.794 1.00 86.25 420 GLY A N 1
ATOM 3138 C CA . GLY A 1 420 ? 0.723 -6.604 -14.669 1.00 86.25 420 GLY A CA 1
ATOM 3139 C C . GLY A 1 420 ? 1.869 -7.620 -14.733 1.00 86.25 420 GLY A C 1
ATOM 3140 O O . GLY A 1 420 ? 2.362 -8.069 -13.699 1.00 86.25 420 GLY A O 1
ATOM 3141 N N . SER A 1 421 ? 2.305 -7.964 -15.943 1.00 91.50 421 SER A N 1
ATOM 3142 C CA . SER A 1 421 ? 3.463 -8.828 -16.209 1.00 91.50 421 SER A CA 1
ATOM 3143 C C . SER A 1 421 ? 4.814 -8.111 -16.102 1.00 91.50 421 SER A C 1
ATOM 3145 O O . SER A 1 421 ? 5.852 -8.748 -16.266 1.00 91.50 421 SER A O 1
ATOM 3147 N N . ARG A 1 422 ? 4.838 -6.798 -15.845 1.00 94.12 422 ARG A N 1
ATOM 3148 C CA . ARG A 1 422 ? 6.078 -6.018 -15.788 1.00 94.12 422 ARG A CA 1
ATOM 3149 C C . ARG A 1 422 ? 6.635 -5.946 -14.377 1.00 94.12 422 ARG A C 1
ATOM 3151 O O . ARG A 1 422 ? 5.893 -5.695 -13.426 1.00 94.12 422 ARG A O 1
ATOM 3158 N N . VAL A 1 423 ? 7.949 -6.096 -14.264 1.00 93.19 423 VAL A N 1
ATOM 3159 C CA . VAL A 1 423 ? 8.730 -5.778 -13.066 1.00 93.19 423 VAL A CA 1
ATOM 3160 C C . VAL A 1 423 ? 9.630 -4.587 -13.368 1.00 93.19 423 VAL A C 1
ATOM 3162 O O . VAL A 1 423 ? 10.330 -4.567 -14.379 1.00 93.19 423 VAL A O 1
ATOM 3165 N N . PHE A 1 424 ? 9.583 -3.589 -12.496 1.00 92.88 424 PHE A N 1
ATOM 3166 C CA . PHE A 1 424 ? 10.396 -2.387 -12.552 1.00 92.88 424 PHE A CA 1
ATOM 3167 C C . PHE A 1 424 ? 11.441 -2.453 -11.457 1.00 92.88 424 PHE A C 1
ATOM 3169 O O . PHE A 1 424 ? 11.070 -2.578 -10.293 1.00 92.88 424 PHE A O 1
ATOM 3176 N N . SER A 1 425 ? 12.710 -2.293 -11.814 1.00 89.50 425 SER A N 1
ATOM 3177 C CA . SER A 1 425 ? 13.827 -2.306 -10.871 1.00 89.50 425 SER A CA 1
ATOM 3178 C C . SER A 1 425 ? 14.462 -0.916 -10.785 1.00 89.50 425 SER A C 1
ATOM 3180 O O . SER A 1 425 ? 14.695 -0.276 -11.822 1.00 89.50 425 SER A O 1
ATOM 3182 N N . PRO A 1 426 ? 14.762 -0.415 -9.575 1.00 84.12 426 PRO A N 1
ATOM 3183 C CA . PRO A 1 426 ? 15.542 0.805 -9.431 1.00 84.12 426 PRO A CA 1
ATOM 3184 C C . PRO A 1 426 ? 16.933 0.571 -10.027 1.00 84.12 426 PRO A C 1
ATOM 3186 O O . PRO A 1 426 ? 17.589 -0.426 -9.731 1.00 84.12 426 PRO A O 1
ATOM 3189 N N . ASN A 1 427 ? 17.399 1.473 -10.888 1.00 75.69 427 ASN A N 1
ATOM 3190 C CA . ASN A 1 427 ? 18.735 1.363 -11.456 1.00 75.69 427 ASN A CA 1
ATOM 3191 C C . ASN A 1 427 ? 19.651 2.395 -10.791 1.00 75.69 427 ASN A C 1
ATOM 3193 O O . ASN A 1 427 ? 19.399 3.601 -10.868 1.00 75.69 427 ASN A O 1
ATOM 3197 N N . TYR A 1 428 ? 20.739 1.911 -10.180 1.00 65.56 428 TYR A N 1
ATOM 3198 C CA . TYR A 1 428 ? 21.711 2.703 -9.413 1.00 65.56 428 TYR A CA 1
ATOM 3199 C C . TYR A 1 428 ? 22.281 3.912 -10.180 1.00 65.56 428 TYR A C 1
ATOM 3201 O O . TYR A 1 428 ? 22.792 4.852 -9.576 1.00 65.56 428 TYR A O 1
ATOM 3209 N N . TYR A 1 429 ? 22.205 3.918 -11.514 1.00 70.94 429 TYR A N 1
ATOM 3210 C CA . TYR A 1 429 ? 22.695 5.022 -12.335 1.00 70.94 429 TYR A CA 1
ATOM 3211 C C . TYR A 1 429 ? 21.788 6.247 -12.324 1.00 70.94 429 TYR A C 1
ATOM 3213 O O . TYR A 1 429 ? 22.052 7.202 -11.615 1.00 70.94 429 TYR A O 1
ATOM 3221 N N . THR A 1 430 ? 20.780 6.303 -13.182 1.00 80.62 430 THR A N 1
ATOM 3222 C CA . THR A 1 430 ? 19.862 7.447 -13.293 1.00 80.62 430 THR A CA 1
ATOM 3223 C C . THR A 1 430 ? 18.523 7.016 -13.865 1.00 80.62 430 THR A C 1
ATOM 3225 O O . THR A 1 430 ? 17.753 7.872 -14.273 1.00 80.62 430 THR A O 1
ATOM 3228 N N . MET A 1 431 ? 18.259 5.720 -13.975 1.00 89.06 431 MET A N 1
ATOM 3229 C CA . MET A 1 431 ? 17.137 5.188 -14.743 1.00 89.06 431 MET A CA 1
ATOM 3230 C C . MET A 1 431 ? 16.310 4.251 -13.863 1.00 89.06 431 MET A C 1
ATOM 3232 O O . MET A 1 431 ? 16.680 3.940 -12.734 1.00 89.06 431 MET A O 1
ATOM 3236 N N . ILE A 1 432 ? 15.195 3.789 -14.397 1.00 91.56 432 ILE A N 1
ATOM 3237 C CA . ILE A 1 432 ? 14.418 2.671 -13.879 1.00 91.56 432 ILE A CA 1
ATOM 3238 C C . ILE A 1 432 ? 14.449 1.614 -14.973 1.00 91.56 432 ILE A C 1
ATOM 3240 O O . ILE A 1 432 ? 14.151 1.927 -16.126 1.00 91.56 432 ILE A O 1
ATOM 3244 N N . GLY A 1 433 ? 14.863 0.398 -14.638 1.00 92.62 433 GLY A N 1
ATOM 3245 C CA . GLY A 1 433 ? 14.798 -0.728 -15.560 1.00 92.62 433 GLY A CA 1
ATOM 3246 C C . GLY A 1 433 ? 13.442 -1.411 -15.504 1.00 92.62 433 GLY A C 1
ATOM 3247 O O . GLY A 1 433 ? 12.744 -1.327 -14.499 1.00 92.62 433 GLY A O 1
ATOM 3248 N N . CYS A 1 434 ? 13.059 -2.070 -16.590 1.00 95.19 434 CYS A N 1
ATOM 3249 C CA . CYS A 1 434 ? 11.797 -2.774 -16.705 1.00 95.19 434 CYS A CA 1
ATOM 3250 C C . CYS A 1 434 ? 11.944 -4.036 -17.554 1.00 95.19 434 CYS A C 1
ATOM 3252 O O . CYS A 1 434 ? 12.435 -3.991 -18.688 1.00 95.19 434 CYS A O 1
ATOM 3254 N N . TRP A 1 435 ? 11.458 -5.148 -17.017 1.00 95.38 435 TRP A N 1
ATOM 3255 C CA . TRP A 1 435 ? 11.320 -6.421 -17.713 1.00 95.38 435 TRP A CA 1
ATOM 3256 C C . TRP A 1 435 ? 9.844 -6.807 -17.815 1.00 95.38 435 TRP A C 1
ATOM 3258 O O . TRP A 1 435 ? 9.113 -6.672 -16.835 1.00 95.38 435 TRP A O 1
ATOM 3268 N N . ASP A 1 436 ? 9.408 -7.295 -18.978 1.00 95.94 436 ASP A N 1
ATOM 3269 C CA . ASP A 1 436 ? 8.036 -7.749 -19.207 1.00 95.94 436 ASP A CA 1
ATOM 3270 C C . ASP A 1 436 ? 7.994 -9.269 -19.402 1.00 95.94 436 ASP A C 1
ATOM 3272 O O . ASP A 1 436 ? 8.532 -9.820 -20.367 1.00 95.94 436 ASP A O 1
ATOM 3276 N N . TRP A 1 437 ? 7.321 -9.956 -18.482 1.00 94.81 437 TRP A N 1
ATOM 3277 C CA . TRP A 1 437 ? 7.150 -11.403 -18.525 1.00 94.81 437 TRP A CA 1
ATOM 3278 C C . TRP A 1 437 ? 6.203 -11.879 -19.630 1.00 94.81 437 TRP A C 1
ATOM 3280 O O . TRP A 1 437 ? 6.349 -13.007 -20.102 1.00 94.81 437 TRP A O 1
ATOM 3290 N N . ALA A 1 438 ? 5.282 -11.032 -20.098 1.00 94.44 438 ALA A N 1
ATOM 3291 C CA . ALA A 1 438 ? 4.365 -11.389 -21.176 1.00 94.44 438 ALA A CA 1
ATOM 3292 C C . ALA A 1 438 ? 5.080 -11.476 -22.526 1.00 94.44 438 ALA A C 1
ATOM 3294 O O . ALA A 1 438 ? 4.825 -12.395 -23.303 1.00 94.44 438 ALA A O 1
ATOM 3295 N N . THR A 1 439 ? 6.005 -10.552 -22.797 1.00 95.19 439 THR A N 1
ATOM 3296 C CA . THR A 1 439 ? 6.811 -10.560 -24.029 1.00 95.19 439 THR A CA 1
ATOM 3297 C C . THR A 1 439 ? 8.136 -11.297 -23.867 1.00 95.19 439 THR A C 1
ATOM 3299 O O . THR A 1 439 ? 8.797 -11.580 -24.866 1.00 95.19 439 THR A O 1
ATOM 3302 N N . ARG A 1 440 ? 8.524 -11.611 -22.624 1.00 93.56 440 ARG A N 1
ATOM 3303 C CA . ARG A 1 440 ? 9.825 -12.184 -22.253 1.00 93.56 440 ARG A CA 1
ATOM 3304 C C . ARG A 1 440 ? 10.989 -11.344 -22.783 1.00 93.56 440 ARG A C 1
ATOM 3306 O O . ARG A 1 440 ? 11.954 -11.868 -23.339 1.00 93.56 440 ARG A O 1
ATOM 3313 N N . SER A 1 441 ? 10.876 -10.028 -22.631 1.00 95.31 441 SER A N 1
ATOM 3314 C CA . SER A 1 441 ? 11.874 -9.068 -23.094 1.00 95.31 441 SER A CA 1
ATOM 3315 C C . SER A 1 441 ? 11.946 -7.853 -22.175 1.00 95.31 441 SER A C 1
ATOM 3317 O O . SER A 1 441 ? 11.058 -7.605 -21.360 1.00 95.31 441 SER A O 1
ATOM 3319 N N . ALA A 1 442 ? 12.980 -7.034 -22.367 1.00 95.31 442 ALA A N 1
ATOM 3320 C CA . ALA A 1 442 ? 13.017 -5.689 -21.811 1.00 95.31 442 ALA A CA 1
ATOM 3321 C C . ALA A 1 442 ? 11.752 -4.917 -22.242 1.00 95.31 442 ALA A C 1
ATOM 3323 O O . ALA A 1 442 ? 11.277 -5.098 -23.372 1.00 95.31 442 ALA A O 1
ATOM 3324 N N . CYS A 1 443 ? 11.198 -4.087 -21.356 1.00 95.94 443 CYS A N 1
ATOM 3325 C CA . CYS A 1 443 ? 9.961 -3.368 -21.653 1.00 95.94 443 CYS A CA 1
ATOM 3326 C C . CYS A 1 443 ? 10.125 -2.432 -22.854 1.00 95.94 443 CYS A C 1
ATOM 3328 O O . CYS A 1 443 ? 11.191 -1.863 -23.105 1.00 95.94 443 CYS A O 1
ATOM 3330 N N . SER A 1 444 ? 9.034 -2.256 -23.588 1.00 93.12 444 SER A N 1
ATOM 3331 C CA . SER A 1 444 ? 8.954 -1.345 -24.724 1.00 93.12 444 SER A CA 1
ATOM 3332 C C . SER A 1 444 ? 7.845 -0.322 -24.498 1.00 93.12 444 SER A C 1
ATOM 3334 O O . SER A 1 444 ? 6.978 -0.501 -23.648 1.00 93.12 444 SER A O 1
ATOM 3336 N N . GLY A 1 445 ? 7.897 0.776 -25.242 1.00 87.88 445 GLY A N 1
ATOM 3337 C CA . GLY A 1 445 ? 6.947 1.876 -25.147 1.00 87.88 445 GLY A CA 1
ATOM 3338 C C . GLY A 1 445 ? 7.585 3.167 -25.640 1.00 87.88 445 GLY A C 1
ATOM 3339 O O . GLY A 1 445 ? 8.785 3.210 -25.907 1.00 87.88 445 GLY A O 1
ATOM 3340 N N . GLN A 1 446 ? 6.782 4.219 -25.773 1.00 93.12 446 GLN A N 1
ATOM 3341 C CA . GLN A 1 446 ? 7.212 5.483 -26.379 1.00 93.12 446 GLN A CA 1
ATOM 3342 C C . GLN A 1 446 ? 8.459 6.088 -25.713 1.00 93.12 446 GLN A C 1
ATOM 3344 O O . GLN A 1 446 ? 9.287 6.679 -26.404 1.00 93.12 446 GLN A O 1
ATOM 3349 N N . TYR A 1 447 ? 8.589 5.947 -24.392 1.00 94.81 447 TYR A N 1
ATOM 3350 C CA . TYR A 1 447 ? 9.677 6.540 -23.610 1.00 94.81 447 TYR A CA 1
ATOM 3351 C C . TYR A 1 447 ? 10.668 5.510 -23.060 1.00 94.81 447 TYR A C 1
ATOM 3353 O O . TYR A 1 447 ? 11.598 5.877 -22.342 1.00 94.81 447 TYR A O 1
ATOM 3361 N N . PHE A 1 448 ? 10.501 4.232 -23.406 1.00 94.38 448 PHE A N 1
ATOM 3362 C CA . PHE A 1 448 ? 11.470 3.202 -23.054 1.00 94.38 448 PHE A CA 1
ATOM 3363 C C . PHE A 1 448 ? 12.638 3.219 -24.038 1.00 94.38 448 PHE A C 1
ATOM 3365 O O . PHE A 1 448 ? 12.455 3.179 -25.253 1.00 94.38 448 PHE A O 1
ATOM 3372 N N . SER A 1 449 ? 13.854 3.205 -23.502 1.00 92.38 449 SER A N 1
ATOM 3373 C CA . SER A 1 449 ? 15.082 2.994 -24.267 1.00 92.38 449 SER A CA 1
ATOM 3374 C C . SER A 1 449 ? 15.786 1.762 -23.716 1.00 92.38 449 SER A C 1
ATOM 3376 O O . SER A 1 449 ? 16.235 1.765 -22.56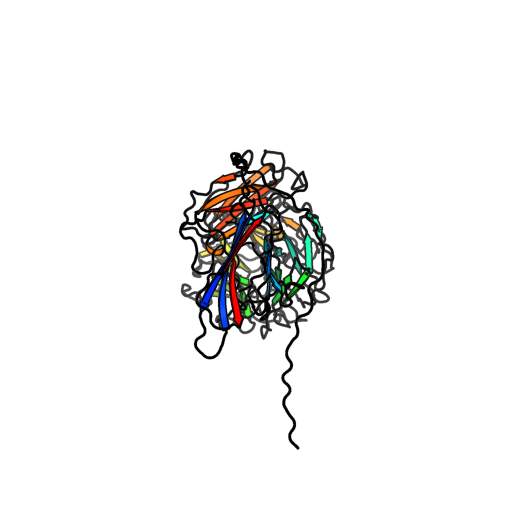9 1.00 92.38 449 SER A O 1
ATOM 3378 N N . ASN A 1 450 ? 15.823 0.681 -24.503 1.00 90.31 450 ASN A N 1
ATOM 3379 C CA . ASN A 1 450 ? 16.376 -0.620 -24.104 1.00 90.31 450 ASN A CA 1
ATOM 3380 C C . ASN A 1 450 ? 15.839 -1.122 -22.747 1.00 90.31 450 ASN A C 1
ATOM 3382 O O . ASN A 1 450 ? 16.605 -1.559 -21.893 1.00 90.31 450 ASN A O 1
ATOM 3386 N N . GLY A 1 451 ? 14.523 -1.010 -22.526 1.00 92.50 451 GLY A N 1
ATOM 3387 C CA . GLY A 1 451 ? 13.886 -1.417 -21.271 1.00 92.50 451 GLY A CA 1
ATOM 3388 C C . GLY A 1 451 ? 14.112 -0.488 -20.089 1.00 92.50 451 GLY A C 1
ATOM 3389 O O . GLY A 1 451 ? 13.799 -0.871 -18.968 1.00 92.50 451 GLY A O 1
ATOM 3390 N N . THR A 1 452 ? 14.633 0.720 -20.304 1.00 93.19 452 THR A N 1
ATOM 3391 C CA . THR A 1 452 ? 14.844 1.699 -19.231 1.00 93.19 452 THR A CA 1
ATOM 3392 C C . THR A 1 452 ? 14.067 2.995 -19.462 1.00 93.19 452 THR A C 1
ATOM 3394 O O . THR A 1 452 ? 13.878 3.404 -20.608 1.00 93.19 452 THR A O 1
ATOM 3397 N N . ILE A 1 453 ? 13.635 3.646 -18.377 1.00 93.25 453 ILE A N 1
ATOM 3398 C CA . ILE A 1 453 ? 12.972 4.966 -18.361 1.00 93.25 453 ILE A CA 1
ATOM 3399 C C . ILE A 1 453 ? 13.722 5.924 -17.429 1.00 93.25 453 ILE A C 1
ATOM 3401 O O . ILE A 1 453 ? 14.364 5.492 -16.471 1.00 93.25 453 ILE A O 1
ATOM 3405 N N . GLY A 1 454 ? 13.692 7.226 -17.715 1.00 89.12 454 GLY A N 1
ATOM 3406 C CA . GLY A 1 454 ? 14.431 8.228 -16.945 1.00 89.12 454 GLY A CA 1
ATOM 3407 C C . GLY A 1 454 ? 14.763 9.496 -17.742 1.00 89.12 454 GLY A C 1
ATOM 3408 O O . GLY A 1 454 ? 14.313 9.638 -18.880 1.00 89.12 454 GLY A O 1
ATOM 3409 N N . PRO A 1 455 ? 15.552 10.425 -17.165 1.00 88.69 455 PRO A N 1
ATOM 3410 C CA . PRO A 1 455 ? 16.305 10.278 -15.917 1.00 88.69 455 PRO A CA 1
ATOM 3411 C C . PRO A 1 455 ? 15.430 10.362 -14.652 1.00 88.69 455 PRO A C 1
ATOM 3413 O O . PRO A 1 455 ? 14.672 11.306 -14.474 1.00 88.69 455 PRO A O 1
ATOM 3416 N N . ALA A 1 456 ? 15.596 9.402 -13.743 1.00 82.62 456 ALA A N 1
ATOM 3417 C CA . ALA A 1 456 ? 14.932 9.288 -12.441 1.00 82.62 456 ALA A CA 1
ATOM 3418 C C . ALA A 1 456 ? 15.813 9.718 -11.252 1.00 82.62 456 ALA A C 1
ATOM 3420 O O . ALA A 1 456 ? 15.402 9.612 -10.100 1.00 82.62 456 ALA A O 1
ATOM 3421 N N . GLY A 1 457 ? 17.028 10.208 -11.528 1.00 78.19 457 GLY A N 1
ATOM 3422 C CA . GLY A 1 457 ? 17.880 10.845 -10.525 1.00 78.19 457 GLY A CA 1
ATOM 3423 C C . GLY A 1 457 ? 18.343 9.927 -9.394 1.00 78.19 457 GLY A C 1
ATOM 3424 O O . GLY A 1 457 ? 18.275 10.333 -8.239 1.00 78.19 457 GLY A O 1
ATOM 3425 N N . ARG A 1 458 ? 18.827 8.729 -9.755 1.00 82.69 458 ARG A N 1
ATOM 3426 C CA . ARG A 1 458 ? 19.298 7.665 -8.844 1.00 82.69 458 ARG A CA 1
ATOM 3427 C C . ARG A 1 458 ? 18.214 7.177 -7.889 1.00 82.69 458 ARG A C 1
ATOM 3429 O O . ARG A 1 458 ? 18.346 7.349 -6.682 1.00 82.69 458 ARG A O 1
ATOM 3436 N N . PRO A 1 459 ? 17.121 6.602 -8.411 1.00 80.94 459 PRO A N 1
ATOM 3437 C CA . PRO A 1 459 ? 16.130 6.006 -7.537 1.00 80.94 459 PRO A CA 1
ATOM 3438 C C . PRO A 1 459 ? 16.741 4.768 -6.877 1.00 80.94 459 PRO A C 1
ATOM 3440 O O . PRO A 1 459 ? 17.216 3.878 -7.578 1.00 80.94 459 PRO A O 1
ATOM 3443 N N . TYR A 1 460 ? 16.733 4.700 -5.547 1.00 77.94 460 TYR A N 1
ATOM 3444 C CA . TYR A 1 460 ? 17.164 3.485 -4.840 1.00 77.94 460 TYR A CA 1
ATOM 3445 C C . TYR A 1 460 ? 16.039 2.473 -4.699 1.00 77.94 460 TYR A C 1
ATOM 3447 O O . TYR A 1 460 ? 16.293 1.279 -4.582 1.00 77.94 460 TYR A O 1
ATOM 3455 N N . ALA A 1 461 ? 14.803 2.959 -4.714 1.00 82.62 461 ALA A N 1
ATOM 3456 C CA . ALA A 1 461 ? 13.605 2.156 -4.646 1.00 82.62 461 ALA A CA 1
ATOM 3457 C C . ALA A 1 461 ? 12.405 2.955 -5.159 1.00 82.62 461 ALA A C 1
ATOM 3459 O O . ALA A 1 461 ? 12.464 4.171 -5.375 1.00 82.62 461 ALA A O 1
ATOM 3460 N N . MET A 1 462 ? 11.309 2.246 -5.393 1.00 87.00 462 MET A N 1
ATOM 3461 C CA . MET A 1 462 ? 10.093 2.800 -5.967 1.00 87.00 462 MET A CA 1
ATOM 3462 C C . MET A 1 462 ? 8.878 2.386 -5.147 1.00 87.00 462 MET A C 1
ATOM 3464 O O . MET A 1 462 ? 8.942 1.527 -4.274 1.00 87.00 462 MET A O 1
ATOM 3468 N N . SER A 1 463 ? 7.747 3.007 -5.451 1.00 89.19 463 SER A N 1
ATOM 3469 C CA . SER A 1 463 ? 6.433 2.561 -4.996 1.00 89.19 463 SER A CA 1
ATOM 3470 C C . SER A 1 463 ? 5.412 2.722 -6.115 1.00 89.19 463 SER A C 1
ATOM 3472 O O . SER A 1 463 ? 5.722 3.279 -7.168 1.00 89.19 463 SER A O 1
ATOM 3474 N N . THR A 1 464 ? 4.190 2.245 -5.907 1.00 88.25 464 THR A N 1
ATOM 3475 C CA . THR A 1 464 ? 3.094 2.449 -6.854 1.00 88.25 464 THR A CA 1
ATOM 3476 C C . THR A 1 464 ? 1.761 2.570 -6.137 1.00 88.25 464 THR A C 1
ATOM 3478 O O . THR A 1 464 ? 1.536 1.914 -5.121 1.00 88.25 464 THR A O 1
ATOM 3481 N N . ASP A 1 465 ? 0.856 3.373 -6.695 1.00 83.81 465 ASP A N 1
ATOM 3482 C CA . ASP A 1 465 ? -0.569 3.357 -6.339 1.00 83.81 465 ASP A CA 1
ATOM 3483 C C . ASP A 1 465 ? -1.378 2.329 -7.159 1.00 83.81 465 ASP A C 1
ATOM 3485 O O . ASP A 1 465 ? -2.603 2.260 -7.057 1.00 83.81 465 ASP A O 1
ATOM 3489 N N . GLY A 1 466 ? -0.701 1.529 -7.987 1.00 81.44 466 GLY A N 1
ATOM 3490 C CA . GLY A 1 466 ? -1.286 0.606 -8.956 1.00 81.44 466 GLY A CA 1
ATOM 3491 C C . GLY A 1 466 ? -1.454 1.199 -10.357 1.00 81.44 466 GLY A C 1
ATOM 3492 O O . GLY A 1 466 ? -1.547 0.431 -11.311 1.00 81.44 466 GLY A O 1
ATOM 3493 N N . SER A 1 467 ? -1.441 2.526 -10.506 1.00 85.56 467 SER A N 1
ATOM 3494 C CA . SER A 1 467 ? -1.568 3.213 -11.800 1.00 85.56 467 SER A CA 1
ATOM 3495 C C . SER A 1 467 ? -0.287 3.907 -12.249 1.00 85.56 467 SER A C 1
ATOM 3497 O O . SER A 1 467 ? 0.061 3.849 -13.426 1.00 85.56 467 SER A O 1
ATOM 3499 N N . CYS A 1 468 ? 0.429 4.516 -11.310 1.00 91.19 468 CYS A N 1
ATOM 3500 C CA . CYS A 1 468 ? 1.678 5.222 -11.516 1.00 91.19 468 CYS A CA 1
ATOM 3501 C C . CYS A 1 468 ? 2.766 4.622 -10.635 1.00 91.19 468 CYS A C 1
ATOM 3503 O O . CYS A 1 468 ? 2.506 4.149 -9.524 1.00 91.19 468 CYS A O 1
ATOM 3505 N N . LEU A 1 469 ? 4.000 4.662 -11.122 1.00 92.62 469 LEU A N 1
ATOM 3506 C CA . LEU A 1 469 ? 5.188 4.385 -10.325 1.00 92.62 469 LEU A CA 1
ATOM 3507 C C . LEU A 1 469 ? 5.702 5.699 -9.746 1.00 92.62 469 LEU A C 1
ATOM 3509 O O . LEU A 1 469 ? 5.689 6.715 -10.437 1.00 92.62 469 LEU A O 1
ATOM 3513 N N . PHE A 1 470 ? 6.20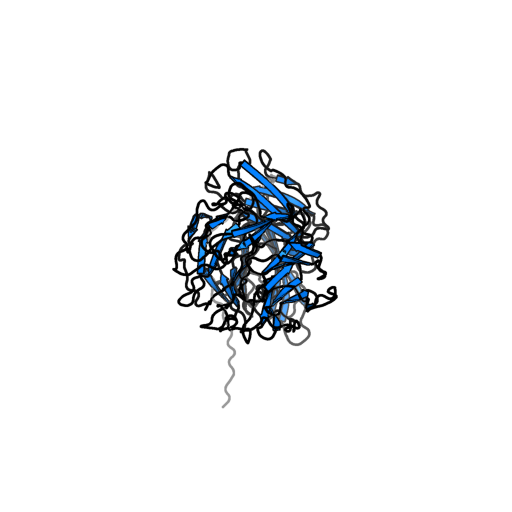2 5.678 -8.518 1.00 91.88 470 PHE A N 1
ATOM 3514 C CA . PHE A 1 470 ? 6.814 6.830 -7.867 1.00 91.88 470 PHE A CA 1
ATOM 3515 C C . PHE A 1 470 ? 8.248 6.507 -7.495 1.00 91.88 470 PHE A C 1
ATOM 3517 O O . PHE A 1 470 ? 8.512 5.483 -6.863 1.00 91.88 470 PHE A O 1
ATOM 3524 N N . SER A 1 471 ? 9.162 7.403 -7.850 1.00 90.38 471 SER A N 1
ATOM 3525 C CA . SER A 1 471 ? 10.583 7.256 -7.559 1.00 90.38 471 SER A CA 1
ATOM 3526 C C . SER A 1 471 ? 11.142 8.525 -6.929 1.00 90.38 471 SER A C 1
ATOM 3528 O O . SER A 1 471 ? 10.785 9.639 -7.318 1.00 90.38 471 SER A O 1
ATOM 3530 N N . TYR A 1 472 ? 12.051 8.353 -5.980 1.00 87.31 472 TYR A N 1
ATOM 3531 C CA . TYR A 1 472 ? 12.759 9.430 -5.297 1.00 87.31 472 TYR A CA 1
ATOM 3532 C C . TYR A 1 472 ? 14.218 8.988 -5.115 1.00 87.31 472 TYR A C 1
ATOM 3534 O O . TYR A 1 472 ? 14.465 7.800 -4.934 1.00 87.31 472 TYR A O 1
ATOM 3542 N N . GLY A 1 473 ? 15.175 9.906 -5.246 1.00 81.31 473 GLY A N 1
ATOM 3543 C CA . GLY A 1 473 ? 16.605 9.573 -5.324 1.00 81.31 473 GLY A CA 1
ATOM 3544 C C . GLY A 1 473 ? 17.524 10.733 -4.932 1.00 81.31 473 GLY A C 1
ATOM 3545 O O . GLY A 1 473 ? 17.043 11.738 -4.398 1.00 81.31 473 GLY A O 1
ATOM 3546 N N . ASP A 1 474 ? 18.826 10.626 -5.232 1.00 80.31 474 ASP A N 1
ATOM 3547 C CA . ASP A 1 474 ? 19.880 11.625 -4.922 1.00 80.31 474 ASP A CA 1
ATOM 3548 C C . ASP A 1 474 ? 19.510 13.056 -5.327 1.00 80.31 474 ASP A C 1
ATOM 3550 O O . ASP A 1 474 ? 19.877 14.037 -4.686 1.00 80.31 474 ASP A O 1
ATOM 3554 N N . VAL A 1 475 ? 18.763 13.210 -6.421 1.00 81.31 475 VAL A N 1
ATOM 3555 C CA . VAL A 1 475 ? 18.416 14.541 -6.940 1.00 81.31 475 VAL A CA 1
ATOM 3556 C C . VAL A 1 475 ? 17.363 15.272 -6.097 1.00 81.31 475 VAL A C 1
ATOM 3558 O O . VAL A 1 475 ? 16.977 16.386 -6.451 1.00 81.31 475 VAL A O 1
ATOM 3561 N N . GLY A 1 476 ? 16.832 14.653 -5.035 1.00 85.50 476 GLY A N 1
ATOM 3562 C CA . GLY A 1 476 ? 15.854 15.271 -4.132 1.00 85.50 476 GLY A CA 1
ATOM 3563 C C . GLY A 1 476 ? 14.511 15.607 -4.793 1.00 85.50 476 GLY A C 1
ATOM 3564 O O . GLY A 1 476 ? 13.747 16.438 -4.288 1.00 85.50 476 GLY A O 1
ATOM 3565 N N . THR A 1 477 ? 14.211 14.964 -5.926 1.00 89.12 477 THR A N 1
ATOM 3566 C CA . THR A 1 477 ? 12.994 15.179 -6.722 1.00 89.12 477 THR A CA 1
ATOM 3567 C C . THR A 1 477 ? 12.141 13.923 -6.735 1.00 89.12 477 THR A C 1
ATOM 3569 O O . THR A 1 477 ? 12.630 12.855 -7.098 1.00 89.12 477 THR A O 1
ATOM 3572 N N . LEU A 1 478 ? 10.868 14.050 -6.362 1.00 91.75 478 LEU A N 1
ATOM 3573 C CA . LEU A 1 478 ? 9.882 12.988 -6.533 1.00 91.75 478 LEU A CA 1
ATOM 3574 C C . LEU A 1 478 ? 9.382 13.016 -7.977 1.00 91.75 478 LEU A C 1
ATOM 3576 O O . LEU A 1 478 ? 8.918 14.062 -8.439 1.00 91.75 478 LEU A O 1
ATOM 3580 N N . TYR A 1 479 ? 9.465 11.880 -8.662 1.00 92.75 479 TYR A N 1
ATOM 3581 C CA . TYR A 1 479 ? 8.940 11.682 -10.011 1.00 92.75 479 TYR A CA 1
ATOM 3582 C C . TYR A 1 479 ? 7.802 10.665 -10.002 1.00 92.75 479 TYR A C 1
ATOM 3584 O O . TYR A 1 479 ? 7.815 9.727 -9.202 1.00 92.75 479 TYR A O 1
ATOM 3592 N N . SER A 1 480 ? 6.861 10.830 -10.934 1.00 93.69 480 SER A N 1
ATOM 3593 C CA . SER A 1 480 ? 5.889 9.800 -11.302 1.00 93.69 480 SER A CA 1
ATOM 3594 C C . SER A 1 480 ? 6.161 9.275 -12.713 1.00 93.69 480 SER A C 1
ATOM 3596 O O . SER A 1 480 ? 6.561 10.044 -13.593 1.00 93.69 480 SER A O 1
ATOM 3598 N N . TRP A 1 481 ? 5.914 7.985 -12.939 1.00 93.69 481 TRP A N 1
ATOM 3599 C CA . TRP A 1 481 ? 6.136 7.305 -14.218 1.00 93.69 481 TRP A CA 1
ATOM 3600 C C . TRP A 1 481 ? 4.927 6.467 -14.610 1.00 93.69 481 TRP A C 1
ATOM 3602 O O . TRP A 1 481 ? 4.381 5.733 -13.784 1.00 93.69 481 TRP A O 1
ATOM 3612 N N . ASP A 1 482 ? 4.500 6.594 -15.861 1.00 92.75 482 ASP A N 1
ATOM 3613 C CA . ASP A 1 482 ? 3.494 5.723 -16.452 1.00 92.75 482 ASP A CA 1
ATOM 3614 C C . ASP A 1 482 ? 4.144 4.356 -16.742 1.00 92.75 482 ASP A C 1
ATOM 3616 O O . ASP A 1 482 ? 5.084 4.296 -17.541 1.00 92.75 482 ASP A O 1
ATOM 3620 N N . PRO A 1 483 ? 3.685 3.261 -16.109 1.00 92.44 483 PRO A N 1
ATOM 3621 C CA . PRO A 1 483 ? 4.300 1.946 -16.276 1.00 92.44 483 PRO A CA 1
ATOM 3622 C C . PRO A 1 483 ? 4.111 1.377 -17.691 1.00 92.44 483 PRO A C 1
ATOM 3624 O O . PRO A 1 483 ? 4.898 0.536 -18.125 1.00 92.44 483 PRO A O 1
ATOM 3627 N N . GLU A 1 484 ? 3.104 1.832 -18.438 1.00 90.25 484 GLU A N 1
ATOM 3628 C CA . GLU A 1 484 ? 2.833 1.342 -19.787 1.00 90.25 484 GLU A CA 1
ATOM 3629 C C . GLU A 1 484 ? 3.688 2.042 -20.837 1.00 90.25 484 GLU A C 1
ATOM 3631 O O . GLU A 1 484 ? 4.286 1.390 -21.692 1.00 90.25 484 GLU A O 1
ATOM 3636 N N . THR A 1 485 ? 3.761 3.371 -20.772 1.00 92.12 485 THR A N 1
ATOM 3637 C CA . THR A 1 485 ? 4.419 4.184 -21.808 1.00 92.12 485 THR A CA 1
ATOM 3638 C C . THR A 1 485 ? 5.838 4.609 -21.445 1.00 92.12 485 THR A C 1
ATOM 3640 O O . THR A 1 485 ? 6.618 4.946 -22.340 1.00 92.12 485 THR A O 1
ATOM 3643 N N . GLY A 1 486 ? 6.168 4.611 -20.150 1.00 92.31 486 GLY A N 1
ATOM 3644 C CA . GLY A 1 486 ? 7.399 5.166 -19.592 1.00 92.31 486 GLY A CA 1
ATOM 3645 C C . GLY A 1 486 ? 7.371 6.687 -19.413 1.00 92.31 486 GLY A C 1
ATOM 3646 O O . GLY A 1 486 ? 8.390 7.277 -19.055 1.00 92.31 486 GLY A O 1
ATOM 3647 N N . ALA A 1 487 ? 6.237 7.338 -19.692 1.00 92.50 487 ALA A N 1
ATOM 3648 C CA . ALA A 1 487 ? 6.111 8.789 -19.626 1.00 92.50 487 ALA A CA 1
ATOM 3649 C C . ALA A 1 487 ? 6.275 9.311 -18.192 1.00 92.50 487 ALA A C 1
ATOM 3651 O O . ALA A 1 487 ? 5.761 8.722 -17.241 1.00 92.50 487 ALA A O 1
ATOM 3652 N N . SER A 1 488 ? 6.934 10.461 -18.053 1.00 92.12 488 SER A N 1
ATOM 3653 C CA . SER A 1 488 ? 6.956 11.247 -16.820 1.00 92.12 488 SER A CA 1
ATOM 3654 C C . SER A 1 488 ? 6.587 12.699 -17.138 1.00 92.12 488 SER A C 1
ATOM 3656 O O . SER A 1 488 ? 7.186 13.281 -18.046 1.00 92.12 488 SER A O 1
ATOM 3658 N N . PRO A 1 489 ? 5.619 13.305 -16.432 1.00 91.44 489 PRO A N 1
ATOM 3659 C CA . PRO A 1 489 ? 4.826 12.710 -15.358 1.00 91.44 489 PRO A CA 1
ATOM 3660 C C . PRO A 1 489 ? 3.874 11.601 -15.831 1.00 91.44 489 PRO A C 1
ATOM 3662 O O . PRO A 1 489 ? 3.358 11.630 -16.949 1.00 91.44 489 PRO A O 1
ATOM 3665 N N . CYS A 1 490 ? 3.588 10.661 -14.933 1.00 90.75 490 CYS A N 1
ATOM 3666 C CA . CYS A 1 490 ? 2.448 9.765 -15.075 1.00 90.75 490 CYS A CA 1
ATOM 3667 C C . CYS A 1 490 ? 1.141 10.555 -14.978 1.00 90.75 490 CYS A C 1
ATOM 3669 O O . CYS A 1 490 ? 0.946 11.301 -14.019 1.00 90.75 490 CYS A O 1
ATOM 3671 N N . ARG A 1 491 ? 0.237 10.350 -15.939 1.00 87.06 491 ARG A N 1
ATOM 3672 C CA . ARG A 1 491 ? -1.092 10.983 -15.956 1.00 87.06 491 ARG A CA 1
ATOM 3673 C C . ARG A 1 491 ? -2.200 10.079 -15.425 1.00 87.06 491 ARG A C 1
ATOM 3675 O O . ARG A 1 491 ? -3.341 10.505 -15.397 1.00 87.06 491 ARG A O 1
ATOM 3682 N N . ARG A 1 492 ? -1.902 8.845 -15.025 1.00 87.81 492 ARG A N 1
ATOM 3683 C CA . ARG A 1 492 ? -2.926 7.893 -14.584 1.00 87.81 492 ARG A CA 1
ATOM 3684 C C . ARG A 1 492 ? -3.367 8.187 -13.154 1.00 87.81 492 ARG A C 1
ATOM 3686 O O . ARG A 1 492 ? -2.584 8.671 -12.343 1.00 87.81 492 ARG A O 1
ATOM 3693 N N . SER A 1 493 ? -4.623 7.884 -12.869 1.00 86.12 493 SER A N 1
ATOM 3694 C CA . SER A 1 493 ? -5.205 7.946 -11.531 1.00 86.12 493 SER A CA 1
ATOM 3695 C C . SER A 1 493 ? -5.631 6.553 -11.087 1.00 86.12 493 SER A C 1
ATOM 3697 O O . SER A 1 493 ? -6.065 5.734 -11.903 1.00 86.12 493 SER A O 1
ATOM 3699 N N . SER A 1 494 ? -5.513 6.297 -9.788 1.00 85.44 494 SER A N 1
ATOM 3700 C CA . SER A 1 494 ? -5.903 5.049 -9.140 1.00 85.44 494 SER A CA 1
ATOM 3701 C C . SER A 1 494 ? -6.771 5.327 -7.929 1.00 85.44 494 SER A C 1
ATOM 3703 O O . SER A 1 494 ? -6.621 6.313 -7.224 1.00 85.44 494 SER A O 1
ATOM 3705 N N . GLY A 1 495 ? -7.658 4.399 -7.633 1.00 81.00 495 GLY A N 1
ATOM 3706 C CA . GLY A 1 495 ? -8.475 4.377 -6.425 1.00 81.00 495 GLY A CA 1
ATOM 3707 C C . GLY A 1 495 ? -8.494 2.982 -5.844 1.00 81.00 495 GLY A C 1
ATOM 3708 O O . GLY A 1 495 ? -9.560 2.496 -5.482 1.00 81.00 495 GLY A O 1
ATOM 3709 N N . ARG A 1 496 ? -7.341 2.301 -5.856 1.00 86.50 496 ARG A N 1
ATOM 3710 C CA . ARG A 1 496 ? -7.240 0.905 -5.431 1.00 86.50 496 ARG A CA 1
ATOM 3711 C C . ARG A 1 496 ? -7.773 0.734 -4.007 1.00 86.50 496 ARG A C 1
ATOM 3713 O O . ARG A 1 496 ? -7.337 1.429 -3.080 1.00 86.50 496 ARG A O 1
ATOM 3720 N N . ILE A 1 497 ? -8.724 -0.182 -3.851 1.00 87.81 497 ILE A N 1
ATOM 3721 C CA . ILE A 1 497 ? -9.393 -0.504 -2.588 1.00 87.81 497 ILE A CA 1
ATOM 3722 C C . ILE A 1 497 ? -9.506 -2.020 -2.484 1.00 87.81 497 ILE A C 1
ATOM 3724 O O . ILE A 1 497 ? -9.989 -2.663 -3.409 1.00 87.81 497 ILE A O 1
ATOM 3728 N N . THR A 1 498 ? -9.163 -2.566 -1.323 1.00 90.81 498 THR A N 1
ATOM 3729 C CA . THR A 1 498 ? -9.474 -3.952 -0.958 1.00 90.81 498 THR A CA 1
ATOM 3730 C C . THR A 1 498 ? -10.560 -3.952 0.106 1.00 90.81 498 THR A C 1
ATOM 3732 O O . THR A 1 498 ? -10.458 -3.188 1.071 1.00 90.81 498 THR A O 1
ATOM 3735 N N . VAL A 1 499 ? -11.590 -4.777 -0.077 1.00 93.00 499 VAL A N 1
ATOM 3736 C CA . VAL A 1 499 ? -12.690 -4.991 0.871 1.00 93.00 499 VAL A CA 1
ATOM 3737 C C . VAL A 1 499 ? -12.738 -6.461 1.254 1.00 93.00 499 VAL A C 1
ATOM 3739 O O . VAL A 1 499 ? -12.825 -7.311 0.373 1.00 93.00 499 VAL A O 1
ATOM 3742 N N . ASN A 1 500 ? -12.751 -6.749 2.555 1.00 92.88 500 ASN A N 1
ATOM 3743 C CA . ASN A 1 500 ? -13.090 -8.064 3.094 1.00 92.88 500 ASN A CA 1
ATOM 3744 C C . ASN A 1 500 ? -14.450 -7.971 3.795 1.00 92.88 500 ASN A C 1
ATOM 3746 O O . ASN A 1 500 ? -14.613 -7.181 4.723 1.00 92.88 500 ASN A O 1
ATOM 3750 N N . MET A 1 501 ? -15.438 -8.758 3.356 1.00 94.56 501 MET A N 1
ATOM 3751 C CA . MET A 1 501 ? -16.786 -8.709 3.938 1.00 94.56 501 MET A CA 1
ATOM 3752 C C . MET A 1 501 ? -16.798 -9.059 5.429 1.00 94.56 501 MET A C 1
ATOM 3754 O O . MET A 1 501 ? -17.621 -8.530 6.174 1.00 94.56 501 MET A O 1
ATOM 3758 N N . ASP A 1 502 ? -15.915 -9.960 5.863 1.00 92.38 502 ASP A N 1
ATOM 3759 C CA . ASP A 1 502 ? -15.917 -10.479 7.231 1.00 92.38 502 ASP A CA 1
ATOM 3760 C C . ASP A 1 502 ? -15.406 -9.419 8.233 1.00 92.38 502 ASP A C 1
ATOM 3762 O O . ASP A 1 502 ? -15.835 -9.423 9.387 1.00 92.38 502 ASP A O 1
ATOM 3766 N N . ASP A 1 503 ? -14.610 -8.444 7.773 1.00 90.62 503 ASP A N 1
ATOM 3767 C CA . ASP A 1 503 ? -14.033 -7.363 8.590 1.00 90.62 503 ASP A CA 1
ATOM 3768 C C . ASP A 1 503 ? -15.059 -6.308 9.044 1.00 90.62 503 ASP A C 1
ATOM 3770 O O . ASP A 1 503 ? -14.713 -5.392 9.783 1.00 90.62 503 ASP A O 1
ATOM 3774 N N . TYR A 1 504 ? -16.323 -6.392 8.614 1.00 94.12 504 TYR A N 1
ATOM 3775 C CA . TYR A 1 504 ? -17.383 -5.446 9.002 1.00 94.12 504 TYR A CA 1
ATOM 3776 C C . TYR A 1 504 ? -18.203 -5.916 10.211 1.00 94.12 504 TYR A C 1
ATOM 3778 O O . TYR A 1 504 ? -19.088 -5.190 10.676 1.00 94.12 504 TYR A O 1
ATOM 3786 N N . PHE A 1 505 ? -17.927 -7.114 10.727 1.00 93.94 505 PHE A N 1
ATOM 3787 C CA . PHE A 1 505 ? -18.685 -7.741 11.808 1.00 93.94 505 PHE A CA 1
ATOM 3788 C C . PHE A 1 505 ? -17.802 -8.012 13.032 1.00 93.94 505 PHE A C 1
ATOM 3790 O O . PHE A 1 505 ? -16.577 -8.040 12.949 1.00 93.94 505 PHE A O 1
ATOM 3797 N N . CYS A 1 506 ? -18.428 -8.248 14.190 1.00 91.50 506 CYS A N 1
ATOM 3798 C CA . CYS A 1 506 ? -17.691 -8.740 15.353 1.00 91.50 506 CYS A CA 1
ATOM 3799 C C . CYS A 1 506 ? -17.072 -10.110 15.051 1.00 91.50 506 CYS A C 1
ATOM 3801 O O . CYS A 1 506 ? -17.574 -10.866 14.212 1.00 91.50 506 CYS A O 1
ATOM 3803 N N . LYS A 1 507 ? -16.023 -10.461 15.800 1.00 82.56 507 LYS A N 1
ATOM 3804 C CA . LYS A 1 507 ? -15.370 -11.769 15.702 1.00 82.56 507 LYS A CA 1
ATOM 3805 C C . LYS A 1 507 ? -16.397 -12.907 15.747 1.00 82.56 507 LYS A C 1
ATOM 3807 O O . LYS A 1 507 ? -17.294 -12.903 16.587 1.00 82.56 507 LYS A O 1
ATOM 3812 N N . ASP A 1 508 ? -16.257 -13.852 14.819 1.00 83.88 508 ASP A N 1
ATOM 3813 C CA . ASP A 1 508 ? -17.120 -15.031 14.656 1.00 83.88 508 ASP A CA 1
ATOM 3814 C C . ASP A 1 508 ? -18.602 -14.726 14.333 1.00 83.88 508 ASP A C 1
ATOM 3816 O O . ASP A 1 508 ? -19.439 -15.626 14.348 1.00 83.88 508 ASP A O 1
ATOM 3820 N N . GLN A 1 509 ? -18.937 -13.476 13.982 1.00 89.44 509 GLN A N 1
ATOM 3821 C CA . GLN A 1 509 ? -20.296 -13.039 13.619 1.00 89.44 509 GLN A CA 1
ATOM 3822 C C . GLN A 1 509 ? -20.430 -12.609 12.150 1.00 89.44 509 GLN A C 1
ATOM 3824 O O . GLN A 1 509 ? -21.376 -11.904 11.797 1.00 89.44 509 GLN A O 1
ATOM 3829 N N . ALA A 1 510 ? -19.498 -13.021 11.288 1.00 89.62 510 ALA A N 1
ATOM 3830 C CA . ALA A 1 510 ? -19.545 -12.705 9.864 1.00 89.62 510 ALA A CA 1
ATOM 3831 C C . ALA A 1 510 ? -20.850 -13.199 9.208 1.00 89.62 510 ALA A C 1
ATOM 3833 O O . ALA A 1 510 ? -21.237 -14.361 9.372 1.00 89.62 510 ALA A O 1
ATOM 3834 N N . ASP A 1 511 ? -21.515 -12.342 8.423 1.00 93.06 511 ASP A N 1
ATOM 3835 C CA . ASP A 1 511 ? -22.684 -12.755 7.639 1.00 93.06 511 ASP A CA 1
ATOM 3836 C C . ASP A 1 511 ? -22.235 -13.588 6.427 1.00 93.06 511 ASP A C 1
ATOM 3838 O O . ASP A 1 511 ? -21.722 -13.072 5.428 1.00 93.06 511 ASP A O 1
ATOM 3842 N N . ARG A 1 512 ? -22.450 -14.905 6.506 1.00 91.19 512 ARG A N 1
ATOM 3843 C CA . ARG A 1 512 ? -22.139 -15.858 5.427 1.00 91.19 512 ARG A CA 1
ATOM 3844 C C . ARG A 1 512 ? -23.008 -15.666 4.181 1.00 91.19 512 ARG A C 1
ATOM 3846 O O . ARG A 1 512 ? -22.633 -16.141 3.114 1.00 91.19 512 ARG A O 1
ATOM 3853 N N . ASN A 1 513 ? -24.122 -14.946 4.295 1.00 94.31 513 ASN A N 1
ATOM 3854 C CA . ASN A 1 513 ? -24.993 -14.592 3.175 1.00 94.31 513 ASN A CA 1
ATOM 3855 C C . ASN A 1 513 ? -24.680 -13.206 2.595 1.00 94.31 513 ASN A C 1
ATOM 3857 O O . ASN A 1 513 ? -25.366 -12.773 1.663 1.00 94.31 513 ASN A O 1
ATOM 3861 N N . ALA A 1 514 ? -23.668 -12.507 3.123 1.00 95.81 514 ALA A N 1
ATOM 3862 C CA . ALA A 1 514 ? -23.211 -11.261 2.530 1.00 95.81 514 ALA A CA 1
ATOM 3863 C C . ALA A 1 514 ? -22.756 -11.501 1.083 1.00 95.81 514 ALA A C 1
ATOM 3865 O O . ALA A 1 514 ? -22.123 -12.520 0.789 1.00 95.81 514 ALA A O 1
ATOM 3866 N N . ARG A 1 515 ? -23.109 -10.579 0.188 1.00 96.81 515 ARG A N 1
ATOM 3867 C CA . ARG A 1 515 ? -22.899 -10.682 -1.264 1.00 96.81 515 ARG A CA 1
ATOM 3868 C C . ARG A 1 515 ? -22.427 -9.351 -1.818 1.00 96.81 515 ARG A C 1
ATOM 3870 O O . ARG A 1 515 ? -22.859 -8.314 -1.326 1.00 96.81 515 ARG A O 1
ATOM 3877 N N . TRP A 1 516 ? -21.583 -9.381 -2.840 1.00 97.81 516 TRP A N 1
ATOM 3878 C CA . TRP A 1 516 ? -21.135 -8.172 -3.526 1.00 97.81 516 TRP A CA 1
ATOM 3879 C C . TRP A 1 516 ? -22.328 -7.383 -4.088 1.00 97.81 516 TRP A C 1
ATOM 3881 O O . TRP A 1 516 ? -23.372 -7.965 -4.384 1.00 97.81 516 TRP A O 1
ATOM 3891 N N . ASP A 1 517 ? -22.201 -6.059 -4.154 1.00 96.81 517 ASP A N 1
ATOM 3892 C CA . ASP A 1 517 ? -23.252 -5.162 -4.652 1.00 96.81 517 ASP A CA 1
ATOM 3893 C C . ASP A 1 517 ? -22.753 -4.446 -5.908 1.00 96.81 517 ASP A C 1
ATOM 3895 O O . ASP A 1 517 ? -22.987 -4.909 -7.024 1.00 96.81 517 ASP A O 1
ATOM 3899 N N . LYS A 1 518 ? -21.995 -3.360 -5.735 1.00 96.50 518 LYS A N 1
ATOM 3900 C CA . LYS A 1 518 ? -21.548 -2.528 -6.854 1.00 96.50 518 LYS A CA 1
ATOM 3901 C C . LYS A 1 518 ? -20.213 -1.843 -6.616 1.00 96.50 518 LYS A C 1
ATOM 3903 O O . LYS A 1 518 ? -19.787 -1.622 -5.475 1.00 96.50 518 LYS A O 1
ATOM 3908 N N . VAL A 1 519 ? -19.609 -1.435 -7.727 1.00 96.44 519 VAL A N 1
ATOM 3909 C CA . VAL A 1 519 ? -18.648 -0.333 -7.770 1.00 96.44 519 VAL A CA 1
ATOM 3910 C C . VAL A 1 519 ? -19.387 0.939 -8.165 1.00 96.44 519 VAL A C 1
ATOM 3912 O O . VAL A 1 519 ? -20.221 0.909 -9.070 1.00 96.44 519 VAL A O 1
ATOM 3915 N N . LYS A 1 520 ? -19.092 2.057 -7.496 1.00 95.31 520 LYS A N 1
ATOM 3916 C CA . LYS A 1 520 ? -19.699 3.351 -7.828 1.00 95.31 520 LYS A CA 1
ATOM 3917 C C . LYS A 1 520 ? -18.718 4.506 -7.730 1.00 95.31 520 LYS A C 1
ATOM 3919 O O . LYS A 1 520 ? -18.013 4.616 -6.723 1.00 95.31 520 LYS A O 1
ATOM 3924 N N . PHE A 1 521 ? -18.735 5.367 -8.742 1.00 93.50 521 PHE A N 1
ATOM 3925 C CA . PHE A 1 521 ? -18.015 6.634 -8.773 1.00 93.50 521 PHE A CA 1
ATOM 3926 C C . PHE A 1 521 ? -18.898 7.797 -8.304 1.00 93.50 521 PHE A C 1
ATOM 3928 O O . PHE A 1 521 ? -20.113 7.800 -8.502 1.00 93.50 521 PHE A O 1
ATOM 3935 N N . TYR A 1 522 ? -18.270 8.778 -7.666 1.00 92.06 522 TYR A N 1
ATOM 3936 C CA . TYR A 1 522 ? -18.884 10.008 -7.173 1.00 92.06 522 TYR A CA 1
ATOM 3937 C C . TYR A 1 522 ? -17.994 11.190 -7.536 1.00 92.06 522 TYR A C 1
ATOM 3939 O O . TYR A 1 522 ? -16.775 11.030 -7.615 1.00 92.06 522 TYR A O 1
ATOM 3947 N N . ASP A 1 523 ? -18.610 12.362 -7.697 1.00 89.19 523 ASP A N 1
ATOM 3948 C CA . ASP A 1 523 ? -17.921 13.622 -7.998 1.00 89.19 523 ASP A CA 1
ATOM 3949 C C . ASP A 1 523 ? -16.980 13.496 -9.204 1.00 89.19 523 ASP A C 1
ATOM 3951 O O . ASP A 1 523 ? -15.810 13.853 -9.142 1.00 89.19 523 ASP A O 1
ATOM 3955 N N . THR A 1 524 ? -17.494 12.901 -10.284 1.00 88.12 524 THR A N 1
ATOM 3956 C CA . THR A 1 524 ? -16.788 12.807 -11.562 1.00 88.12 524 THR A CA 1
ATOM 3957 C C . THR A 1 524 ? -17.744 12.840 -12.747 1.00 88.12 524 THR A C 1
ATOM 3959 O O . THR A 1 524 ? -18.838 12.268 -12.682 1.00 88.12 524 THR A O 1
ATOM 3962 N N . SER A 1 525 ? -17.324 13.490 -13.834 1.00 88.06 525 SER A N 1
ATOM 3963 C CA . SER A 1 525 ? -17.944 13.336 -15.150 1.00 88.06 525 SER A CA 1
ATOM 3964 C C . SER A 1 525 ? -17.315 12.153 -15.877 1.00 88.06 525 SER A C 1
ATOM 3966 O O . SER A 1 525 ? -16.133 12.161 -16.217 1.00 88.06 525 SER A O 1
ATOM 3968 N N . LEU A 1 526 ? -18.138 11.144 -16.160 1.00 90.06 526 LEU A N 1
ATOM 3969 C CA . LEU A 1 526 ? -17.763 10.019 -17.016 1.00 90.06 526 LEU A CA 1
ATOM 3970 C C . LEU A 1 526 ? -18.151 10.253 -18.477 1.00 90.06 526 LEU A C 1
ATOM 3972 O O . LEU A 1 526 ? -18.108 9.318 -19.261 1.00 90.06 526 LEU A O 1
ATOM 3976 N N . VAL A 1 527 ? -18.531 11.472 -18.866 1.00 90.00 527 VAL A N 1
ATOM 3977 C CA . VAL A 1 527 ? -18.717 11.810 -20.282 1.00 90.00 527 VAL A CA 1
ATOM 3978 C C . VAL A 1 527 ? -17.353 11.808 -20.968 1.00 90.00 527 VAL A C 1
ATOM 3980 O O . VAL A 1 527 ? -16.403 12.425 -20.477 1.00 90.00 527 VAL A O 1
ATOM 3983 N N . SER A 1 528 ? -17.240 11.109 -22.097 1.00 87.44 528 SER A N 1
ATOM 3984 C CA . SER A 1 528 ? -15.985 11.031 -22.848 1.00 87.44 528 SER A CA 1
ATOM 3985 C C . SER A 1 528 ? -15.460 12.421 -23.217 1.00 87.44 528 SER A C 1
ATOM 3987 O O . SER A 1 528 ? -16.156 13.211 -23.857 1.00 87.44 528 SER A O 1
ATOM 3989 N N . GLY A 1 529 ? -14.220 12.723 -22.819 1.00 83.88 529 GLY A N 1
ATOM 3990 C CA . GLY A 1 529 ? -13.582 14.002 -23.131 1.00 83.88 529 GLY A CA 1
ATOM 3991 C C . GLY A 1 529 ? -13.849 15.137 -22.134 1.00 83.88 529 GLY A C 1
ATOM 3992 O O . GLY A 1 529 ? -13.220 16.186 -22.274 1.00 83.88 529 GLY A O 1
ATOM 3993 N N . ASP A 1 530 ? -14.688 14.936 -21.109 1.00 87.38 530 ASP A N 1
ATOM 3994 C CA . ASP A 1 530 ? -14.868 15.918 -20.030 1.00 87.38 530 ASP A CA 1
ATOM 3995 C C . ASP A 1 530 ? -13.681 15.879 -19.052 1.00 87.38 530 ASP A C 1
ATOM 3997 O O . ASP A 1 530 ? -12.780 16.718 -19.114 1.00 87.38 530 ASP A O 1
ATOM 4001 N N . GLU A 1 531 ? -13.653 14.891 -18.154 1.00 85.62 531 GLU A N 1
ATOM 4002 C CA . GLU A 1 531 ? -12.580 14.729 -17.161 1.00 85.62 531 GLU A CA 1
ATOM 4003 C C . GLU A 1 531 ? -11.615 13.607 -17.530 1.00 85.62 531 GLU A C 1
ATOM 4005 O O . GLU A 1 531 ? -10.404 13.741 -17.351 1.00 85.62 531 GLU A O 1
ATOM 4010 N N . PHE A 1 532 ? -12.143 12.522 -18.097 1.00 88.12 532 PHE A N 1
ATOM 4011 C CA . PHE A 1 532 ? -11.389 11.328 -18.452 1.00 88.12 532 PHE A CA 1
ATOM 4012 C C . PHE A 1 532 ? -11.494 10.997 -19.945 1.00 88.12 532 PHE A C 1
ATOM 4014 O O . PHE A 1 532 ? -12.552 11.116 -20.558 1.00 88.12 532 PHE A O 1
ATOM 4021 N N . ASP A 1 533 ? -10.367 10.591 -20.528 1.00 87.62 533 ASP A N 1
ATOM 4022 C CA . ASP A 1 533 ? -10.307 9.902 -21.819 1.00 87.62 533 ASP A CA 1
ATOM 4023 C C . ASP A 1 533 ? -10.730 8.435 -21.646 1.00 87.62 533 ASP A C 1
ATOM 4025 O O . ASP A 1 533 ? -11.323 7.844 -22.546 1.00 87.62 533 ASP A O 1
ATOM 4029 N N . SER A 1 534 ? -10.429 7.843 -20.484 1.00 90.19 534 SER A N 1
ATOM 4030 C CA . SER A 1 534 ? -10.895 6.512 -20.090 1.00 90.19 534 SER A CA 1
ATOM 4031 C C . SER A 1 534 ? -10.982 6.360 -18.573 1.00 90.19 534 SER A C 1
ATOM 4033 O O . SER A 1 534 ? -10.210 6.972 -17.827 1.00 90.19 534 SER A O 1
ATOM 4035 N N . MET A 1 535 ? -11.899 5.507 -18.112 1.00 92.06 535 MET A N 1
ATOM 4036 C CA . MET A 1 535 ? -12.027 5.128 -16.706 1.00 92.06 535 MET A CA 1
ATOM 4037 C C . MET A 1 535 ? -12.359 3.646 -16.621 1.00 92.06 535 MET A C 1
ATOM 4039 O O . MET A 1 535 ? -13.514 3.245 -16.717 1.00 92.06 535 MET A O 1
ATOM 4043 N N . GLN A 1 536 ? -11.342 2.817 -16.421 1.00 93.19 536 GLN A N 1
ATOM 4044 C CA . GLN A 1 536 ? -11.511 1.370 -16.392 1.00 93.19 536 GLN A CA 1
ATOM 4045 C C . GLN A 1 536 ? -11.554 0.839 -14.967 1.00 93.19 536 GLN A C 1
ATOM 4047 O O . GLN A 1 536 ? -10.771 1.258 -14.122 1.00 93.19 536 GLN A O 1
ATOM 4052 N N . VAL A 1 537 ? -12.412 -0.141 -14.705 1.00 94.69 537 VAL A N 1
ATOM 4053 C CA . VAL A 1 537 ? -12.460 -0.870 -13.434 1.00 94.69 537 VAL A CA 1
ATOM 4054 C C . VAL A 1 537 ? -12.117 -2.330 -13.665 1.00 94.69 537 VAL A C 1
ATOM 4056 O O . VAL A 1 537 ? -12.712 -2.998 -14.510 1.00 94.69 537 VAL A O 1
ATOM 4059 N N . LYS A 1 538 ? -11.180 -2.843 -12.868 1.00 93.94 538 LYS A N 1
ATOM 4060 C CA . LYS A 1 538 ? -10.876 -4.270 -12.764 1.00 93.94 538 LYS A CA 1
ATOM 4061 C C . LYS A 1 538 ? -11.092 -4.744 -11.331 1.00 93.94 538 LYS A C 1
ATOM 4063 O O . LYS A 1 538 ? -10.707 -4.049 -10.393 1.00 93.94 538 LYS A O 1
ATOM 4068 N N . LEU A 1 539 ? -11.673 -5.928 -11.169 1.00 94.94 539 LEU A N 1
ATOM 4069 C CA . LEU A 1 539 ? -11.822 -6.601 -9.883 1.00 94.94 539 LEU A CA 1
ATOM 4070 C C . LEU A 1 539 ? -10.938 -7.840 -9.845 1.00 94.94 539 LEU A C 1
ATOM 4072 O O . LEU A 1 539 ? -10.957 -8.661 -10.762 1.00 94.94 539 LEU A O 1
ATOM 4076 N N . VAL A 1 540 ? -10.170 -7.970 -8.773 1.00 89.56 540 VAL A N 1
ATOM 4077 C CA . VAL A 1 540 ? -9.191 -9.033 -8.566 1.00 89.56 540 VAL A CA 1
ATOM 4078 C C . VAL A 1 540 ? -9.519 -9.744 -7.261 1.00 89.56 540 VAL A C 1
ATOM 4080 O O . VAL A 1 540 ? -9.861 -9.107 -6.266 1.00 89.56 540 VAL A O 1
ATOM 4083 N N . ASN A 1 541 ? -9.415 -11.068 -7.258 1.00 87.69 541 ASN A N 1
ATOM 4084 C CA . ASN A 1 541 ? -9.351 -11.844 -6.032 1.00 87.69 541 ASN A CA 1
ATOM 4085 C C . ASN A 1 541 ? -7.924 -11.706 -5.472 1.00 87.69 541 ASN A C 1
ATOM 4087 O O . ASN A 1 541 ? -6.997 -12.273 -6.056 1.00 87.69 541 ASN A O 1
ATOM 4091 N N . PRO A 1 542 ? -7.709 -10.966 -4.372 1.00 77.81 542 PRO A N 1
ATOM 4092 C CA . PRO A 1 542 ? -6.362 -10.693 -3.877 1.00 77.81 542 PRO A CA 1
ATOM 4093 C C . PRO A 1 542 ? -5.667 -11.945 -3.329 1.00 77.81 542 PRO A C 1
ATOM 4095 O O . PRO A 1 542 ? -4.443 -11.962 -3.241 1.00 77.81 542 PRO A O 1
ATOM 4098 N N . VAL A 1 543 ? -6.423 -13.000 -3.002 1.00 76.50 543 VAL A N 1
ATOM 4099 C CA . VAL A 1 543 ? -5.875 -14.271 -2.512 1.00 76.50 543 VAL A CA 1
ATOM 4100 C C . VAL A 1 543 ? -5.220 -15.058 -3.645 1.00 76.50 543 VAL A C 1
ATOM 4102 O O . VAL A 1 543 ? -4.169 -15.652 -3.445 1.00 76.50 543 VAL A O 1
ATOM 4105 N N . THR A 1 544 ? -5.832 -15.077 -4.831 1.00 75.75 544 THR A N 1
ATOM 4106 C CA . THR A 1 544 ? -5.360 -15.880 -5.976 1.00 75.75 544 THR A CA 1
ATOM 4107 C C . THR A 1 544 ? -4.649 -15.052 -7.047 1.00 75.75 544 THR A C 1
ATOM 4109 O O . THR A 1 544 ? -3.978 -15.609 -7.915 1.00 75.75 544 THR A O 1
ATOM 4112 N N . GLY A 1 545 ? -4.821 -13.729 -7.026 1.00 72.56 545 GLY A N 1
ATOM 4113 C CA . GLY A 1 545 ? -4.407 -12.813 -8.090 1.00 72.56 545 GLY A CA 1
ATOM 4114 C C . GLY A 1 545 ? -5.287 -12.874 -9.345 1.00 72.56 545 GLY A C 1
ATOM 4115 O O . GLY A 1 545 ? -5.015 -12.167 -10.314 1.00 72.56 545 GLY A O 1
ATOM 4116 N N . GLU A 1 546 ? -6.336 -13.701 -9.354 1.00 82.56 546 GLU A N 1
ATOM 4117 C CA . GLU A 1 546 ? -7.221 -13.864 -10.507 1.00 82.56 546 GLU A CA 1
ATOM 4118 C C . GLU A 1 546 ? -8.084 -12.617 -10.723 1.00 82.56 546 GLU A C 1
ATOM 4120 O O . GLU A 1 546 ? -8.698 -12.097 -9.790 1.00 82.56 546 GLU A O 1
ATOM 4125 N N . THR A 1 547 ? -8.176 -12.153 -11.971 1.00 89.00 547 THR A N 1
ATOM 4126 C CA . THR A 1 547 ? -9.156 -11.125 -12.344 1.00 89.00 547 THR A CA 1
ATOM 4127 C C . THR A 1 547 ? -10.536 -11.762 -12.435 1.00 89.00 547 THR A C 1
ATOM 4129 O O . THR A 1 547 ? -10.785 -12.575 -13.319 1.00 89.00 547 THR A O 1
ATOM 4132 N N . VAL A 1 548 ? -11.434 -11.378 -11.530 1.00 94.81 548 VAL A N 1
ATOM 4133 C CA . VAL A 1 548 ? -12.797 -11.927 -11.457 1.00 94.81 548 VAL A CA 1
ATOM 4134 C C . VAL A 1 548 ? -13.784 -11.163 -12.341 1.00 94.81 548 VAL A C 1
ATOM 4136 O O . VAL A 1 548 ? -14.821 -11.703 -12.716 1.00 94.81 548 VAL A O 1
ATOM 4139 N N . MET A 1 549 ? -13.479 -9.903 -12.670 1.00 96.06 549 MET A N 1
ATOM 4140 C CA . MET A 1 549 ? -14.268 -9.068 -13.578 1.00 96.06 549 MET A CA 1
ATOM 4141 C C . MET A 1 549 ? -13.414 -7.932 -14.158 1.00 96.06 549 MET A C 1
ATOM 4143 O O . MET A 1 549 ? -12.570 -7.357 -13.468 1.00 96.06 549 MET A O 1
ATOM 4147 N N . GLY A 1 550 ? -13.690 -7.561 -15.409 1.00 93.38 550 GLY A N 1
ATOM 4148 C CA . GLY A 1 550 ? -13.060 -6.435 -16.098 1.00 93.38 550 GLY A CA 1
ATOM 4149 C C . GLY A 1 550 ? -11.747 -6.777 -16.818 1.00 93.38 550 GLY A C 1
ATOM 4150 O O . GLY A 1 550 ? -11.374 -7.948 -16.891 1.00 93.38 550 GLY A O 1
ATOM 4151 N N . PRO A 1 551 ? -11.050 -5.769 -17.378 1.00 92.25 551 PRO A N 1
ATOM 4152 C CA . PRO A 1 551 ? -11.355 -4.338 -17.278 1.00 92.25 551 PRO A CA 1
ATOM 4153 C C . PRO A 1 551 ? -12.683 -3.965 -17.957 1.00 92.25 551 PRO A C 1
ATOM 4155 O O . PRO A 1 551 ? -12.956 -4.398 -19.073 1.00 92.25 551 PRO A O 1
ATOM 4158 N N . VAL A 1 552 ? -13.511 -3.174 -17.274 1.00 95.56 552 VAL A N 1
ATOM 4159 C CA . VAL A 1 552 ? -14.742 -2.577 -17.820 1.00 95.56 552 VAL A CA 1
ATOM 4160 C C . VAL A 1 552 ? -14.536 -1.075 -17.904 1.00 95.56 552 VAL A C 1
ATOM 4162 O O . VAL A 1 552 ? -14.171 -0.468 -16.900 1.00 95.56 552 VAL A O 1
ATOM 4165 N N . ASP A 1 553 ? -14.746 -0.487 -19.079 1.00 94.44 553 ASP A N 1
ATOM 4166 C CA . ASP A 1 553 ? -14.712 0.966 -19.235 1.00 94.44 553 ASP A CA 1
ATOM 4167 C C . ASP A 1 553 ? -16.034 1.580 -18.764 1.00 94.44 5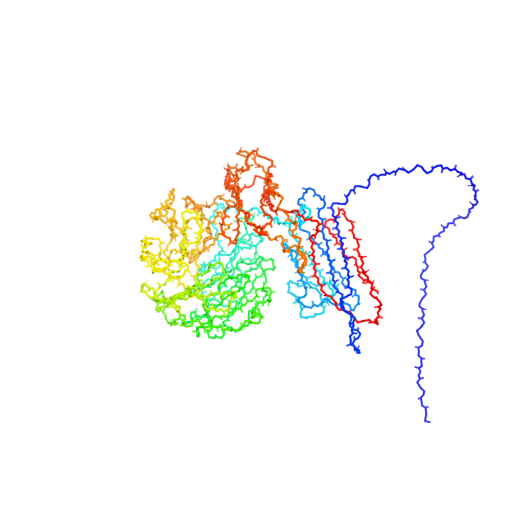53 ASP A C 1
ATOM 4169 O O . ASP A 1 553 ? -17.113 1.095 -19.106 1.00 94.44 553 ASP A O 1
ATOM 4173 N N . MET A 1 554 ? -15.934 2.619 -17.944 1.00 95.12 554 MET A N 1
ATOM 4174 C CA . MET A 1 554 ? -17.055 3.273 -17.270 1.00 95.12 554 MET A CA 1
ATOM 4175 C C . MET A 1 554 ? -17.499 4.553 -17.982 1.00 95.12 554 MET A C 1
ATOM 4177 O O . MET A 1 554 ? -18.488 5.163 -17.567 1.00 95.12 554 MET A O 1
ATOM 4181 N N . MET A 1 555 ? -16.773 4.962 -19.028 1.00 94.44 555 MET A N 1
ATOM 4182 C CA . MET A 1 555 ? -17.103 6.137 -19.829 1.00 94.44 555 MET A CA 1
ATOM 4183 C C . MET A 1 555 ? -18.499 6.024 -20.448 1.00 94.44 555 MET A C 1
ATOM 4185 O O . MET A 1 555 ? -18.961 4.942 -20.806 1.00 94.44 555 MET A O 1
ATOM 4189 N N . ASP A 1 556 ? -19.180 7.164 -20.524 1.00 92.75 556 ASP A N 1
ATOM 4190 C CA . ASP A 1 556 ? -20.557 7.361 -20.981 1.00 92.75 556 ASP A CA 1
ATOM 4191 C C . ASP A 1 556 ? -21.604 6.492 -20.245 1.00 92.75 556 ASP A C 1
ATOM 4193 O O . ASP A 1 556 ? -22.753 6.363 -20.678 1.00 92.75 556 ASP A O 1
ATOM 4197 N N . GLY A 1 557 ? -21.216 5.905 -19.107 1.00 91.94 557 GLY A N 1
ATOM 4198 C CA . GLY A 1 557 ? -22.055 5.083 -18.245 1.00 91.94 557 GLY A CA 1
ATOM 4199 C C . GLY A 1 557 ? -22.709 5.856 -17.097 1.00 91.94 557 GLY A C 1
ATOM 4200 O O . GLY A 1 557 ? -22.546 7.061 -16.925 1.00 91.94 557 GLY A O 1
ATOM 4201 N N . SER A 1 558 ? -23.440 5.132 -16.246 1.00 92.12 558 SER A N 1
ATOM 4202 C CA . SER A 1 558 ? -24.074 5.688 -15.038 1.00 92.12 558 SER A CA 1
ATOM 4203 C C . SER A 1 558 ? -23.097 5.941 -13.881 1.00 92.12 558 SER A C 1
ATOM 4205 O O . SER A 1 558 ? -23.509 6.429 -12.830 1.00 92.12 558 SER A O 1
ATOM 4207 N N . GLY A 1 559 ? -21.830 5.540 -14.031 1.00 92.56 559 GLY A N 1
ATOM 4208 C CA . GLY A 1 559 ? -20.856 5.488 -12.940 1.00 92.56 559 GLY A CA 1
ATOM 4209 C C . GLY A 1 559 ? -21.094 4.370 -11.928 1.00 92.56 559 GLY A C 1
ATOM 4210 O O . GLY A 1 559 ? -20.420 4.348 -10.900 1.00 92.56 559 GLY A O 1
ATOM 4211 N N . GLU A 1 560 ? -22.006 3.436 -12.215 1.00 95.62 560 GLU A N 1
ATOM 4212 C CA . GLU A 1 560 ? -22.242 2.225 -11.425 1.00 95.62 560 GLU A CA 1
ATOM 4213 C C . GLU A 1 560 ? -21.924 0.969 -12.244 1.00 95.62 560 GLU A C 1
ATOM 4215 O O . GLU A 1 560 ? -22.365 0.832 -13.383 1.00 95.62 560 GLU A O 1
ATOM 4220 N N . LEU A 1 561 ? -21.190 0.035 -11.639 1.00 97.00 561 LEU A N 1
ATOM 4221 C CA . LEU A 1 561 ? -20.951 -1.309 -12.163 1.00 97.00 561 LEU A CA 1
ATOM 4222 C C . LEU A 1 561 ? -21.551 -2.321 -11.183 1.00 97.00 561 LEU A C 1
ATOM 4224 O O . LEU A 1 561 ? -21.110 -2.392 -10.036 1.00 97.00 561 LEU A O 1
ATOM 4228 N N . ASP A 1 562 ? -22.551 -3.082 -11.630 1.00 97.19 562 ASP A N 1
ATOM 4229 C CA . ASP A 1 562 ? -23.153 -4.176 -10.857 1.00 97.19 562 ASP A CA 1
ATOM 4230 C C . ASP A 1 562 ? -22.195 -5.369 -10.801 1.00 97.19 562 ASP A C 1
ATOM 4232 O O . ASP A 1 562 ? -21.750 -5.882 -11.830 1.00 97.19 562 ASP A O 1
ATOM 4236 N N . ILE A 1 563 ? -21.874 -5.798 -9.583 1.00 97.81 563 ILE A N 1
ATOM 4237 C CA . ILE A 1 563 ? -20.929 -6.884 -9.312 1.00 97.81 563 ILE A CA 1
ATOM 4238 C C . ILE A 1 563 ? -21.578 -7.997 -8.482 1.00 97.81 563 ILE A C 1
ATOM 4240 O O . ILE A 1 563 ? -20.893 -8.900 -8.003 1.0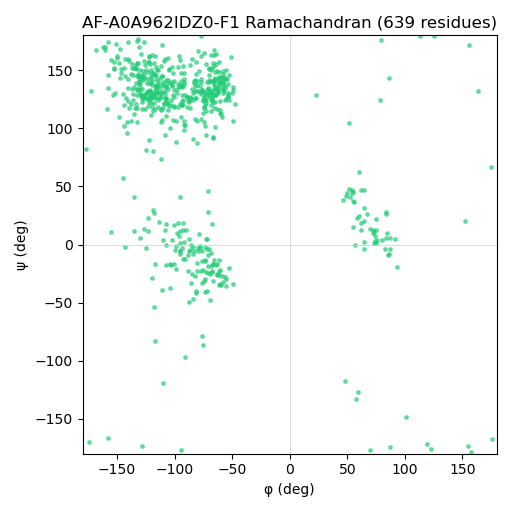0 97.81 563 ILE A O 1
ATOM 4244 N N . SER A 1 564 ? -22.904 -7.968 -8.328 1.00 97.38 564 SER A N 1
ATOM 4245 C CA . SER A 1 564 ? -23.671 -8.926 -7.525 1.00 97.38 564 SER A CA 1
ATOM 4246 C C . SER A 1 564 ? -23.606 -10.369 -8.035 1.00 97.38 564 SER A C 1
ATOM 4248 O O . SER A 1 564 ? -23.885 -11.307 -7.286 1.00 97.38 564 SER A O 1
ATOM 4250 N N . GLY A 1 565 ? -23.178 -10.561 -9.287 1.00 96.56 565 GLY A N 1
ATOM 4251 C CA . GLY A 1 565 ? -22.894 -11.873 -9.868 1.00 96.56 565 GLY A CA 1
ATOM 4252 C C . GLY A 1 565 ? -21.606 -12.536 -9.361 1.00 96.56 565 GLY A C 1
ATOM 4253 O O . GLY A 1 565 ? -21.416 -13.727 -9.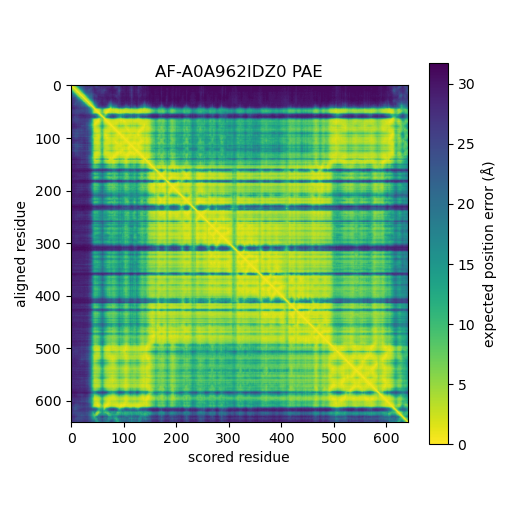606 1.00 96.56 565 GLY A O 1
ATOM 4254 N N . ILE A 1 566 ? -20.718 -11.812 -8.665 1.00 97.31 566 ILE A N 1
ATOM 4255 C CA . ILE A 1 566 ? -19.484 -12.396 -8.124 1.00 97.31 566 ILE A CA 1
ATOM 4256 C C . ILE A 1 566 ? -19.827 -13.332 -6.950 1.00 97.31 566 ILE A C 1
ATOM 4258 O O . ILE A 1 566 ? -20.516 -12.909 -6.016 1.00 97.31 566 ILE A O 1
ATOM 4262 N N . PRO A 1 567 ? -19.332 -14.589 -6.941 1.00 96.06 567 PRO A N 1
ATOM 4263 C CA . PRO A 1 567 ? -19.641 -15.548 -5.885 1.00 96.06 567 PRO A CA 1
ATOM 4264 C C . PRO A 1 567 ? -19.282 -15.039 -4.486 1.00 96.06 567 PRO A C 1
ATOM 4266 O O . PRO A 1 567 ? -18.169 -14.571 -4.243 1.00 96.06 567 PRO A O 1
ATOM 4269 N N . ASN A 1 568 ? -20.188 -15.226 -3.524 1.00 93.50 568 ASN A N 1
ATOM 4270 C CA . ASN A 1 568 ? -19.956 -14.860 -2.123 1.00 93.50 568 ASN A CA 1
ATOM 4271 C C . ASN A 1 568 ? -18.901 -15.729 -1.412 1.00 93.50 568 ASN A C 1
ATOM 4273 O O . ASN A 1 568 ? -18.537 -15.420 -0.278 1.00 93.50 568 ASN A O 1
ATOM 4277 N N . SER A 1 569 ? -18.418 -16.799 -2.054 1.00 93.38 569 SER A N 1
ATOM 4278 C CA . SER A 1 569 ? -17.251 -17.567 -1.612 1.00 93.38 569 SER A CA 1
ATOM 4279 C C . SER A 1 569 ? -15.960 -16.754 -1.718 1.00 93.38 569 SER A C 1
ATOM 4281 O O . SER A 1 569 ? -15.008 -17.026 -0.992 1.00 93.38 569 SER A O 1
ATOM 4283 N N . ILE A 1 570 ? -15.930 -15.738 -2.586 1.00 94.56 570 ILE A N 1
ATOM 4284 C CA . ILE A 1 570 ? -14.858 -14.747 -2.655 1.00 94.56 570 ILE A CA 1
ATOM 4285 C C . ILE A 1 570 ? -15.169 -13.677 -1.604 1.00 94.56 570 ILE A C 1
ATOM 4287 O O . ILE A 1 570 ? -15.921 -12.739 -1.861 1.00 94.56 570 ILE A O 1
ATOM 4291 N N . ARG A 1 571 ? -14.652 -13.874 -0.384 1.00 92.81 571 ARG A N 1
ATOM 4292 C CA . ARG A 1 571 ? -14.910 -12.988 0.772 1.00 92.81 571 ARG A CA 1
ATOM 4293 C C . ARG A 1 571 ? -14.148 -11.672 0.717 1.00 92.81 571 ARG A C 1
ATOM 4295 O O . ARG A 1 571 ? -14.570 -10.706 1.347 1.00 92.81 571 ARG A O 1
ATOM 4302 N N . GLU A 1 572 ? -13.065 -11.641 -0.048 1.00 94.88 572 GLU A N 1
ATOM 4303 C CA . GLU A 1 572 ? -12.218 -10.475 -0.228 1.00 94.88 572 GLU A CA 1
ATOM 4304 C C . GLU A 1 572 ? -12.113 -10.133 -1.713 1.00 94.88 572 GLU A C 1
ATOM 4306 O O . GLU A 1 572 ? -11.850 -11.009 -2.538 1.00 94.88 572 GLU A O 1
ATOM 4311 N N . LEU A 1 573 ? -12.322 -8.863 -2.052 1.00 95.06 573 LEU A N 1
ATOM 4312 C CA . LEU A 1 573 ? -12.120 -8.343 -3.398 1.00 95.06 573 LEU A CA 1
ATOM 4313 C C . LEU A 1 573 ? -11.261 -7.099 -3.366 1.00 95.06 573 LEU A C 1
ATOM 4315 O O . LEU A 1 573 ? -11.415 -6.220 -2.518 1.00 95.06 573 LEU A O 1
ATOM 4319 N N . GLU A 1 574 ? -10.412 -7.004 -4.372 1.00 93.00 574 GLU A N 1
ATOM 4320 C CA . GLU A 1 574 ? -9.665 -5.811 -4.684 1.00 93.00 574 GLU A CA 1
ATOM 4321 C C . GLU A 1 574 ? -10.222 -5.163 -5.947 1.00 93.00 574 GLU A C 1
ATOM 4323 O O . GLU A 1 574 ? -10.303 -5.780 -7.007 1.00 93.00 574 GLU A O 1
ATOM 4328 N N . MET A 1 575 ? -10.581 -3.893 -5.835 1.00 93.31 575 MET A N 1
ATOM 4329 C CA . MET A 1 575 ? -10.938 -3.044 -6.955 1.00 93.31 575 MET A CA 1
ATOM 4330 C C . MET A 1 575 ? -9.736 -2.205 -7.366 1.00 93.31 575 MET A C 1
ATOM 4332 O O . MET A 1 575 ? -9.127 -1.523 -6.541 1.00 93.31 575 MET A O 1
ATOM 4336 N N . VAL A 1 576 ? -9.442 -2.219 -8.662 1.00 89.44 576 VAL A N 1
ATOM 4337 C CA . VAL A 1 576 ? -8.377 -1.448 -9.301 1.00 89.44 576 VAL A CA 1
ATOM 4338 C C . VAL A 1 576 ? -9.016 -0.568 -10.376 1.00 89.44 576 VAL A C 1
ATOM 4340 O O . VAL A 1 576 ? -9.186 -1.023 -11.511 1.00 89.44 576 VAL A O 1
ATOM 4343 N N . PRO A 1 577 ? -9.429 0.665 -10.038 1.00 89.75 577 PRO A N 1
ATOM 4344 C CA . PRO A 1 577 ? -9.843 1.628 -11.038 1.00 89.75 577 PRO A CA 1
ATOM 4345 C C . PRO A 1 577 ? -8.608 2.320 -11.623 1.00 89.75 577 PRO A C 1
ATOM 4347 O O . PRO A 1 577 ? -7.649 2.613 -10.906 1.00 89.75 577 PRO A O 1
ATOM 4350 N N . LEU A 1 578 ? -8.648 2.569 -12.924 1.00 88.56 578 LEU A N 1
ATOM 4351 C CA . LEU A 1 578 ? -7.592 3.193 -13.697 1.00 88.56 578 LEU A CA 1
ATOM 4352 C C . LEU A 1 578 ? -8.209 4.281 -14.576 1.00 88.56 578 LEU A C 1
ATOM 4354 O O . LEU A 1 578 ? -8.843 3.979 -15.586 1.00 88.56 578 LEU A O 1
ATOM 4358 N N . GLY A 1 579 ? -8.002 5.535 -14.187 1.00 88.38 579 GLY A N 1
ATOM 4359 C CA . GLY A 1 579 ? -8.456 6.691 -14.953 1.00 88.38 579 GLY A CA 1
ATOM 4360 C C . GLY A 1 579 ? -7.321 7.338 -15.738 1.00 88.38 579 GLY A C 1
ATOM 4361 O O . GLY A 1 579 ? -6.239 7.552 -15.185 1.00 88.38 579 GLY A O 1
ATOM 4362 N N . VAL A 1 580 ? -7.575 7.698 -16.994 1.00 87.75 580 VAL A N 1
ATOM 4363 C CA . VAL A 1 580 ? -6.699 8.536 -17.825 1.00 87.75 580 VAL A CA 1
ATOM 4364 C C . VAL A 1 580 ? -7.391 9.884 -18.040 1.00 87.75 580 VAL A C 1
ATOM 4366 O O . VAL A 1 580 ? -8.370 9.929 -18.775 1.00 87.75 580 VAL A O 1
ATOM 4369 N N . PRO A 1 581 ? -6.945 10.979 -17.404 1.00 84.75 581 PRO A N 1
ATOM 4370 C CA . PRO A 1 581 ? -7.553 12.297 -17.551 1.00 84.75 581 PRO A CA 1
ATOM 4371 C C . PRO A 1 581 ? -7.318 12.905 -18.938 1.00 84.75 581 PRO A C 1
ATOM 4373 O O . PRO A 1 581 ? -6.218 12.781 -19.483 1.00 84.75 581 PRO A O 1
ATOM 4376 N N . THR A 1 582 ? -8.292 13.661 -19.447 1.00 83.56 582 THR A N 1
ATOM 4377 C CA . THR A 1 582 ? -8.263 14.339 -20.767 1.00 83.56 582 THR A CA 1
ATOM 4378 C C . THR A 1 582 ? -7.162 15.400 -20.864 1.00 83.56 582 THR A C 1
ATOM 4380 O O . THR A 1 582 ? -6.615 15.680 -21.934 1.00 83.56 582 THR A O 1
ATOM 4383 N N . GLY A 1 583 ? -6.745 15.959 -19.721 1.00 75.75 583 GLY A N 1
ATOM 4384 C CA . GLY A 1 583 ? -5.737 17.017 -19.615 1.00 75.75 583 GLY A CA 1
ATOM 4385 C C . GLY A 1 583 ? -4.591 16.737 -18.637 1.00 75.75 583 GLY A C 1
ATOM 4386 O O . GLY A 1 583 ? -4.428 15.648 -18.084 1.00 75.75 583 GLY A O 1
ATOM 4387 N N . SER A 1 584 ? -3.749 17.754 -18.434 1.00 64.94 584 SER A N 1
ATOM 4388 C CA . SER A 1 584 ? -2.666 17.742 -17.435 1.00 64.94 584 SER A CA 1
ATOM 4389 C C . SER A 1 584 ? -3.130 18.119 -16.026 1.00 64.94 584 SER A C 1
ATOM 4391 O O . SER A 1 584 ? -2.337 18.062 -15.090 1.00 64.94 584 SER A O 1
ATOM 4393 N N . LYS A 1 585 ? -4.395 18.521 -15.881 1.00 61.97 585 LYS A N 1
ATOM 4394 C CA . LYS A 1 585 ? -5.070 18.693 -14.597 1.00 61.97 585 LYS A CA 1
ATOM 4395 C C . LYS A 1 585 ? -6.025 17.532 -14.436 1.00 61.97 585 LYS A C 1
ATOM 4397 O O . LYS A 1 585 ? -6.736 17.218 -15.383 1.00 61.97 585 LYS A O 1
ATOM 4402 N N . ALA A 1 586 ? -6.019 16.915 -13.265 1.00 56.97 586 ALA A N 1
ATOM 4403 C CA . ALA A 1 586 ? -6.812 15.717 -13.075 1.00 56.97 586 ALA A CA 1
ATOM 4404 C C . ALA A 1 586 ? -8.313 16.030 -13.089 1.00 56.97 586 ALA A C 1
ATOM 4406 O O . ALA A 1 586 ? -9.034 15.383 -13.828 1.00 56.97 586 ALA A O 1
ATOM 4407 N N . TRP A 1 587 ? -8.760 17.055 -12.347 1.00 73.75 587 TRP A N 1
ATOM 4408 C CA . TRP A 1 587 ? -10.184 17.349 -12.117 1.00 73.75 587 TRP A CA 1
ATOM 4409 C C . TRP A 1 587 ? -10.486 18.806 -12.479 1.00 73.75 587 TRP A C 1
ATOM 4411 O O . TRP A 1 587 ? -9.770 19.714 -12.039 1.00 73.75 587 TRP A O 1
ATOM 4421 N N . ALA A 1 588 ? -11.510 19.049 -13.300 1.00 66.75 588 ALA A N 1
ATOM 4422 C CA . ALA A 1 588 ? -11.788 20.381 -13.845 1.00 66.75 588 ALA A CA 1
ATOM 4423 C C . ALA A 1 588 ? -12.370 21.346 -12.796 1.00 66.75 588 ALA A C 1
ATOM 4425 O O . ALA A 1 588 ? -12.123 22.554 -12.859 1.00 66.75 588 ALA A O 1
ATOM 4426 N N . ASP A 1 589 ? -13.101 20.814 -11.818 1.00 75.50 589 ASP A N 1
ATOM 4427 C CA . ASP A 1 589 ? -13.752 21.554 -10.733 1.00 75.50 589 ASP A CA 1
ATOM 4428 C C . ASP A 1 589 ? -12.913 21.622 -9.438 1.00 75.50 589 ASP A C 1
ATOM 4430 O O . ASP A 1 589 ? -13.269 22.329 -8.493 1.00 75.50 589 ASP A O 1
ATOM 4434 N N . GLY A 1 590 ? -11.771 20.927 -9.404 1.00 75.06 590 GLY A N 1
ATOM 4435 C CA . GLY A 1 590 ? -10.897 20.832 -8.237 1.00 75.06 590 GLY A CA 1
ATOM 4436 C C . GLY A 1 590 ? -11.423 19.924 -7.120 1.00 75.06 590 GLY A C 1
ATOM 4437 O O . GLY A 1 590 ? -10.809 19.888 -6.051 1.00 75.06 590 GLY A O 1
ATOM 4438 N N . VAL A 1 591 ? -12.518 19.190 -7.346 1.00 79.69 591 VAL A N 1
ATOM 4439 C CA . VAL A 1 591 ? -13.051 18.188 -6.423 1.00 79.69 591 VAL A CA 1
ATOM 4440 C C . VAL A 1 591 ? -12.550 16.814 -6.864 1.00 79.69 591 VAL A C 1
ATOM 4442 O O . VAL A 1 591 ? -12.831 16.372 -7.969 1.00 79.69 591 VAL A O 1
ATOM 4445 N N . PRO A 1 592 ? -11.786 16.104 -6.022 1.00 80.88 592 PRO A N 1
ATOM 4446 C CA . PRO A 1 592 ? -11.318 14.777 -6.377 1.00 80.88 592 PRO A CA 1
ATOM 4447 C C . PRO A 1 592 ? -12.469 13.763 -6.499 1.00 80.88 592 PRO A C 1
ATOM 4449 O O . PRO A 1 592 ? -13.211 13.595 -5.518 1.00 80.88 592 PRO A O 1
ATOM 4452 N N . PRO A 1 593 ? -12.559 13.016 -7.616 1.00 88.00 593 PRO A N 1
ATOM 4453 C CA . PRO A 1 593 ? -13.453 11.885 -7.756 1.00 88.00 593 PRO A CA 1
ATOM 4454 C C . PRO A 1 593 ? -13.271 10.889 -6.628 1.00 88.00 593 PRO A C 1
ATOM 4456 O O . PRO A 1 593 ? -12.154 10.644 -6.154 1.00 88.00 593 PRO A O 1
ATOM 4459 N N . LYS A 1 594 ? -14.369 10.261 -6.225 1.00 90.06 594 LYS A N 1
ATOM 4460 C CA . LYS A 1 594 ? -14.347 9.140 -5.288 1.00 90.06 594 LYS A CA 1
ATOM 4461 C C . LYS A 1 594 ? -14.863 7.890 -5.965 1.00 90.06 594 LYS A C 1
ATOM 4463 O O . LYS A 1 594 ? -15.697 7.937 -6.861 1.00 90.06 594 LYS A O 1
ATOM 4468 N N . VAL A 1 595 ? -14.392 6.757 -5.482 1.00 92.81 595 VAL A N 1
ATOM 4469 C CA . VAL A 1 595 ? -14.819 5.437 -5.916 1.00 92.81 595 VAL A CA 1
ATOM 4470 C C . VAL A 1 595 ? -15.118 4.587 -4.692 1.00 92.81 595 VAL A C 1
ATOM 4472 O O . VAL A 1 595 ? -14.503 4.744 -3.633 1.00 92.81 595 VAL A O 1
ATOM 4475 N N . THR A 1 596 ? -16.095 3.702 -4.821 1.00 94.75 596 THR A N 1
ATOM 4476 C CA . THR A 1 596 ? -16.535 2.807 -3.751 1.00 94.75 596 THR A CA 1
ATOM 4477 C C . THR A 1 596 ? -16.628 1.380 -4.251 1.00 94.75 596 THR A C 1
ATOM 4479 O O . THR A 1 596 ? -17.021 1.158 -5.393 1.00 94.75 596 THR A O 1
ATOM 4482 N N . LEU A 1 597 ? -16.304 0.431 -3.374 1.00 96.38 597 LEU A N 1
ATOM 4483 C CA . LEU A 1 597 ? -16.585 -0.993 -3.532 1.00 96.38 597 LEU A CA 1
ATOM 4484 C C . LEU A 1 597 ? -17.509 -1.409 -2.386 1.00 96.38 597 LEU A C 1
ATOM 4486 O O . LEU A 1 597 ? -17.156 -1.224 -1.219 1.00 96.38 597 LEU A O 1
ATOM 4490 N N . THR A 1 598 ? -18.690 -1.932 -2.715 1.00 96.56 598 THR A N 1
ATOM 4491 C CA . THR A 1 598 ? -19.769 -2.191 -1.747 1.00 96.56 598 THR A CA 1
ATOM 4492 C C . THR A 1 598 ? -20.278 -3.626 -1.797 1.00 96.56 598 THR A C 1
ATOM 4494 O O . THR A 1 598 ? -20.120 -4.341 -2.791 1.00 96.56 598 THR A O 1
ATOM 4497 N N . PHE A 1 599 ? -20.889 -4.050 -0.695 1.00 97.31 599 PHE A N 1
ATOM 4498 C CA . PHE A 1 599 ? -21.552 -5.342 -0.577 1.00 97.31 599 PHE A CA 1
ATOM 4499 C C . PHE A 1 599 ? -22.818 -5.206 0.273 1.00 97.31 599 PHE A C 1
ATOM 4501 O O . PHE A 1 599 ? -22.969 -4.280 1.064 1.00 97.31 599 PHE A O 1
ATOM 4508 N N . HIS A 1 600 ? -23.736 -6.152 0.131 1.00 95.12 600 HIS A N 1
ATOM 4509 C CA . HIS A 1 600 ? -24.951 -6.238 0.923 1.00 95.12 600 HIS A CA 1
ATOM 4510 C C . HIS A 1 600 ? -24.836 -7.303 2.007 1.00 95.12 600 HIS A C 1
ATOM 4512 O O . HIS A 1 600 ? -24.375 -8.415 1.755 1.00 95.12 600 HIS A O 1
ATOM 4518 N N . SER A 1 601 ? -25.355 -6.987 3.190 1.00 94.56 601 SER A N 1
ATOM 4519 C CA . SER A 1 601 ? -25.528 -7.902 4.318 1.00 94.56 601 SER A CA 1
ATOM 4520 C C . SER A 1 601 ? -26.895 -7.680 4.955 1.00 94.56 601 SER A C 1
ATOM 4522 O O . SER A 1 601 ? -27.476 -6.599 4.853 1.00 94.56 601 SER A O 1
ATOM 4524 N N . SER A 1 602 ? -27.411 -8.709 5.622 1.00 90.69 602 SER A N 1
ATOM 4525 C CA . SER A 1 602 ? -28.604 -8.583 6.468 1.00 90.69 602 SER A CA 1
ATOM 4526 C C . SER A 1 602 ? -28.318 -7.847 7.783 1.00 90.69 602 SER A C 1
ATOM 4528 O O . SER A 1 602 ? -29.243 -7.433 8.483 1.00 90.69 602 SER A O 1
ATOM 4530 N N . GLN A 1 603 ? -27.037 -7.683 8.121 1.00 91.00 603 GLN A N 1
ATOM 4531 C CA . GLN A 1 603 ? -26.564 -7.060 9.349 1.00 91.00 603 GLN A CA 1
ATOM 4532 C C . GLN A 1 603 ? -25.815 -5.754 9.034 1.00 91.00 603 GLN A C 1
ATOM 4534 O O . GLN A 1 603 ? -25.015 -5.731 8.097 1.00 91.00 603 GLN A O 1
ATOM 4539 N N . PRO A 1 604 ? -26.022 -4.677 9.818 1.00 91.25 604 PRO A N 1
ATOM 4540 C CA . PRO A 1 604 ? -25.223 -3.460 9.695 1.00 91.25 604 PRO A CA 1
ATOM 4541 C C . PRO A 1 604 ? -23.779 -3.714 10.160 1.00 91.25 604 PRO A C 1
ATOM 4543 O O . PRO A 1 604 ? -23.547 -4.680 10.898 1.00 91.25 604 PRO A O 1
ATOM 4546 N N . PRO A 1 605 ? -22.816 -2.845 9.808 1.00 91.81 605 PRO A N 1
ATOM 4547 C CA . PRO A 1 605 ? -21.465 -2.960 10.342 1.00 91.81 605 PRO A CA 1
ATOM 4548 C C . PRO A 1 605 ? -21.441 -2.770 11.860 1.00 91.81 605 PRO A C 1
ATOM 4550 O O . PRO A 1 605 ? -22.270 -2.047 12.430 1.00 91.81 605 PRO A O 1
ATOM 4553 N N . ARG A 1 606 ? -20.488 -3.433 12.521 1.00 92.62 606 ARG A N 1
ATOM 4554 C CA . ARG A 1 606 ? -20.411 -3.518 13.984 1.00 92.62 606 ARG A CA 1
ATOM 4555 C C . ARG A 1 606 ? -19.041 -3.114 14.514 1.00 92.62 606 ARG A C 1
ATOM 4557 O O . ARG A 1 606 ? -18.034 -3.704 14.151 1.00 92.62 606 ARG A O 1
ATOM 4564 N N . PHE A 1 607 ? -19.033 -2.151 15.427 1.00 94.44 607 PHE A N 1
ATOM 4565 C CA . PHE A 1 607 ? -17.897 -1.840 16.289 1.00 94.44 607 PHE A CA 1
ATOM 4566 C C . PHE A 1 607 ? -18.096 -2.620 17.580 1.00 94.44 607 PHE A C 1
ATOM 4568 O O . PHE A 1 607 ? -19.174 -2.536 18.173 1.00 94.44 607 PHE A O 1
ATOM 4575 N N . CYS A 1 608 ? -17.093 -3.371 18.015 1.00 94.88 608 CYS A N 1
ATOM 4576 C CA . CYS A 1 608 ? -17.254 -4.309 19.121 1.00 94.88 608 CYS A CA 1
ATOM 4577 C C . CYS A 1 608 ? -16.145 -4.088 20.139 1.00 94.88 608 CYS A C 1
ATOM 4579 O O . CYS A 1 608 ? -14.986 -4.014 19.754 1.00 94.88 608 CYS A O 1
ATOM 4581 N N . TYR A 1 609 ? -16.480 -3.956 21.417 1.00 94.62 609 TYR A N 1
ATOM 4582 C CA . TYR A 1 609 ? -15.484 -3.846 22.485 1.00 94.62 609 TYR A CA 1
ATOM 4583 C C . TYR A 1 609 ? -16.066 -4.318 23.812 1.00 94.62 609 TYR A C 1
ATOM 4585 O O . TYR A 1 609 ? -17.280 -4.306 24.002 1.00 94.62 609 TYR A O 1
ATOM 4593 N N . SER A 1 610 ? -15.208 -4.684 24.758 1.00 92.94 610 SER A N 1
ATOM 4594 C CA . SER A 1 610 ? -15.628 -5.024 26.117 1.00 92.94 610 SER A CA 1
ATOM 4595 C C . SER A 1 610 ? -15.280 -3.889 27.072 1.00 92.94 610 SER A C 1
ATOM 4597 O O . SER A 1 610 ? -14.295 -3.171 26.904 1.00 92.94 610 SER A O 1
ATOM 4599 N N . SER A 1 611 ? -16.069 -3.735 28.124 1.00 92.38 611 SER A N 1
ATOM 4600 C CA . SER A 1 611 ? -15.796 -2.806 29.220 1.00 92.38 611 SER A CA 1
ATOM 4601 C C . SER A 1 611 ? -15.992 -3.495 30.557 1.00 92.38 611 SER A C 1
ATOM 4603 O O . SER A 1 611 ? -16.749 -4.459 30.646 1.00 92.38 611 SER A O 1
ATOM 4605 N N . VAL A 1 612 ? -15.346 -2.975 31.589 1.00 89.44 612 VAL A N 1
ATOM 4606 C CA . VAL A 1 612 ? -15.513 -3.423 32.966 1.00 89.44 612 VAL A CA 1
ATOM 4607 C C . VAL A 1 612 ? -16.076 -2.297 33.819 1.00 89.44 612 VAL A C 1
ATOM 4609 O O . VAL A 1 612 ? -15.776 -1.122 33.595 1.00 89.44 612 VAL A O 1
ATOM 4612 N N . MET A 1 613 ? -16.898 -2.660 34.798 1.00 84.94 613 MET A N 1
ATOM 4613 C CA . MET A 1 613 ? -17.395 -1.735 35.810 1.00 84.94 613 MET A CA 1
ATOM 4614 C C . MET A 1 613 ? -17.491 -2.413 37.174 1.00 84.94 613 MET A C 1
ATOM 4616 O O . MET A 1 613 ? -17.836 -3.593 37.266 1.00 84.94 613 MET A O 1
ATOM 4620 N N . SER A 1 614 ? -17.222 -1.644 38.228 1.00 75.69 614 SER A N 1
ATOM 4621 C CA . SER A 1 614 ? -17.382 -2.100 39.608 1.00 75.69 614 SER A CA 1
ATOM 4622 C C . SER A 1 614 ? -18.777 -1.739 40.121 1.00 75.69 614 SER A C 1
ATOM 4624 O O . SER A 1 614 ? -19.049 -0.570 40.398 1.00 75.69 614 SER A O 1
ATOM 4626 N N . CYS A 1 615 ? -19.671 -2.718 40.249 1.00 65.00 615 CYS A N 1
ATOM 4627 C CA . CYS A 1 615 ? -21.009 -2.537 40.827 1.00 65.00 615 CYS A CA 1
ATOM 4628 C C . CYS A 1 615 ? -21.524 -3.840 41.460 1.00 65.00 615 CYS A C 1
ATOM 4630 O O . CYS A 1 615 ? -21.057 -4.924 41.115 1.00 65.00 615 CYS A O 1
ATOM 4632 N N . GLU A 1 616 ? -22.472 -3.740 42.403 1.00 58.28 616 GLU A N 1
ATOM 4633 C CA . GLU A 1 616 ? -23.126 -4.927 42.974 1.00 58.28 616 GLU A CA 1
ATOM 4634 C C . GLU A 1 616 ? -23.789 -5.764 41.863 1.00 58.28 616 GLU A C 1
ATOM 4636 O O . GLU A 1 616 ? -24.364 -5.190 40.931 1.00 58.28 616 GLU A O 1
ATOM 4641 N N . PRO A 1 617 ? -23.726 -7.107 41.940 1.00 50.22 617 PRO A N 1
ATOM 4642 C CA . PRO A 1 617 ? -24.259 -7.981 40.903 1.00 50.22 617 PRO A CA 1
ATOM 4643 C C . PRO A 1 617 ? -25.764 -7.750 40.720 1.00 50.22 617 PRO A C 1
ATOM 4645 O O . PRO A 1 617 ? -26.574 -8.078 41.589 1.00 50.22 617 PRO A O 1
ATOM 4648 N N . ARG A 1 618 ? -26.148 -7.197 39.565 1.00 52.16 618 ARG A N 1
ATOM 4649 C CA . ARG A 1 618 ? -27.534 -7.194 39.082 1.00 52.16 618 ARG A CA 1
ATOM 4650 C C . ARG A 1 618 ? -27.744 -8.338 38.093 1.00 52.16 618 ARG A C 1
ATOM 4652 O O . ARG A 1 618 ? -26.811 -8.787 37.430 1.00 52.16 618 ARG A O 1
ATOM 4659 N N . SER A 1 619 ? -28.985 -8.812 38.003 1.00 49.91 619 SER A N 1
ATOM 4660 C CA . SER A 1 619 ? -29.425 -9.754 36.970 1.00 49.91 619 SER A CA 1
ATOM 4661 C C . SER A 1 619 ? -29.142 -9.210 35.566 1.00 49.91 619 SER A C 1
ATOM 4663 O O . SER A 1 619 ? -29.165 -8.001 35.363 1.00 49.91 619 SER A O 1
ATOM 4665 N N . SER A 1 620 ? -28.911 -10.106 34.602 1.00 53.25 620 SER A N 1
ATOM 4666 C CA . SER A 1 620 ? -28.624 -9.791 33.197 1.00 53.25 620 SER A CA 1
ATOM 4667 C C . SER A 1 620 ? -29.624 -8.788 32.599 1.00 53.25 620 SER A C 1
ATOM 4669 O O . SER A 1 620 ? -30.759 -9.154 32.292 1.00 53.25 620 SER A O 1
ATOM 4671 N N . GLU A 1 621 ? -29.195 -7.545 32.397 1.00 58.06 621 GLU A N 1
ATOM 4672 C CA . GLU A 1 621 ? -29.928 -6.525 31.645 1.00 58.06 621 GLU A CA 1
ATOM 4673 C C . GLU A 1 621 ? -29.195 -6.236 30.329 1.00 58.06 621 GLU A C 1
ATOM 4675 O O . GLU A 1 621 ? -27.965 -6.185 30.280 1.00 58.06 621 GLU A O 1
ATOM 4680 N N . VAL A 1 622 ? -29.959 -6.064 29.247 1.00 60.16 622 VAL A N 1
ATOM 4681 C CA . VAL A 1 622 ? -29.446 -5.568 27.964 1.00 60.16 622 VAL A CA 1
ATOM 4682 C C . VAL A 1 622 ? -29.645 -4.059 27.944 1.00 60.16 622 VAL A C 1
ATOM 4684 O O . VAL A 1 622 ? -30.777 -3.581 28.005 1.00 60.16 622 VAL A O 1
ATOM 4687 N N . ILE A 1 623 ? -28.557 -3.303 27.821 1.00 62.38 623 ILE A N 1
ATOM 4688 C CA . ILE A 1 623 ? -28.611 -1.840 27.734 1.00 62.38 623 ILE A CA 1
ATOM 4689 C C . ILE A 1 623 ? -28.645 -1.465 26.259 1.00 62.38 623 ILE A C 1
ATOM 4691 O O . ILE A 1 623 ? -27.733 -1.818 25.517 1.00 62.38 623 ILE A O 1
ATOM 4695 N N . THR A 1 624 ? -29.687 -0.762 25.812 1.00 63.53 624 THR A N 1
ATOM 4696 C CA . THR A 1 624 ? -29.801 -0.304 24.420 1.00 63.53 624 THR A CA 1
ATOM 4697 C C . THR A 1 624 ? -29.994 1.203 24.361 1.00 63.53 624 THR A C 1
ATOM 4699 O O . THR A 1 624 ? -30.960 1.731 24.907 1.00 63.53 624 THR A O 1
ATOM 4702 N N . THR A 1 625 ? -29.121 1.874 23.617 1.00 65.12 625 THR A N 1
ATOM 4703 C CA . THR A 1 625 ? -29.212 3.304 23.316 1.00 65.12 625 THR A CA 1
ATOM 4704 C C . THR A 1 625 ? -29.355 3.471 21.808 1.00 65.12 625 THR A C 1
ATOM 4706 O O . THR A 1 625 ? -28.565 2.920 21.040 1.00 65.12 625 THR A O 1
ATOM 4709 N N . ARG A 1 626 ? -30.366 4.222 21.360 1.00 60.59 626 ARG A N 1
ATOM 4710 C CA . ARG A 1 626 ? -30.620 4.483 19.937 1.00 60.59 626 ARG A CA 1
ATOM 4711 C C . ARG A 1 626 ? -30.639 5.981 19.675 1.00 60.59 626 ARG A C 1
ATOM 4713 O O . ARG A 1 626 ? -31.343 6.707 20.373 1.00 60.59 626 ARG A O 1
ATOM 4720 N N . SER A 1 627 ? -29.926 6.421 18.647 1.00 60.41 627 SER A N 1
ATOM 4721 C CA . SER A 1 627 ? -30.035 7.774 18.110 1.00 60.41 627 SER A CA 1
ATOM 4722 C C . SER A 1 627 ? -30.327 7.728 16.609 1.00 60.41 627 SER A C 1
ATOM 4724 O O . SER A 1 627 ? -29.887 6.844 15.874 1.00 60.41 627 SER A O 1
ATOM 4726 N N . GLN A 1 628 ? -31.149 8.673 16.166 1.00 55.62 628 GLN A N 1
ATOM 4727 C CA . GLN A 1 628 ? -31.412 8.955 14.760 1.00 55.62 628 GLN A CA 1
ATOM 4728 C C . GLN A 1 628 ? -31.140 10.442 14.573 1.00 55.62 628 GLN A C 1
ATOM 4730 O O . GLN A 1 628 ? -31.636 11.257 15.354 1.00 55.62 628 GLN A O 1
ATOM 4735 N N . SER A 1 629 ? -30.311 10.787 13.597 1.00 49.44 629 SER A N 1
ATOM 4736 C CA . SER A 1 629 ? -29.907 12.164 13.337 1.00 49.44 629 SER A CA 1
ATOM 4737 C C . SER A 1 629 ? -30.006 12.459 11.842 1.00 49.44 629 SER A C 1
ATOM 4739 O O . SER A 1 629 ? -29.937 11.571 10.996 1.00 49.44 629 SER A O 1
ATOM 4741 N N . SER A 1 630 ? -30.193 13.736 11.523 1.00 45.72 630 SER A N 1
ATOM 4742 C CA . SER A 1 630 ? -30.045 14.282 10.172 1.00 45.72 630 SER A CA 1
ATOM 4743 C C . SER A 1 630 ? -28.768 15.130 10.056 1.00 45.72 630 SER A C 1
ATOM 4745 O O . SER A 1 630 ? -28.680 16.000 9.194 1.00 45.72 630 SER A O 1
ATOM 4747 N N . PHE A 1 631 ? -27.816 14.973 10.987 1.00 41.06 631 PHE A N 1
ATOM 4748 C CA . PHE A 1 631 ? -26.644 15.844 11.126 1.00 41.06 631 PHE A CA 1
ATOM 4749 C C . PHE A 1 631 ? -25.360 15.039 11.342 1.00 41.06 631 PHE A C 1
ATOM 4751 O O . PHE A 1 631 ? -25.317 14.148 12.181 1.00 41.06 631 PHE A O 1
ATOM 4758 N N . ARG A 1 632 ? -24.301 15.451 10.627 1.00 48.38 632 ARG A N 1
ATOM 4759 C CA . ARG A 1 632 ? -22.998 14.778 10.418 1.00 48.38 632 ARG A CA 1
ATOM 4760 C C . ARG A 1 632 ? -22.085 14.642 11.659 1.00 48.38 632 ARG A C 1
ATOM 4762 O O . ARG A 1 632 ? -20.883 14.441 11.517 1.00 48.38 632 ARG A O 1
ATOM 4769 N N . ALA A 1 633 ? -22.626 14.791 12.865 1.00 42.97 633 ALA A N 1
ATOM 4770 C CA . ALA A 1 633 ? -21.918 14.592 14.126 1.00 42.97 633 ALA A CA 1
ATOM 4771 C C . ALA A 1 633 ? -22.886 13.983 15.147 1.00 42.97 633 ALA A C 1
ATOM 4773 O O . ALA A 1 633 ? -23.727 14.681 15.719 1.00 42.97 6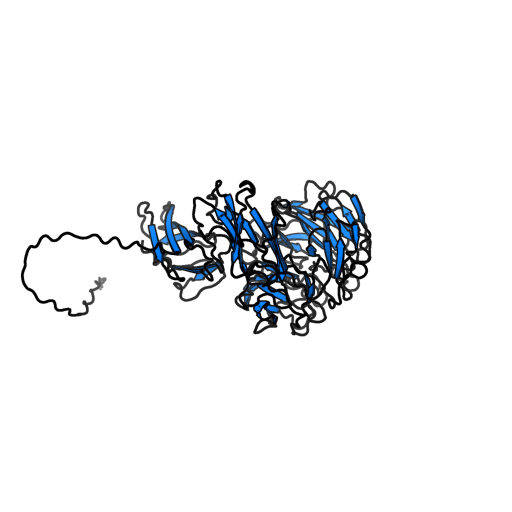33 ALA A O 1
ATOM 4774 N N . SER A 1 634 ? -22.763 12.676 15.366 1.00 47.03 634 SER A N 1
ATOM 4775 C CA . SER A 1 634 ? -23.632 11.919 16.267 1.00 47.03 634 SER A CA 1
ATOM 4776 C C . SER A 1 634 ? -22.898 11.627 17.579 1.00 47.03 634 SER A C 1
ATOM 4778 O O . SER A 1 634 ? -21.851 10.976 17.606 1.00 47.03 634 SER A O 1
ATOM 4780 N N . LEU A 1 635 ? -23.449 12.112 18.695 1.00 42.59 635 LEU A N 1
ATOM 4781 C CA . LEU A 1 635 ? -22.986 11.758 20.038 1.00 42.59 635 LEU A CA 1
ATOM 4782 C C . LEU A 1 635 ? -23.695 10.467 20.478 1.00 42.59 635 LEU A C 1
ATOM 4784 O O . LEU A 1 635 ? -24.928 10.420 20.473 1.00 42.59 635 LEU A O 1
ATOM 4788 N N . LEU A 1 636 ? -22.954 9.439 20.898 1.00 51.22 636 LEU A N 1
ATOM 4789 C CA . LEU A 1 636 ? -23.550 8.342 21.662 1.00 51.22 636 LEU A CA 1
ATOM 4790 C C . LEU A 1 636 ? -23.830 8.874 23.070 1.00 51.22 636 LEU A C 1
ATOM 4792 O O . LEU A 1 636 ? -22.945 9.430 23.724 1.00 51.22 636 LEU A O 1
ATOM 4796 N N . ALA A 1 637 ? -25.083 8.779 23.515 1.00 43.41 637 ALA A N 1
ATOM 4797 C CA . ALA A 1 637 ? -25.459 9.271 24.834 1.00 43.41 637 ALA A CA 1
ATOM 4798 C C . ALA A 1 637 ? -24.695 8.516 25.938 1.00 43.41 637 ALA A C 1
ATOM 4800 O O . ALA A 1 637 ? -24.462 7.313 25.838 1.00 43.41 637 ALA A O 1
ATOM 4801 N N . SER A 1 638 ? -24.337 9.253 26.994 1.00 38.28 638 SER A N 1
ATOM 4802 C CA . SER A 1 638 ? -23.740 8.755 28.238 1.00 38.28 638 SER A CA 1
ATOM 4803 C C . SER A 1 638 ? -24.513 7.551 28.781 1.00 38.28 638 SER A C 1
ATOM 4805 O O . SER A 1 638 ? -25.694 7.673 29.111 1.00 38.28 638 SER A O 1
ATOM 4807 N N . ASN A 1 639 ? -23.836 6.413 28.933 1.00 44.16 639 ASN A N 1
ATOM 4808 C CA . ASN A 1 639 ? -24.397 5.236 29.586 1.00 44.16 639 ASN A CA 1
ATOM 4809 C C . ASN A 1 639 ? -24.583 5.513 31.089 1.00 44.16 639 ASN A C 1
ATOM 4811 O O . ASN A 1 639 ? -23.612 5.759 31.801 1.00 44.16 639 ASN A O 1
ATOM 4815 N N . THR A 1 640 ? -25.819 5.435 31.582 1.00 35.53 640 THR A N 1
ATOM 4816 C CA . THR A 1 640 ? -26.092 5.268 33.019 1.00 35.53 640 THR A CA 1
ATOM 4817 C C . THR A 1 640 ? -26.680 3.870 33.173 1.00 35.53 640 THR A C 1
ATOM 4819 O O . THR A 1 640 ? -27.720 3.603 32.572 1.00 35.53 640 THR A O 1
ATOM 4822 N N . VAL A 1 641 ? -25.978 2.984 33.884 1.00 35.75 641 VAL A N 1
ATOM 4823 C CA . VAL A 1 641 ? -26.462 1.649 34.291 1.00 35.75 641 VAL A CA 1
ATOM 4824 C C . VAL A 1 641 ? -27.122 1.749 35.660 1.00 35.75 641 VAL A C 1
ATOM 4826 O O . VAL A 1 641 ? -26.533 2.449 36.516 1.00 35.75 641 VAL A O 1
#

Nearest PDB structures (foldseek):
  6m92-assembly1_A  TM=7.369E-01  e=9.667E-11  Homo sapiens
  6wnx-assembly3_G  TM=7.558E-01  e=2.488E-10  Homo sapiens
  1p22-assembly1_A  TM=6.986E-01  e=4.962E-09  Homo sapiens
  7t1y-assembly1_B  TM=5.858E-01  e=2.622E-10  Homo sapiens
  2ovr-assembly1_B  TM=5.544E-01  e=1.267E-09  Homo sapiens

Radius of gyration: 28.89 Å; Cα contacts (8 Å, |Δi|>4): 1739; chains: 1; bounding box: 99×62×106 Å

Foldseek 3Di:
DDDDDDDDDDDDDDDDDDDDDDDDDDDDDDDDDDPPPPDPPDAFQKWKKKWWWFPDCDDDPFLKTKIKMKIFMARQDQDKFFWFKEKFFAFPQWKFQPPFWAAFPQKAKWFDQPRPPDTDSDTDNIRTGMMMIIGGIQHHLSFFDKAFWAWFQLAWAFQDPQAWFAEWEAARQNKIWGWGADFDFIWIWIADRLVSYTDPPDRDGQVQGAHHHWDWYYDHQKIKIFAQHDPQFRQHPQQKIWIARNVVRHTLAMEHHQPQGWFAFDAAPQWTWTQHQVQWIWIFHVVNRRYTPPPADTHRQVDGQDDRGDPVPLATWDWDDDHQWTWIAHQQQWTWIAGNVVRGTDPLAPDGRDHHDDHRFWDKDFQAALQQFGAWIWIDEALAWIFIAGPNRHTDDTARQNQARRARAGSHQEAWDDAGQKIWDQHQPQWIAIAGNNVSAQADAQQDDRNIADSLARFSHWDDLNQWIWGTTSVSIIWIAGPRHSDTSRQKIKGKDKHFQQSQAPPPPRFLPKFWFKKAKDPDQLACLPFFVWKFKWKALPNRRDTPDDRDTCHPHPRIDGPRPRDSVSRMMIMIIMTRTNDSGRHPVSDGMMMITRIDDPDGGIIITMMMRRDRDDDIDMDMFIDRDNDSHDYGDYDDD

Mean predicted aligned error: 11.77 Å

pLDDT: mean 80.41, std 18.28, range [24.91, 97.81]

Sequence (641 aa):
MRLSIWKKTCLPLPPATRKFQFLSLAGVLCAGAILCVTQPLLAADESLLKQGTLASTPVGDENINTIDWVVSHVNNSTSLMENVILTDRLGPGQVMKSGSLILPQGWSAQYSTDGGTSFSTIEPDSGVNALIFSNPFVVPTNLGRGRTLTLPMSKGVQMGGGGDGYNPALLDNGRIMGINHHNRSPNIWCYDPFKENKCDGYPLKPGIPTGMTPLAIGIGNKLYLGDDSGANKIYGQLGKLYCWDGQTNRSCGTSPVIDDGYAGPVLVAGRFYVLTKSGQLDCYDPAAQLQRCAGFTPVSIGMTPGNSVAWSSHHGTDMLVWENRILIANQSNQVVCFNVQSHGLCADWATNPLQVPGTNSYNLFRRTDATGRVDGFCASGAGKAASCYSLQGGFEETVDVSAVDIAYPGLNGWGEIYHGSRVFSPNYYTMIGCWDWATRSACSGQYFSNGTIGPAGRPYAMSTDGSCLFSYGDVGTLYSWDPETGASPCRRSSGRITVNMDDYFCKDQADRNARWDKVKFYDTSLVSGDEFDSMQVKLVNPVTGETVMGPVDMMDGSGELDISGIPNSIRELEMVPLGVPTGSKAWADGVPPKVTLTFHSSQPPRFCYSSVMSCEPRSSEVITTRSQSSFRASLLASNTV

Secondary structure (DSSP, 8-state):
---PPPP-PPPPPPPPP------------------------PPPSEEEEEEEEEEE--SSS--EEEEEEEEEEEE-SSS-EEEEEEEEEPPTTEEEPTT--B--TT-EEEEESSSSSS-BSS--SS---EEEEEEEEE-GGG-EEEEEPPPPPSS-EE--SSSEE---EE-TTS-EEEEEESTT---EEEEEGGGTEEPTT-SB-------SS--EEEETTEEEEE----TT-TT-SS--EEEEETTTTEEEEEPPP-TT-EEEEEEETTEEEEEETTSEEEEEETTTTTEEPTT---EE-S-----TT-GGGT---EEEEETTEEEEE-TTSEEEEEETTTTEE-TT-SSSSEE--SSS--EEEEEE-TTS-EEEEEEE-TTSPEEEEETTS-EEEEE--TTT-----BTTB---EEETTEEEEE-SSS-EEEEETTTTEE--STT-BTTEE---SSEEEEEE-SSSEEEEETT-EEEEE-TTT--SS---EE--EEEEGGGGS-TT---TT-EEEEEEEES---STTTSEEEEEEEEE-TTT--EEEEEEE-TTS-SEEE-TTS-TT--EEEEEEEEEESSSSS-SSSPPPEEEEEEE-SS--EEEEEEEEE--------EEEEEEESSSEEEPPPP--